Protein AF-0000000080423134 (afdb_homodimer)

InterPro domains:
  IPR012337 Ribonuclease H-like superfamily [SSF53098] (87-212)
  IPR036397 Ribonuclease H superfamily [G3DSA:3.30.420.10] (76-236)

pLDDT: mean 76.93, std 19.57, range [24.81, 97.44]

Foldseek 3Di:
DVLLVVLVVLCVLLVNDDLVSSVVVCVVPPVPQDSVNNVVSSCPPPVNVVVVVVVVPPPDVCPPPVDDPPFWEKEKDKDAQQVQDAVLFGIKIWMATPQLRQIDIATFNDPQLVRVLVSVLVVCVVQNATQEYEYQDDPVSQVSSQVVNVVVVHHYHYDYDDDPDPDVQLVVQLVQLCVQVVHSNSRVCRVVSSLLQQQFADPVNRGGSVCSRPVDHDEDPCVVSSGDPVSVSRRPHVPD/DVLLVVLVVLCVLLVNDDLVSSVVVCVVPPVPQDSVNNVVSSCPPPVNVVVVVVVVPPPDVPPPPVPDPPFWEKEKDKDAQQVQDAVLFGIKIWMATPQLRQIDIATFNDPQLVRVLVSVLVVCVVQNATQEYEYQDDPVSQVSSQVVNVVVVHHYHYDYDDDPDPDVQLVVQQVQLCVQVVHSNSRVCRVVSSLLQQQFADPVNRGGSVCSRPVDHDEDPCVVRSGDPVSVSRRDHVPD

Organism: Rhodnius prolixus (NCBI:txid13249)

Nearest PDB structures (foldseek):
  2x74-assembly3_F  TM=7.218E-01  e=4.163E-09  Human spumaretrovirus
  4fw1-assembly1_B  TM=7.918E-01  e=7.134E-07  Rous sarcoma virus - Prague C
  4fw1-assembly1_A  TM=7.941E-01  e=9.038E-07  Rous sarcoma virus - Prague C
  5cz2-assembly1_A  TM=7.849E-01  e=2.328E-06  Mouse mammary tumor virus (STRAIN BR6)
  3o4q-assembly1_A-2  TM=8.152E-01  e=1.643E-04  Rous sarcoma virus

Solvent-accessible sur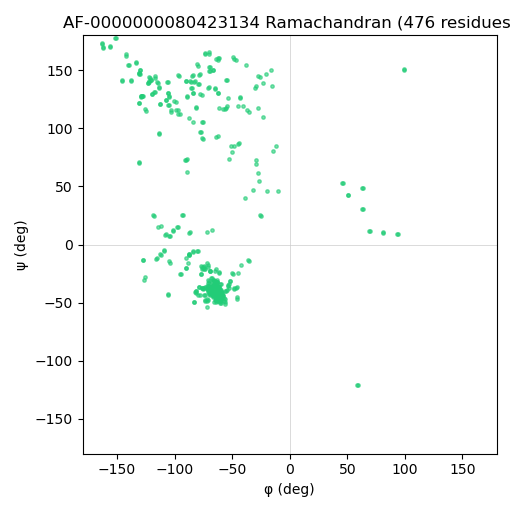face area (backbone atoms only — not comparable to full-atom values): 26335 Å² total; per-residue (Å²): 106,75,65,56,51,51,50,49,49,48,29,57,71,49,68,64,44,54,66,69,53,43,46,55,59,38,56,75,73,35,87,85,70,50,72,66,58,50,48,55,50,52,67,61,32,62,67,53,37,52,51,47,52,53,52,62,63,45,67,70,83,68,65,64,65,98,57,84,75,77,68,50,40,29,36,41,52,69,46,87,27,67,94,61,48,36,87,72,28,28,32,34,42,40,37,30,35,64,84,38,55,34,54,48,62,44,73,23,62,51,89,46,54,69,54,50,34,53,55,48,47,57,48,28,41,71,73,39,63,36,50,32,38,29,28,67,60,53,69,69,58,46,50,52,28,38,49,56,33,37,66,67,19,37,71,51,41,80,42,76,41,87,70,66,81,70,69,61,60,60,54,50,47,45,51,40,44,31,63,58,65,71,48,67,56,54,69,77,43,33,50,55,45,32,30,50,59,20,37,24,69,31,82,90,74,73,40,23,12,34,29,59,50,55,72,43,84,55,64,48,49,49,87,48,42,64,54,47,62,80,63,40,69,47,40,60,51,72,85,111,105,75,65,56,51,49,50,50,48,46,29,58,71,50,69,65,43,52,65,69,52,44,46,54,59,38,58,75,75,36,88,82,72,50,74,64,58,50,47,54,50,52,67,62,31,64,67,53,37,52,53,45,52,54,54,65,64,43,67,69,84,68,69,65,65,92,56,83,74,75,71,48,40,29,36,42,50,70,46,88,27,67,93,62,48,37,87,72,30,28,32,32,41,39,36,31,35,65,84,39,56,34,54,47,62,44,72,23,62,54,90,46,53,68,54,50,33,52,56,48,47,55,49,27,40,72,74,39,63,35,50,32,39,31,26,69,59,53,68,67,58,45,51,51,28,38,49,57,33,36,65,67,19,38,74,50,43,78,42,77,41,86,69,66,80,70,71,63,60,59,54,50,47,44,51,41,43,31,63,58,64,71,48,68,58,56,68,76,42,32,50,54,42,31,32,51,59,19,37,22,70,31,80,90,75,71,41,23,14,33,29,60,50,56,73,43,83,55,63,47,47,49,87,47,41,63,55,47,63,80,62,42,68,46,38,58,50,72,85,109

Sequence (480 aa):
DEIYDIINNIHLKTNHGSKNVVIKYLNARYKNITYESVNIYLSLCKVCKERSQAKAKEPARYRKPAGKKLKPRGTFYFIDMQEEPDGEYRYIIVYEDEVTKFVQLKALKSKEVGNIAAALLEVFTTFGTPCVLQSGSDEQTAIEITNLLKDKGQQVKHEKVSLEEPNNEINKILYCWLCRSATYKWSEGLRFIQYIRNITYNEKIKKTPFEAMFGRKGKLDVSSLNLPQEVIGDIRSEEDDEIYDIINNIHLKTNHGSKNVVIKYLNARYKNITYESVNIYLSLCKVCKERSQAKAKEPARYRKPAGKKLKPRGTFYFIDMQEEPDGEYRYIIVYEDEVTKFVQLKALKSKEVGNIAAALLEVFTTFGTPCVLQSGSDEQTAIEITNLLKDKGQQVKHEKVSLEEPNNEINKILYCWLCRSATYKWSEGLRFIQYIRNITYNEKIKKTPFEAMFGRKGKLDVSSLNLPQEVIGDIRSEED

Structure (mmCIF, N/CA/C/O backbone):
data_AF-0000000080423134-model_v1
#
loop_
_entity.id
_entity.type
_entity.pdbx_description
1 polymer 'Uncharacterized protein'
#
loop_
_atom_site.group_PDB
_atom_site.id
_atom_site.type_symbol
_atom_site.label_atom_id
_atom_site.label_alt_id
_atom_site.label_comp_id
_atom_site.label_asym_id
_atom_site.label_entity_id
_atom_site.label_seq_id
_atom_site.pdbx_PDB_ins_code
_atom_site.Cartn_x
_atom_site.Cartn_y
_atom_site.Cartn_z
_atom_site.occupancy
_atom_site.B_iso_or_equiv
_atom_site.auth_seq_id
_atom_site.auth_comp_id
_atom_site.auth_asym_id
_atom_site.auth_atom_id
_atom_site.pdbx_PDB_model_num
ATOM 1 N N . ASP A 1 1 ? -0.184 16.266 46.562 1 54.88 1 ASP A N 1
ATOM 2 C CA . ASP A 1 1 ? -0.693 15.008 47.125 1 54.88 1 ASP A CA 1
ATOM 3 C C . ASP A 1 1 ? -0.177 13.812 46.312 1 54.88 1 ASP A C 1
ATOM 5 O O . ASP A 1 1 ? 0.085 13.93 45.125 1 54.88 1 ASP A O 1
ATOM 9 N N . GLU A 1 2 ? 0.325 12.797 47.094 1 63.88 2 GLU A N 1
ATOM 10 C CA . GLU A 1 2 ? 0.955 11.578 46.594 1 63.88 2 GLU A CA 1
ATOM 11 C C . GLU A 1 2 ? 0.135 10.953 45.469 1 63.88 2 GLU A C 1
ATOM 13 O O . GLU A 1 2 ? 0.692 10.477 44.469 1 63.88 2 GLU A O 1
ATOM 18 N N . ILE A 1 3 ? -1.137 11.008 45.594 1 67.12 3 ILE A N 1
ATOM 19 C CA . ILE A 1 3 ? -2.025 10.453 44.562 1 67.12 3 ILE A CA 1
ATOM 20 C C . ILE A 1 3 ? -1.955 11.297 43.312 1 67.12 3 ILE A C 1
ATOM 22 O O . ILE A 1 3 ? -1.923 10.766 42.188 1 67.12 3 ILE A O 1
ATOM 26 N N . TYR A 1 4 ? -1.942 12.672 43.469 1 70.12 4 TYR A N 1
ATOM 27 C CA . TYR A 1 4 ? -1.819 13.57 42.312 1 70.12 4 TYR A CA 1
ATOM 28 C C . TYR A 1 4 ? -0.55 13.273 41.531 1 70.12 4 TYR A C 1
ATOM 30 O O . TYR A 1 4 ? -0.577 13.219 40.312 1 70.12 4 TYR A O 1
ATOM 38 N N . ASP A 1 5 ? 0.468 13.102 42.219 1 71.12 5 ASP A N 1
ATOM 39 C CA . ASP A 1 5 ? 1.739 12.82 41.562 1 71.12 5 ASP A CA 1
ATOM 40 C C . ASP A 1 5 ? 1.707 11.469 40.844 1 71.12 5 ASP A C 1
ATOM 42 O O . ASP A 1 5 ? 2.26 11.328 39.75 1 71.12 5 ASP A O 1
ATOM 46 N N . ILE A 1 6 ? 1.147 10.523 41.438 1 74.12 6 ILE A N 1
ATOM 47 C CA . ILE A 1 6 ? 1.038 9.203 40.844 1 74.12 6 ILE A CA 1
ATOM 48 C C . ILE A 1 6 ? 0.204 9.289 39.562 1 74.12 6 ILE A C 1
ATOM 50 O O . ILE A 1 6 ? 0.601 8.766 38.5 1 74.12 6 ILE A O 1
ATOM 54 N N . ILE A 1 7 ? -0.992 9.961 39.656 1 76.31 7 ILE A N 1
ATOM 55 C CA . ILE A 1 7 ? -1.855 10.102 38.5 1 76.31 7 ILE A CA 1
ATOM 56 C C . ILE A 1 7 ? -1.151 10.93 37.438 1 76.31 7 ILE A C 1
ATOM 58 O O . ILE A 1 7 ? -1.197 10.602 36.25 1 76.31 7 ILE A O 1
ATOM 62 N N . ASN A 1 8 ? -0.516 12.031 37.812 1 72.19 8 ASN A N 1
ATOM 63 C CA . ASN A 1 8 ? 0.243 12.859 36.906 1 72.19 8 ASN A CA 1
ATOM 64 C C . ASN A 1 8 ? 1.321 12.055 36.188 1 72.19 8 ASN A C 1
ATOM 66 O O . ASN A 1 8 ? 1.483 12.18 34.969 1 72.19 8 ASN A O 1
ATOM 70 N N . ASN A 1 9 ? 1.997 11.312 36.938 1 71.62 9 ASN A N 1
ATOM 71 C CA . ASN A 1 9 ? 3.055 10.492 36.344 1 71.62 9 ASN A CA 1
ATOM 72 C C . ASN A 1 9 ? 2.494 9.477 35.344 1 71.62 9 ASN A C 1
ATOM 74 O O . ASN A 1 9 ? 3.047 9.289 34.25 1 71.62 9 ASN A O 1
ATOM 78 N N . ILE A 1 10 ? 1.452 8.828 35.781 1 73.19 10 ILE A N 1
ATOM 79 C CA . ILE A 1 10 ? 0.851 7.848 34.875 1 73.19 10 ILE A CA 1
ATOM 80 C C . ILE A 1 10 ? 0.212 8.562 33.688 1 73.19 10 ILE A C 1
ATOM 82 O O . ILE A 1 10 ? 0.303 8.086 32.531 1 73.19 10 ILE A O 1
ATOM 86 N N . HIS A 1 11 ? -0.457 9.727 33.906 1 75.25 11 HIS A N 1
ATOM 87 C CA . HIS A 1 11 ? -1.05 10.531 32.844 1 75.25 11 HIS A CA 1
ATOM 88 C C . HIS A 1 11 ? 0.009 11 31.859 1 75.25 11 HIS A C 1
ATOM 90 O O . HIS A 1 11 ? -0.2 10.93 30.641 1 75.25 11 HIS A O 1
ATOM 96 N N . LEU A 1 12 ? 1.071 11.375 32.344 1 66.88 12 LEU A N 1
ATOM 97 C CA . LEU A 1 12 ? 2.193 11.773 31.516 1 66.88 12 LEU A CA 1
ATOM 98 C C . LEU A 1 12 ? 2.809 10.555 30.828 1 66.88 12 LEU A C 1
ATOM 100 O O . LEU A 1 12 ? 3.158 10.617 29.641 1 66.88 12 LEU A O 1
ATOM 104 N N . LYS A 1 13 ? 2.865 9.484 31.516 1 65.25 13 LYS A N 1
ATOM 105 C CA . LYS A 1 13 ? 3.414 8.234 30.984 1 65.25 13 LYS A CA 1
ATOM 106 C C . LYS A 1 13 ? 2.523 7.672 29.891 1 65.25 13 LYS A C 1
ATOM 108 O O . LYS A 1 13 ? 3.012 7.035 28.953 1 65.25 13 LYS A O 1
ATOM 113 N N . THR A 1 14 ? 1.247 8.016 30.078 1 62.78 14 THR A N 1
ATOM 114 C CA . THR A 1 14 ? 0.279 7.551 29.094 1 62.78 14 THR A CA 1
ATOM 115 C C . THR A 1 14 ? -0.003 8.633 28.062 1 62.78 14 THR A C 1
ATOM 117 O O . THR A 1 14 ? -0.978 8.547 27.312 1 62.78 14 THR A O 1
ATOM 120 N N . ASN A 1 15 ? 0.938 9.695 28.062 1 59.12 15 ASN A N 1
ATOM 121 C CA . ASN A 1 15 ? 0.787 10.859 27.188 1 59.12 15 ASN A CA 1
ATOM 122 C C . ASN A 1 15 ? -0.645 11.391 27.203 1 59.12 15 ASN A C 1
ATOM 124 O O . ASN A 1 15 ? -1.251 11.578 26.156 1 59.12 15 ASN A O 1
ATOM 128 N N . HIS A 1 16 ? -1.062 11.609 28.219 1 67.06 16 HIS A N 1
ATOM 129 C CA . HIS A 1 16 ? -2.365 12.211 28.484 1 67.06 16 HIS A CA 1
ATOM 130 C C . HIS A 1 16 ? -3.496 11.312 27.984 1 67.06 16 HIS A C 1
ATOM 132 O O . HIS A 1 16 ? -4.434 11.789 27.344 1 67.06 16 HIS A O 1
ATOM 138 N N . GLY A 1 17 ? -3.438 10.102 28.312 1 64.25 17 GLY A N 1
ATOM 139 C CA . GLY A 1 17 ? -4.445 9.109 27.969 1 64.25 17 GLY A CA 1
ATOM 140 C C . GLY A 1 17 ? -5.805 9.414 28.578 1 64.25 17 GLY A C 1
ATOM 141 O O . GLY A 1 17 ? -5.906 10.195 29.531 1 64.25 17 GLY A O 1
ATOM 142 N N . SER A 1 18 ? -6.738 8.766 27.859 1 71.69 18 SER A N 1
ATOM 143 C CA . SER A 1 18 ? -8.102 8.906 28.375 1 71.69 18 SER A CA 1
ATOM 144 C C . SER A 1 18 ? -8.227 8.328 29.781 1 71.69 18 SER A C 1
ATOM 146 O O . SER A 1 18 ? -7.352 7.59 30.234 1 71.69 18 SER A O 1
ATOM 148 N N . LYS A 1 19 ? -9.336 8.844 30.391 1 73.75 19 LYS A N 1
ATOM 149 C CA . LYS A 1 19 ? -9.664 8.398 31.734 1 73.75 19 LYS A CA 1
ATOM 150 C C . LYS A 1 19 ? -9.555 6.879 31.859 1 73.75 19 LYS A C 1
ATOM 152 O O . LYS A 1 19 ? -8.969 6.371 32.812 1 73.75 19 LYS A O 1
ATOM 157 N N . ASN A 1 20 ? -10.078 6.223 30.922 1 70.88 20 ASN A N 1
ATOM 158 C CA . ASN A 1 20 ? -10.109 4.766 31 1 70.88 20 ASN A CA 1
ATOM 159 C C . ASN A 1 20 ? -8.703 4.172 30.906 1 70.88 20 ASN A C 1
ATOM 161 O O . ASN A 1 20 ? -8.398 3.197 31.594 1 70.88 20 ASN A O 1
ATOM 165 N N . VAL A 1 21 ? -7.898 4.77 30.234 1 69.5 21 VAL A N 1
ATOM 166 C CA . VAL A 1 21 ? -6.516 4.328 30.094 1 69.5 21 VAL A CA 1
ATOM 167 C C . VAL A 1 21 ? -5.762 4.57 31.406 1 69.5 21 VAL A C 1
ATOM 169 O O . VAL A 1 21 ? -5.043 3.691 31.875 1 69.5 21 VAL A O 1
ATOM 172 N N . VAL A 1 22 ? -5.934 5.699 31.828 1 75.38 22 VAL A N 1
ATOM 173 C CA . VAL A 1 22 ? -5.238 6.074 33.062 1 75.38 22 VAL A CA 1
ATOM 174 C C . VAL A 1 22 ? -5.703 5.184 34.219 1 75.38 22 VAL A C 1
ATOM 176 O O . VAL A 1 22 ? -4.887 4.699 35 1 75.38 22 VAL A O 1
ATOM 179 N N . ILE A 1 23 ? -6.965 4.875 34.188 1 74.19 23 ILE A N 1
ATOM 180 C CA . ILE A 1 23 ? -7.535 4.059 35.25 1 74.19 23 ILE A CA 1
ATOM 181 C C . ILE A 1 23 ? -7 2.631 35.156 1 74.19 23 ILE A C 1
ATOM 183 O O . ILE A 1 23 ? -6.668 2.012 36.156 1 74.19 23 ILE A O 1
ATOM 187 N N . LYS A 1 24 ? -6.965 2.184 34.031 1 71.06 24 LYS A N 1
ATOM 188 C CA . LYS A 1 24 ? -6.457 0.833 33.812 1 71.06 24 LYS A CA 1
ATOM 189 C C . LYS A 1 24 ? -5.02 0.705 34.312 1 71.06 24 LYS A C 1
ATOM 191 O O . LYS A 1 24 ? -4.664 -0.283 34.969 1 71.06 24 LYS A O 1
ATOM 196 N N . TYR A 1 25 ? -4.25 1.646 34.031 1 69.94 25 TYR A N 1
ATOM 197 C CA . TYR A 1 25 ? -2.865 1.658 34.469 1 69.94 25 TYR A CA 1
ATOM 198 C C . TYR A 1 25 ? -2.789 1.807 36 1 69.94 25 TYR A C 1
ATOM 200 O O . TYR A 1 25 ? -1.922 1.211 36.625 1 69.94 25 TYR A O 1
ATOM 208 N N . LEU A 1 26 ? -3.604 2.498 36.469 1 71.81 26 LEU A N 1
ATOM 209 C CA . LEU A 1 26 ? -3.596 2.771 37.906 1 71.81 26 LEU A CA 1
ATOM 210 C C . LEU A 1 26 ? -4.117 1.571 38.688 1 71.81 26 LEU A C 1
ATOM 212 O O . LEU A 1 26 ? -3.553 1.21 39.719 1 71.81 26 LEU A O 1
ATOM 216 N N . ASN A 1 27 ? -5.125 0.965 38.094 1 68 27 ASN A N 1
ATOM 217 C CA . ASN A 1 27 ? -5.719 -0.15 38.812 1 68 27 ASN A CA 1
ATOM 218 C C . ASN A 1 27 ? -4.777 -1.349 38.875 1 68 27 ASN A C 1
ATOM 220 O O . ASN A 1 27 ? -4.855 -2.16 39.781 1 68 27 ASN A O 1
ATOM 224 N N . ALA A 1 28 ? -3.889 -1.445 38.031 1 64.12 28 ALA A N 1
ATOM 225 C CA . ALA A 1 28 ? -2.914 -2.533 38 1 64.12 28 ALA A CA 1
ATOM 226 C C . ALA A 1 28 ? -1.863 -2.361 39.094 1 64.12 28 ALA A C 1
ATOM 228 O O . ALA A 1 28 ? -1.267 -3.34 39.562 1 64.12 28 ALA A O 1
ATOM 229 N N . ARG A 1 29 ? -1.782 -1.198 39.531 1 63.97 29 ARG A N 1
ATOM 230 C CA . ARG A 1 29 ? -0.652 -0.957 40.406 1 63.97 29 ARG A CA 1
ATOM 231 C C . ARG A 1 29 ? -1.116 -0.349 41.719 1 63.97 29 ARG A C 1
ATOM 233 O O . ARG A 1 29 ? -0.468 -0.526 42.781 1 63.97 29 ARG A O 1
ATOM 240 N N . TYR A 1 30 ? -2.191 0.373 41.562 1 67.69 30 TYR A N 1
ATOM 241 C CA . TYR A 1 30 ? -2.615 1.093 42.75 1 67.69 30 TYR A CA 1
ATOM 242 C C . TYR A 1 30 ? -4.062 0.764 43.094 1 67.69 30 TYR A C 1
ATOM 244 O O . TYR A 1 30 ? -4.938 0.782 42.25 1 67.69 30 TYR A O 1
ATOM 252 N N . LYS A 1 31 ? -4.328 0.184 44.125 1 64.75 31 LYS A N 1
ATOM 253 C CA . LYS A 1 31 ? -5.637 -0.291 44.562 1 64.75 31 LYS A CA 1
ATOM 254 C C . LYS A 1 31 ? -6.52 0.869 45 1 64.75 31 LYS A C 1
ATOM 256 O O . LYS A 1 31 ? -7.746 0.797 44.906 1 64.75 31 LYS A O 1
ATOM 261 N N . ASN A 1 32 ? -6.02 2.078 45.375 1 62.28 32 ASN A N 1
ATOM 262 C CA . ASN A 1 32 ? -6.852 3.072 46.062 1 62.28 32 ASN A CA 1
ATOM 263 C C . ASN A 1 32 ? -7.094 4.289 45.156 1 62.28 32 ASN A C 1
ATOM 265 O O . ASN A 1 32 ? -7.395 5.375 45.656 1 62.28 32 ASN A O 1
ATOM 269 N N . ILE A 1 33 ? -6.852 4.191 43.875 1 68.38 33 ILE A N 1
ATOM 270 C CA . ILE A 1 33 ? -7.125 5.355 43.062 1 68.38 33 ILE A CA 1
ATOM 271 C C . ILE A 1 33 ? -8.5 5.207 42.406 1 68.38 33 ILE A C 1
ATOM 273 O O . ILE A 1 33 ? -8.75 4.227 41.688 1 68.38 33 ILE A O 1
ATOM 277 N N . THR A 1 34 ? -9.453 6.043 42.812 1 71.25 34 THR A N 1
ATOM 278 C CA . THR A 1 34 ? -10.844 5.988 42.375 1 71.25 34 THR A CA 1
ATOM 279 C C . THR A 1 34 ? -11 6.645 41 1 71.25 34 THR A C 1
ATOM 281 O O . THR A 1 34 ? -10.18 7.477 40.625 1 71.25 34 THR A O 1
ATOM 284 N N . TYR A 1 35 ? -12.055 6.176 40.344 1 73.69 35 TYR A N 1
ATOM 285 C CA . TYR A 1 35 ? -12.453 6.77 39.094 1 73.69 35 TYR A CA 1
ATOM 286 C C . TYR A 1 35 ? -12.633 8.273 39.219 1 73.69 35 TYR A C 1
ATOM 288 O O . TYR A 1 35 ? -12.25 9.039 38.344 1 73.69 35 TYR A O 1
ATOM 296 N N . GLU A 1 36 ? -13.133 8.703 40.281 1 72.56 36 GLU A N 1
ATOM 297 C CA . GLU A 1 36 ? -13.43 10.117 40.531 1 72.56 36 GLU A CA 1
ATOM 298 C C . GLU A 1 36 ? -12.141 10.938 40.656 1 72.56 36 GLU A C 1
ATOM 300 O O . GLU A 1 36 ? -12.062 12.047 40.125 1 72.56 36 GLU A O 1
ATOM 305 N N . SER A 1 37 ? -11.188 10.352 41.219 1 72.12 37 SER A N 1
ATOM 306 C CA . SER A 1 37 ? -9.922 11.062 41.406 1 72.12 37 SER A CA 1
ATOM 307 C C . SER A 1 37 ? -9.211 11.25 40.062 1 72.12 37 SER A C 1
ATOM 309 O O . SER A 1 37 ? -8.641 12.312 39.812 1 72.12 37 SER A O 1
ATOM 311 N N . VAL A 1 38 ? -9.328 10.227 39.219 1 76.5 38 VAL A N 1
ATOM 312 C CA . VAL A 1 38 ? -8.703 10.312 37.906 1 76.5 38 VAL A CA 1
ATOM 313 C C . VAL A 1 38 ? -9.461 11.32 37.062 1 76.5 38 VAL A C 1
ATOM 315 O O . VAL A 1 38 ? -8.844 12.141 36.375 1 76.5 38 VAL A O 1
ATOM 318 N N . ASN A 1 39 ? -10.719 11.305 37.188 1 73.12 39 ASN A N 1
ATOM 319 C CA . ASN A 1 39 ? -11.555 12.25 36.438 1 73.12 39 ASN A CA 1
ATOM 320 C C . ASN A 1 39 ? -11.266 13.688 36.875 1 73.12 39 ASN A C 1
ATOM 322 O O . ASN A 1 39 ? -11.211 14.586 36.031 1 73.12 39 ASN A O 1
ATOM 326 N N . ILE A 1 40 ? -11.156 13.945 38.062 1 70.88 40 ILE A N 1
ATOM 327 C CA . ILE A 1 40 ? -10.867 15.281 38.562 1 70.88 40 ILE A CA 1
ATOM 328 C C . ILE A 1 40 ? -9.508 15.742 38.062 1 70.88 40 ILE A C 1
ATOM 330 O O . ILE A 1 40 ? -9.359 16.875 37.594 1 70.88 40 ILE A O 1
ATOM 334 N N . TYR A 1 41 ? -8.547 14.797 38.156 1 70.12 41 TYR A N 1
ATOM 335 C CA . TYR A 1 41 ? -7.219 15.164 37.656 1 70.12 41 TYR A CA 1
ATOM 336 C C . TYR A 1 41 ? -7.25 15.492 36.188 1 70.12 41 TYR A C 1
ATOM 338 O O . TYR A 1 41 ? -6.699 16.516 35.75 1 70.12 41 TYR A O 1
ATOM 346 N N . LEU A 1 42 ? -7.887 14.656 35.406 1 73.19 42 LEU A N 1
ATOM 347 C CA . LEU A 1 42 ? -7.898 14.859 33.969 1 73.19 42 LEU A CA 1
ATOM 348 C C . LEU A 1 42 ? -8.641 16.141 33.594 1 73.19 42 LEU A C 1
ATOM 350 O O . LEU A 1 42 ? -8.281 16.812 32.656 1 73.19 42 LEU A O 1
ATOM 354 N N . SER A 1 43 ? -9.586 16.5 34.312 1 70.56 43 SER A N 1
ATOM 355 C CA . SER A 1 43 ? -10.336 17.719 34.062 1 70.56 43 SER A CA 1
ATOM 356 C C . SER A 1 43 ? -9.5 18.953 34.375 1 70.56 43 SER A C 1
ATOM 358 O O . SER A 1 43 ? -9.812 20.062 33.938 1 70.56 43 SER A O 1
ATOM 360 N N . LEU A 1 44 ? -8.484 18.781 35.094 1 65.81 44 LEU A N 1
ATOM 361 C CA . LEU A 1 44 ? -7.664 19.906 35.531 1 65.81 44 LEU A CA 1
ATOM 362 C C . LEU A 1 44 ? -6.375 19.969 34.719 1 65.81 44 LEU A C 1
ATOM 364 O O . LEU A 1 44 ? -5.598 20.922 34.875 1 65.81 44 LEU A O 1
ATOM 368 N N . CYS A 1 45 ? -6.164 18.844 34.094 1 68.06 45 CYS A N 1
ATOM 369 C CA . CYS A 1 45 ? -4.953 18.859 33.281 1 68.06 45 CYS A CA 1
ATOM 370 C C . CYS A 1 45 ? -5.012 19.969 32.25 1 68.06 45 CYS A C 1
ATOM 372 O O . CYS A 1 45 ? -5.91 19.984 31.391 1 68.06 45 CYS A O 1
ATOM 374 N N . LYS A 1 46 ? -4.113 20.922 32.344 1 61 46 LYS A N 1
ATOM 375 C CA . LYS A 1 46 ? -4.078 22.078 31.453 1 61 46 LYS A CA 1
ATOM 376 C C . LYS A 1 46 ? -3.906 21.656 30 1 61 46 LYS A C 1
ATOM 378 O O . LYS A 1 46 ? -4.52 22.234 29.094 1 61 46 LYS A O 1
ATOM 383 N N . VAL A 1 47 ? -3.211 20.656 29.797 1 61.56 47 VAL A N 1
ATOM 384 C CA . VAL A 1 47 ? -2.947 20.172 28.453 1 61.56 47 VAL A CA 1
ATOM 385 C C . VAL A 1 47 ? -4.215 19.562 27.859 1 61.56 47 VAL A C 1
ATOM 387 O O . VAL A 1 47 ? -4.578 19.844 26.719 1 61.56 47 VAL A O 1
ATOM 390 N N . CYS A 1 48 ? -4.777 18.797 28.594 1 61.78 48 CYS A N 1
ATOM 391 C CA . CYS A 1 48 ? -6.023 18.188 28.141 1 61.78 48 CYS A CA 1
ATOM 392 C C . CYS A 1 48 ? -7.137 19.219 28.062 1 61.78 48 CYS A C 1
ATOM 394 O O . CYS A 1 48 ? -7.977 19.172 27.156 1 61.78 48 CYS A O 1
ATOM 396 N N . LYS A 1 49 ? -7.266 20.141 29 1 57.41 49 LYS A N 1
ATOM 397 C CA . LYS A 1 49 ? -8.25 21.219 28.953 1 57.41 49 LYS A CA 1
ATOM 398 C C . LYS A 1 49 ? -8.008 22.125 27.75 1 57.41 49 LYS A C 1
ATOM 400 O O . LYS A 1 49 ? -8.953 22.531 27.078 1 57.41 49 LYS A O 1
ATOM 405 N N . GLU A 1 50 ? -6.871 22.438 27.562 1 52.5 50 GLU A N 1
ATOM 406 C CA . GLU A 1 50 ? -6.559 23.234 26.391 1 52.5 50 GLU A CA 1
ATOM 407 C C . GLU A 1 50 ? -6.863 22.469 25.109 1 52.5 50 GLU A C 1
ATOM 409 O O . GLU A 1 50 ? -7.34 23.062 24.125 1 52.5 50 GLU A O 1
ATOM 414 N N . ARG A 1 51 ? -6.672 21.156 25.203 1 48.91 51 ARG A N 1
ATOM 415 C CA . ARG A 1 51 ? -7.051 20.297 24.094 1 48.91 51 ARG A CA 1
ATOM 416 C C . ARG A 1 51 ? -8.562 20.234 23.938 1 48.91 51 ARG A C 1
ATOM 418 O O . ARG A 1 51 ? -9.078 20.234 22.812 1 48.91 51 ARG A O 1
ATOM 425 N N . SER A 1 52 ? -9.172 20.141 25.016 1 47.69 52 SER A N 1
ATOM 426 C CA . SER A 1 52 ? -10.625 20.109 25.016 1 47.69 52 SER A CA 1
ATOM 427 C C . SER A 1 52 ? -11.203 21.5 24.719 1 47.69 52 SER A C 1
ATOM 429 O O . SER A 1 52 ? -12.242 21.609 24.062 1 47.69 52 SER A O 1
ATOM 431 N N . GLN A 1 53 ? -10.734 22.5 25.359 1 44.59 53 GLN A N 1
ATOM 432 C CA . GLN A 1 53 ? -11.18 23.859 25.062 1 44.59 53 GLN A CA 1
ATOM 433 C C . GLN A 1 53 ? -10.867 24.234 23.609 1 44.59 53 GLN A C 1
ATOM 435 O O . GLN A 1 53 ? -11.625 24.969 22.969 1 44.59 53 GLN A O 1
ATOM 440 N N . ALA A 1 54 ? -9.773 23.828 23.125 1 41.72 54 ALA A N 1
ATOM 441 C CA . ALA A 1 54 ? -9.531 24.031 21.703 1 41.72 54 ALA A CA 1
ATOM 442 C C . ALA A 1 54 ? -10.484 23.203 20.859 1 41.72 54 ALA A C 1
ATOM 444 O O . ALA A 1 54 ? -10.891 23.625 19.766 1 41.72 54 ALA A O 1
ATOM 445 N N . LYS A 1 55 ? -10.898 22.141 21.281 1 39.38 55 LYS A N 1
ATOM 446 C CA . LYS A 1 55 ? -12 21.422 20.656 1 39.38 55 LYS A CA 1
ATOM 447 C C . LYS A 1 55 ? -13.312 22.188 20.812 1 39.38 55 LYS A C 1
ATOM 449 O O . LYS A 1 55 ? -14.219 22.047 19.984 1 39.38 55 LYS A O 1
ATOM 454 N N . ALA A 1 56 ? -13.562 22.688 21.859 1 37.22 56 ALA A N 1
ATOM 455 C CA . ALA A 1 56 ? -14.812 23.422 22.094 1 37.22 56 ALA A CA 1
ATOM 456 C C . ALA A 1 56 ? -14.945 24.594 21.125 1 37.22 56 ALA A C 1
ATOM 458 O O . ALA A 1 56 ? -16.062 25.031 20.812 1 37.22 56 ALA A O 1
ATOM 459 N N . LYS A 1 57 ? -13.969 25.312 20.922 1 32.72 57 LYS A N 1
ATOM 460 C CA . LYS A 1 57 ? -14.086 26.312 19.859 1 32.72 57 LYS A CA 1
ATOM 461 C C . LYS A 1 57 ? -14.078 25.641 18.484 1 32.72 57 LYS A C 1
ATOM 463 O O . LYS A 1 57 ? -13.109 25.781 17.734 1 32.72 57 LYS A O 1
ATOM 468 N N . GLU A 1 58 ? -14.195 24.391 18.531 1 31.84 58 GLU A N 1
ATOM 469 C CA . GLU A 1 58 ? -14.469 23.906 17.188 1 31.84 58 GLU A CA 1
ATOM 470 C C . GLU A 1 58 ? -15.578 24.703 16.516 1 31.84 58 GLU A C 1
ATOM 472 O O . GLU A 1 58 ? -16.688 24.812 17.047 1 31.84 58 GLU A O 1
ATOM 477 N N . PRO A 1 59 ? -15.195 25.75 15.961 1 29.12 59 PRO A N 1
ATOM 478 C CA . PRO A 1 59 ? -16.328 26.406 15.297 1 29.12 59 PRO A CA 1
ATOM 479 C C . PRO A 1 59 ? -17.438 25.438 14.906 1 29.12 59 PRO A C 1
ATOM 481 O O . PRO A 1 59 ? -17.188 24.234 14.781 1 29.12 59 PRO A O 1
ATOM 484 N N . ALA A 1 60 ? -18.688 25.797 14.969 1 26.56 60 ALA A N 1
ATOM 485 C CA . ALA A 1 60 ? -19.797 25.25 14.18 1 26.56 60 ALA A CA 1
ATOM 486 C C . ALA A 1 60 ? -19.266 24.453 12.984 1 26.56 60 ALA A C 1
ATOM 488 O O . ALA A 1 60 ? -18.172 24.734 12.484 1 26.56 60 ALA A O 1
ATOM 489 N N . ARG A 1 61 ? -19.812 23.328 12.711 1 28.97 61 ARG A N 1
ATOM 490 C CA . ARG A 1 61 ? -19.547 22.531 11.516 1 28.97 61 ARG A CA 1
ATOM 491 C C . ARG A 1 61 ? -19.219 23.422 10.328 1 28.97 61 ARG A C 1
ATOM 493 O O . ARG A 1 61 ? -20.109 24.031 9.742 1 28.97 61 ARG A O 1
ATOM 500 N N . TYR A 1 62 ? -18.391 24.375 10.414 1 24.97 62 TYR A N 1
ATOM 501 C CA . TYR A 1 62 ? -18.078 25.109 9.195 1 24.97 62 TYR A CA 1
ATOM 502 C C . TYR A 1 62 ? -18.219 24.203 7.973 1 24.97 62 TYR A C 1
ATOM 504 O O . TYR A 1 62 ? -17.469 23.234 7.816 1 24.97 62 TYR A O 1
ATOM 512 N N . ARG A 1 63 ? -19.312 23.797 7.586 1 29.11 63 ARG A N 1
ATOM 513 C CA . ARG A 1 63 ? -19.609 23.406 6.211 1 29.11 63 ARG A CA 1
ATOM 514 C C . ARG A 1 63 ? -18.703 24.141 5.227 1 29.11 63 ARG A C 1
ATOM 516 O O . ARG A 1 63 ? -18.922 25.312 4.918 1 29.11 63 ARG A O 1
ATOM 523 N N . LYS A 1 64 ? -17.453 24.047 5.414 1 32.41 64 LYS A N 1
ATOM 524 C CA . LYS A 1 64 ? -16.719 24.906 4.496 1 32.41 64 LYS A CA 1
ATOM 525 C C . LYS A 1 64 ? -17.5 25.125 3.199 1 32.41 64 LYS A C 1
ATOM 527 O O . LYS A 1 64 ? -18.25 24.234 2.773 1 32.41 64 LYS A O 1
ATOM 532 N N . PRO A 1 65 ? -17.906 26.297 2.822 1 30.92 65 PRO A N 1
ATOM 533 C CA . PRO A 1 65 ? -18.469 26.469 1.479 1 30.92 65 PRO A CA 1
ATOM 534 C C . PRO A 1 65 ? -18.047 25.359 0.522 1 30.92 65 PRO A C 1
ATOM 536 O O . PRO A 1 65 ? -17.031 24.688 0.753 1 30.92 65 PRO A O 1
ATOM 539 N N . ALA A 1 66 ? -18.797 24.875 -0.461 1 34.34 66 ALA A N 1
ATOM 540 C CA . ALA A 1 66 ? -18.469 24 -1.575 1 34.34 66 ALA A CA 1
ATOM 541 C C . ALA A 1 66 ? -16.984 24.094 -1.917 1 34.34 66 ALA A C 1
ATOM 543 O O . ALA A 1 66 ? -16.578 24.875 -2.781 1 34.34 66 ALA A O 1
ATOM 544 N N . GLY A 1 67 ? -16.062 24.438 -1.171 1 36.66 67 GLY A N 1
ATOM 545 C CA . GLY A 1 67 ? -14.711 24.969 -1.274 1 36.66 67 GLY A CA 1
ATOM 546 C C . GLY A 1 67 ? -13.852 24.234 -2.285 1 36.66 67 GLY A C 1
ATOM 547 O O . GLY A 1 67 ? -14.188 23.141 -2.713 1 36.66 67 GLY A O 1
ATOM 548 N N . LYS A 1 68 ? -12.789 24.781 -2.82 1 40.41 68 LYS A N 1
ATOM 549 C CA . LYS A 1 68 ? -11.852 24.281 -3.826 1 40.41 68 LYS A CA 1
ATOM 550 C C . LYS A 1 68 ? -11.305 22.922 -3.441 1 40.41 68 LYS A C 1
ATOM 552 O O . LYS A 1 68 ? -10.734 22.75 -2.361 1 40.41 68 LYS A O 1
ATOM 557 N N . LYS A 1 69 ? -11.938 21.797 -3.475 1 49.88 69 LYS A N 1
ATOM 558 C CA . LYS A 1 69 ? -11.469 20.406 -3.369 1 49.88 69 LYS A CA 1
ATOM 559 C C . LYS A 1 69 ? -9.945 20.328 -3.477 1 49.88 69 LYS A C 1
ATOM 561 O O . LYS A 1 69 ? -9.375 20.703 -4.504 1 49.88 69 LYS A O 1
ATOM 566 N N . LEU A 1 70 ? -9.188 20.531 -2.314 1 57.41 70 LEU A N 1
ATOM 567 C CA . LEU A 1 70 ? -7.73 20.547 -2.373 1 57.41 70 LEU A CA 1
ATOM 568 C C . LEU A 1 70 ? -7.211 19.391 -3.223 1 57.41 70 LEU A C 1
ATOM 570 O O . LEU A 1 70 ? -7.617 18.234 -3.029 1 57.41 70 LEU A O 1
ATOM 574 N N . LYS A 1 71 ? -6.535 19.672 -4.262 1 76.5 71 LYS A N 1
ATOM 575 C CA . LYS A 1 71 ? -5.883 18.719 -5.152 1 76.5 71 LYS A CA 1
ATOM 576 C C . LYS A 1 71 ? -4.926 17.812 -4.379 1 76.5 71 LYS A C 1
ATOM 578 O O . LYS A 1 71 ? -4.164 18.281 -3.537 1 76.5 71 LYS A O 1
ATOM 583 N N . PRO A 1 72 ? -5.141 16.531 -4.348 1 86.56 72 PRO A N 1
ATOM 584 C CA . PRO A 1 72 ? -4.207 15.609 -3.688 1 86.56 72 PRO A CA 1
ATOM 585 C C . PRO A 1 72 ? -2.748 15.93 -3.996 1 86.56 72 PRO A C 1
ATOM 587 O O . PRO A 1 72 ? -2.387 16.125 -5.16 1 86.56 72 PRO A O 1
ATOM 590 N N . ARG A 1 73 ? -1.98 16.078 -2.902 1 93.69 73 ARG A N 1
ATOM 591 C CA . ARG A 1 73 ? -0.559 16.375 -3.033 1 93.69 73 ARG A CA 1
ATOM 592 C C . ARG A 1 73 ? 0.29 15.32 -2.33 1 93.69 73 ARG A C 1
ATOM 594 O O . ARG A 1 73 ? -0.135 14.742 -1.327 1 93.69 73 ARG A O 1
ATOM 601 N N . GLY A 1 74 ? 1.344 15.055 -2.906 1 95.06 74 GLY A N 1
ATOM 602 C CA . GLY A 1 74 ? 2.334 14.18 -2.305 1 95.06 74 GLY A CA 1
ATOM 603 C C . GLY A 1 74 ? 3.736 14.75 -2.334 1 95.06 74 GLY A C 1
ATOM 604 O O . GLY A 1 74 ? 4.074 15.531 -3.225 1 95.06 74 GLY A O 1
ATOM 605 N N . THR A 1 75 ? 4.508 14.406 -1.309 1 95.12 75 THR A N 1
ATOM 606 C CA . THR A 1 75 ? 5.895 14.852 -1.22 1 95.12 75 THR A CA 1
ATOM 607 C C . THR A 1 75 ? 6.84 13.656 -1.131 1 95.12 75 THR A C 1
ATOM 609 O O . THR A 1 75 ? 6.535 12.664 -0.466 1 95.12 75 THR A O 1
ATOM 612 N N . PHE A 1 76 ? 7.988 13.828 -1.855 1 94.88 76 PHE A N 1
ATOM 613 C CA . PHE A 1 76 ? 8.992 12.797 -1.633 1 94.88 76 PHE A CA 1
ATOM 614 C C . PHE A 1 76 ? 10.352 13.414 -1.336 1 94.88 76 PHE A C 1
ATOM 616 O O . PHE A 1 76 ? 10.625 14.547 -1.74 1 94.88 76 PHE A O 1
ATOM 623 N N . TYR A 1 77 ? 11.18 12.75 -0.56 1 93.44 77 TYR A N 1
ATOM 624 C CA . TYR A 1 77 ? 12.555 13.117 -0.232 1 93.44 77 TYR A CA 1
ATOM 625 C C . TYR A 1 77 ? 13.391 11.875 0.059 1 93.44 77 TYR A C 1
ATOM 627 O O . TYR A 1 77 ? 12.883 10.75 0.027 1 93.44 77 TYR A O 1
ATOM 635 N N . PHE A 1 78 ? 14.664 12.141 0.316 1 93.44 78 PHE A N 1
ATOM 636 C CA . PHE A 1 78 ? 15.57 11.008 0.446 1 93.44 78 PHE A CA 1
ATOM 637 C C . PHE A 1 78 ? 16.219 10.984 1.822 1 93.44 78 PHE A C 1
ATOM 639 O O . PHE A 1 78 ? 16.484 12.047 2.402 1 93.44 78 PHE A O 1
ATOM 646 N N . ILE A 1 79 ? 16.375 9.859 2.35 1 92 79 ILE A N 1
ATOM 647 C CA . ILE A 1 79 ? 17.297 9.617 3.453 1 92 79 ILE A CA 1
ATOM 648 C C . ILE A 1 79 ? 18.578 8.992 2.922 1 92 79 ILE A C 1
ATOM 650 O O . ILE A 1 79 ? 18.547 7.945 2.27 1 92 79 ILE A O 1
ATOM 654 N N . ASP A 1 80 ? 19.641 9.656 3.211 1 92.44 80 ASP A N 1
ATOM 655 C CA . ASP A 1 80 ? 20.938 9.227 2.705 1 92.44 80 ASP A CA 1
ATOM 656 C C . ASP A 1 80 ? 21.516 8.109 3.57 1 92.44 80 ASP A C 1
ATOM 658 O O . ASP A 1 80 ? 21.781 8.312 4.758 1 92.44 80 ASP A O 1
ATOM 662 N N . MET A 1 81 ? 21.719 6.93 2.92 1 93.69 81 MET A N 1
ATOM 663 C CA . MET A 1 81 ? 22.25 5.777 3.637 1 93.69 81 MET A CA 1
ATOM 664 C C . MET A 1 81 ? 23.578 5.328 3.035 1 93.69 81 MET A C 1
ATOM 666 O O . MET A 1 81 ? 23.969 4.164 3.162 1 93.69 81 MET A O 1
ATOM 670 N N . GLN A 1 82 ? 24.266 6.141 2.426 1 93.25 82 GLN A N 1
ATOM 671 C CA . GLN A 1 82 ? 25.5 5.789 1.728 1 93.25 82 GLN A CA 1
ATOM 672 C C . GLN A 1 82 ? 26.578 5.324 2.707 1 93.25 82 GLN A C 1
ATOM 674 O O . GLN A 1 82 ? 27.406 4.48 2.369 1 93.25 82 GLN A O 1
ATOM 679 N N . GLU A 1 83 ? 26.625 5.895 3.918 1 91.25 83 GLU A N 1
ATOM 680 C CA . GLU A 1 83 ? 27.609 5.508 4.922 1 91.25 83 GLU A CA 1
ATOM 681 C C . GLU A 1 83 ? 27.266 4.152 5.535 1 91.25 83 GLU A C 1
ATOM 683 O O . GLU A 1 83 ? 28.141 3.508 6.137 1 91.25 83 GLU A O 1
ATOM 688 N N . GLU A 1 84 ? 26.047 3.756 5.441 1 91.12 84 GLU A N 1
ATOM 689 C CA . GLU A 1 84 ? 25.578 2.461 5.93 1 91.12 84 GLU A CA 1
ATOM 690 C C . GLU A 1 84 ? 24.766 1.733 4.871 1 91.12 84 GLU A C 1
ATOM 692 O O . GLU A 1 84 ? 23.562 1.49 5.059 1 91.12 84 GLU A O 1
ATOM 697 N N . PRO A 1 85 ? 25.438 1.312 3.869 1 93.38 85 PRO A N 1
ATOM 698 C CA . PRO A 1 85 ? 24.719 0.667 2.771 1 93.38 85 PRO A CA 1
ATOM 699 C C . PRO A 1 85 ? 24.141 -0.698 3.158 1 93.38 85 PRO A C 1
ATOM 701 O O . PRO A 1 85 ? 24.641 -1.332 4.094 1 93.38 85 PRO A O 1
ATOM 704 N N . ASP A 1 86 ? 23.062 -1.051 2.562 1 95.12 86 ASP A N 1
ATOM 705 C CA . ASP A 1 86 ? 22.484 -2.389 2.635 1 95.12 86 ASP A CA 1
ATOM 706 C C . ASP A 1 86 ? 22.531 -3.08 1.273 1 95.12 86 ASP A C 1
ATOM 708 O O . ASP A 1 86 ? 21.625 -2.904 0.452 1 95.12 86 ASP A O 1
ATOM 712 N N . GLY A 1 87 ? 23.609 -3.904 1.105 1 94.62 87 GLY A N 1
ATOM 713 C CA . GLY A 1 87 ? 23.797 -4.441 -0.232 1 94.62 87 GLY A CA 1
ATOM 714 C C . GLY A 1 87 ? 23.953 -3.365 -1.289 1 94.62 87 GLY A C 1
ATOM 715 O O . GLY A 1 87 ? 24.844 -2.518 -1.188 1 94.62 87 GLY A O 1
ATOM 716 N N . GLU A 1 88 ? 23.047 -3.377 -2.299 1 95.62 88 GLU A N 1
ATOM 717 C CA . GLU A 1 88 ? 23.109 -2.412 -3.393 1 95.62 88 GLU A CA 1
ATOM 718 C C . GLU A 1 88 ? 22.344 -1.137 -3.049 1 95.62 88 GLU A C 1
ATOM 720 O O . GLU A 1 88 ? 22.422 -0.15 -3.783 1 95.62 88 GLU A O 1
ATOM 725 N N . TYR A 1 89 ? 21.656 -1.164 -2.01 1 97.31 89 TYR A N 1
ATOM 726 C CA . TYR A 1 89 ? 20.812 -0.025 -1.665 1 97.31 89 TYR A CA 1
ATOM 727 C C . TYR A 1 89 ? 21.609 1.032 -0.908 1 97.31 89 TYR A C 1
ATOM 729 O O . TYR A 1 89 ? 22.375 0.709 0.012 1 97.31 89 TYR A O 1
ATOM 737 N N . ARG A 1 90 ? 21.406 2.369 -1.336 1 96.88 90 ARG A N 1
ATOM 738 C CA . ARG A 1 90 ? 22.188 3.467 -0.778 1 96.88 90 ARG A CA 1
ATOM 739 C C . ARG A 1 90 ? 21.281 4.582 -0.268 1 96.88 90 ARG A C 1
ATOM 741 O O . ARG A 1 90 ? 21.719 5.461 0.472 1 96.88 90 ARG A O 1
ATOM 748 N N . TYR A 1 91 ? 20.031 4.512 -0.655 1 96.12 91 TYR A N 1
ATOM 749 C CA . TYR A 1 91 ? 19.109 5.578 -0.3 1 96.12 91 TYR A CA 1
ATOM 750 C C . TYR A 1 91 ? 17.75 5.016 0.089 1 96.12 91 TYR A C 1
ATOM 752 O O . TYR A 1 91 ? 17.406 3.895 -0.291 1 96.12 91 TYR A O 1
ATOM 760 N N . ILE A 1 92 ? 17.062 5.75 0.87 1 96.19 92 ILE A N 1
ATOM 761 C CA . ILE A 1 92 ? 15.641 5.516 1.122 1 96.19 92 ILE A CA 1
ATOM 762 C C . ILE A 1 92 ? 14.812 6.668 0.545 1 96.19 92 ILE A C 1
ATOM 764 O O . ILE A 1 92 ? 15.102 7.836 0.809 1 96.19 92 ILE A O 1
ATOM 768 N N . ILE A 1 93 ? 13.938 6.395 -0.338 1 96.19 93 ILE A N 1
ATOM 769 C CA . ILE A 1 93 ? 12.977 7.406 -0.772 1 96.19 93 ILE A CA 1
ATOM 770 C C . ILE A 1 93 ? 11.742 7.359 0.122 1 96.19 93 ILE A C 1
ATOM 772 O O . ILE A 1 93 ? 11.195 6.285 0.378 1 96.19 93 ILE A O 1
ATOM 776 N N . VAL A 1 94 ? 11.391 8.453 0.647 1 95.94 94 VAL A N 1
ATOM 777 C CA . VAL A 1 94 ? 10.195 8.625 1.468 1 95.94 94 VAL A CA 1
ATOM 778 C C . VAL A 1 94 ? 9.117 9.359 0.671 1 95.94 94 VAL A C 1
ATOM 780 O O . VAL A 1 94 ? 9.367 10.445 0.147 1 95.94 94 VAL A O 1
ATOM 783 N N . TYR A 1 95 ? 8.023 8.758 0.492 1 96.69 95 TYR A N 1
ATOM 784 C CA . TYR A 1 95 ? 6.844 9.422 -0.051 1 96.69 95 TYR A CA 1
ATOM 785 C C . TYR A 1 95 ? 5.809 9.672 1.04 1 96.69 95 TYR A C 1
ATOM 787 O O . TYR A 1 95 ? 5.469 8.766 1.805 1 96.69 95 TYR A O 1
ATOM 795 N N . GLU A 1 96 ? 5.352 10.867 1.09 1 95.5 96 GLU A N 1
ATOM 796 C CA . GLU A 1 96 ? 4.371 11.234 2.105 1 95.5 96 GLU A CA 1
ATOM 797 C C . GLU A 1 96 ? 3.16 11.922 1.481 1 95.5 96 GLU A C 1
ATOM 799 O O . GLU A 1 96 ? 3.311 12.867 0.703 1 95.5 96 GLU A O 1
ATOM 804 N N . ASP A 1 97 ? 2.016 11.383 1.83 1 95 97 ASP A N 1
ATOM 805 C CA . ASP A 1 97 ? 0.774 12.055 1.464 1 95 97 ASP A CA 1
ATOM 806 C C . ASP A 1 97 ? 0.583 13.328 2.277 1 95 97 ASP A C 1
ATOM 808 O O . ASP A 1 97 ? 0.742 13.328 3.5 1 95 97 ASP A O 1
ATOM 812 N N . GLU A 1 98 ? 0.224 14.352 1.671 1 91.75 98 GLU A N 1
ATOM 813 C CA . GLU A 1 98 ? 0.188 15.664 2.322 1 91.75 98 GLU A CA 1
ATOM 814 C C . GLU A 1 98 ? -0.95 15.742 3.336 1 91.75 98 GLU A C 1
ATOM 816 O O . GLU A 1 98 ? -0.789 16.312 4.414 1 91.75 98 GLU A O 1
ATOM 821 N N . VAL A 1 99 ? -2.039 15.18 3.037 1 90.94 99 VAL A N 1
ATOM 822 C CA . VAL A 1 99 ? -3.242 15.328 3.85 1 90.94 99 VAL A CA 1
ATOM 823 C C . VAL A 1 99 ? -3.207 14.336 5.012 1 90.94 99 VAL A C 1
ATOM 825 O O . VAL A 1 99 ? -3.398 14.719 6.168 1 90.94 99 VAL A O 1
ATOM 828 N N . THR A 1 100 ? -2.934 13.125 4.719 1 94.06 100 THR A N 1
ATOM 829 C CA . THR A 1 100 ? -3.021 12.078 5.727 1 94.06 100 THR A CA 1
ATOM 830 C C . THR A 1 100 ? -1.686 11.906 6.445 1 94.06 100 THR A C 1
ATOM 832 O O . THR A 1 100 ? -1.618 11.273 7.5 1 94.06 100 THR A O 1
ATOM 835 N N . LYS A 1 101 ? -0.624 12.352 5.855 1 93.94 101 LYS A N 1
ATOM 836 C CA . LYS A 1 101 ? 0.734 12.203 6.371 1 93.94 101 LYS A CA 1
ATOM 837 C C . LYS A 1 101 ? 1.188 10.75 6.32 1 93.94 101 LYS A C 1
ATOM 839 O O . LYS A 1 101 ? 2.219 10.391 6.895 1 93.94 101 LYS A O 1
ATOM 844 N N . PHE A 1 102 ? 0.421 9.969 5.625 1 96.25 102 PHE A N 1
ATOM 845 C CA . PHE A 1 102 ? 0.773 8.57 5.422 1 96.25 102 PHE A CA 1
ATOM 846 C C . PHE A 1 102 ? 2.053 8.445 4.605 1 96.25 102 PHE A C 1
ATOM 848 O O . PHE A 1 102 ? 2.191 9.078 3.557 1 96.25 102 PHE A O 1
ATOM 855 N N . VAL A 1 103 ? 2.971 7.562 5.074 1 96.5 103 VAL A N 1
ATOM 856 C CA . VAL A 1 103 ? 4.273 7.512 4.414 1 96.5 103 VAL A CA 1
ATOM 857 C C . VAL A 1 103 ? 4.48 6.133 3.789 1 96.5 103 VAL A C 1
ATOM 859 O O . VAL A 1 103 ? 3.971 5.133 4.293 1 96.5 103 VAL A O 1
ATOM 862 N N . GLN A 1 104 ? 5.121 6.105 2.678 1 97.38 104 GLN A N 1
ATOM 863 C CA . GLN A 1 104 ? 5.672 4.918 2.029 1 97.38 104 GLN A CA 1
ATOM 864 C C . GLN A 1 104 ? 7.188 5.016 1.901 1 97.38 104 GLN A C 1
ATOM 866 O O . GLN A 1 104 ? 7.719 6.051 1.497 1 97.38 104 GLN A O 1
ATOM 871 N N . LEU A 1 105 ? 7.852 3.953 2.311 1 96.94 105 LEU A N 1
ATOM 872 C CA . LEU A 1 105 ? 9.305 3.893 2.24 1 96.94 105 LEU A CA 1
ATOM 873 C C . LEU A 1 105 ? 9.758 2.836 1.238 1 96.94 105 LEU A C 1
ATOM 875 O O . LEU A 1 105 ? 9.195 1.739 1.189 1 96.94 105 LEU A O 1
ATOM 879 N N . LYS A 1 106 ? 10.734 3.221 0.438 1 97.38 106 LYS A N 1
ATOM 880 C CA . LYS A 1 106 ? 11.336 2.275 -0.501 1 97.38 106 LYS A CA 1
ATOM 881 C C . LYS A 1 106 ? 12.852 2.426 -0.541 1 97.38 106 LYS A C 1
ATOM 883 O O . LYS A 1 106 ? 13.375 3.537 -0.427 1 97.38 106 LYS A O 1
ATOM 888 N N . ALA A 1 107 ? 13.508 1.308 -0.644 1 97.06 107 ALA A N 1
ATOM 889 C CA . ALA A 1 107 ? 14.961 1.327 -0.802 1 97.06 107 ALA A CA 1
ATOM 890 C C . ALA A 1 107 ? 15.352 1.637 -2.244 1 97.06 107 ALA A C 1
ATOM 892 O O . ALA A 1 107 ? 14.727 1.141 -3.184 1 97.06 107 ALA A O 1
ATOM 893 N N . LEU A 1 108 ? 16.375 2.482 -2.371 1 97.44 108 LEU A N 1
ATOM 894 C CA . LEU A 1 108 ? 16.844 2.844 -3.701 1 97.44 108 LEU A CA 1
ATOM 895 C C . LEU A 1 108 ? 18.328 2.518 -3.852 1 97.44 108 LEU A C 1
ATOM 897 O O . LEU A 1 108 ? 19.125 2.746 -2.93 1 97.44 108 LEU A O 1
ATOM 901 N N . LYS A 1 109 ? 18.625 2.006 -5.023 1 96.5 109 LYS A N 1
ATOM 902 C CA . LYS A 1 109 ? 20.031 1.75 -5.332 1 96.5 109 LYS A CA 1
ATOM 903 C C . LYS A 1 109 ? 20.781 3.051 -5.621 1 96.5 109 LYS A C 1
ATOM 905 O O . LYS A 1 109 ? 21.953 3.191 -5.266 1 96.5 109 LYS A O 1
ATOM 910 N N . SER A 1 110 ? 20.109 3.969 -6.277 1 95.62 110 SER A N 1
ATOM 911 C CA . SER A 1 110 ? 20.656 5.273 -6.637 1 95.62 110 SER A CA 1
ATOM 912 C C . SER A 1 110 ? 19.547 6.301 -6.836 1 95.62 110 SER A C 1
ATOM 914 O O . SER A 1 110 ? 18.359 5.945 -6.867 1 95.62 110 SER A O 1
ATOM 916 N N . LYS A 1 111 ? 19.984 7.496 -6.953 1 94.38 111 LYS A N 1
ATOM 917 C CA . LYS A 1 111 ? 19.016 8.578 -7.156 1 94.38 111 LYS A CA 1
ATOM 918 C C . LYS A 1 111 ? 18.812 8.852 -8.641 1 94.38 111 LYS A C 1
ATOM 920 O O . LYS A 1 111 ? 18.453 9.961 -9.031 1 94.38 111 LYS A O 1
ATOM 925 N N . GLU A 1 112 ? 19.062 7.859 -9.367 1 94.88 112 GLU A N 1
ATOM 926 C CA . GLU A 1 112 ? 18.766 7.996 -10.789 1 94.88 112 GLU A CA 1
ATOM 927 C C . GLU A 1 112 ? 17.25 8.117 -11.016 1 94.88 112 GLU A C 1
ATOM 929 O O . GLU A 1 112 ? 16.469 7.477 -10.328 1 94.88 112 GLU A O 1
ATOM 934 N N . VAL A 1 113 ? 16.906 8.805 -12.031 1 94.88 113 VAL A N 1
ATOM 935 C CA . VAL A 1 113 ? 15.516 9.164 -12.32 1 94.88 113 VAL A CA 1
ATOM 936 C C . VAL A 1 113 ? 14.688 7.891 -12.492 1 94.88 113 VAL A C 1
ATOM 938 O O . VAL A 1 113 ? 13.555 7.816 -12.016 1 94.88 113 VAL A O 1
ATOM 941 N N . GLY A 1 114 ? 15.227 6.93 -13.148 1 94.62 114 GLY A N 1
ATOM 942 C CA . GLY A 1 114 ? 14.516 5.68 -13.359 1 94.62 114 GLY A CA 1
ATOM 943 C C . GLY A 1 114 ? 14.141 4.98 -12.062 1 94.62 114 GLY A C 1
ATOM 944 O O . GLY A 1 114 ? 13.031 4.461 -11.93 1 94.62 114 GLY A O 1
ATOM 945 N N . ASN A 1 115 ? 15.078 4.988 -11.133 1 95.38 115 ASN A N 1
ATOM 946 C CA . ASN A 1 115 ? 14.828 4.375 -9.828 1 95.38 115 ASN A CA 1
ATOM 947 C C . ASN A 1 115 ? 13.766 5.141 -9.047 1 95.38 115 ASN A C 1
ATOM 949 O O . ASN A 1 115 ? 12.883 4.535 -8.438 1 95.38 115 ASN A O 1
ATOM 953 N N . ILE A 1 116 ? 13.867 6.402 -9.125 1 96.25 116 ILE A N 1
ATOM 954 C CA . ILE A 1 116 ? 12.914 7.258 -8.422 1 96.25 116 ILE A CA 1
ATOM 955 C C . ILE A 1 116 ? 11.516 7.047 -9 1 96.25 116 ILE A C 1
ATOM 957 O O . ILE A 1 116 ? 10.562 6.812 -8.25 1 96.25 116 ILE A O 1
ATOM 961 N N . ALA A 1 117 ? 11.398 7.094 -10.281 1 95.81 117 ALA A N 1
ATOM 962 C CA . ALA A 1 117 ? 10.117 6.938 -10.945 1 95.81 117 ALA A CA 1
ATOM 963 C C . ALA A 1 117 ? 9.5 5.57 -10.641 1 95.81 117 ALA A C 1
ATOM 965 O O . ALA A 1 117 ? 8.297 5.461 -10.422 1 95.81 117 ALA A O 1
ATOM 966 N N . ALA A 1 118 ? 10.328 4.574 -10.617 1 94.56 118 ALA A N 1
ATOM 967 C CA . ALA A 1 118 ? 9.844 3.225 -10.336 1 94.56 118 ALA A CA 1
ATOM 968 C C . ALA A 1 118 ? 9.273 3.135 -8.922 1 94.56 118 ALA A C 1
ATOM 970 O O . ALA A 1 118 ? 8.219 2.527 -8.711 1 94.56 118 ALA A O 1
ATOM 971 N N . ALA A 1 119 ? 9.984 3.727 -8.031 1 95.69 119 ALA A N 1
ATOM 972 C CA . ALA A 1 119 ? 9.523 3.725 -6.645 1 95.69 119 ALA A CA 1
ATOM 973 C C . ALA A 1 119 ? 8.203 4.473 -6.504 1 95.69 119 ALA A C 1
ATOM 975 O O . ALA A 1 119 ? 7.273 3.992 -5.852 1 95.69 119 ALA A O 1
ATOM 976 N N . LEU A 1 120 ? 8.109 5.586 -7.145 1 96.44 120 LEU A N 1
ATOM 977 C CA . LEU A 1 120 ? 6.898 6.395 -7.078 1 96.44 120 LEU A CA 1
ATOM 978 C C . LEU A 1 120 ? 5.742 5.699 -7.789 1 96.44 120 LEU A C 1
ATOM 980 O O . LEU A 1 120 ? 4.602 5.754 -7.328 1 96.44 120 LEU A O 1
ATOM 984 N N . LEU A 1 121 ? 6.059 5.09 -8.844 1 94 121 LEU A N 1
ATOM 985 C CA . LEU A 1 121 ? 5.039 4.363 -9.594 1 94 121 LEU A CA 1
ATOM 986 C C . LEU A 1 121 ? 4.398 3.285 -8.727 1 94 121 LEU A C 1
ATOM 988 O O . LEU A 1 121 ? 3.18 3.092 -8.766 1 94 121 LEU A O 1
ATOM 992 N N . GLU A 1 122 ? 5.176 2.627 -7.965 1 94.06 122 GLU A N 1
ATOM 993 C CA . GLU A 1 122 ? 4.645 1.611 -7.062 1 94.06 122 GLU A CA 1
ATOM 994 C C . GLU A 1 122 ? 3.668 2.223 -6.059 1 94.06 122 GLU A C 1
ATOM 996 O O . GLU A 1 122 ? 2.607 1.652 -5.793 1 94.06 122 GLU A O 1
ATOM 1001 N N . VAL A 1 123 ? 4.031 3.334 -5.574 1 96.25 123 VAL A N 1
ATOM 1002 C CA . VAL A 1 123 ? 3.174 4.027 -4.617 1 96.25 123 VAL A CA 1
ATOM 1003 C C . VAL A 1 123 ? 1.885 4.469 -5.309 1 96.25 123 VAL A C 1
ATOM 1005 O O . VAL A 1 123 ? 0.789 4.254 -4.785 1 96.25 123 VAL A O 1
ATOM 1008 N N . PHE A 1 124 ? 2.004 5.012 -6.484 1 94.56 124 PHE A N 1
ATOM 1009 C CA . PHE A 1 124 ? 0.871 5.602 -7.188 1 94.56 124 PHE A CA 1
ATOM 1010 C C . PHE A 1 124 ? -0.096 4.52 -7.66 1 94.56 124 PHE A C 1
ATOM 1012 O O . PHE A 1 124 ? -1.311 4.73 -7.676 1 94.56 124 PHE A O 1
ATOM 1019 N N . THR A 1 125 ? 0.378 3.398 -8 1 92.38 125 THR A N 1
ATOM 1020 C CA . THR A 1 125 ? -0.482 2.318 -8.469 1 92.38 125 THR A CA 1
ATOM 1021 C C . THR A 1 125 ? -1.142 1.601 -7.297 1 92.38 125 THR A C 1
ATOM 1023 O O . THR A 1 125 ? -1.955 0.695 -7.496 1 92.38 125 THR A O 1
ATOM 1026 N N . THR A 1 126 ? -0.795 1.938 -6.141 1 94.69 126 THR A N 1
ATOM 1027 C CA . THR A 1 126 ? -1.425 1.361 -4.961 1 94.69 126 THR A CA 1
ATOM 1028 C C . THR A 1 126 ? -2.375 2.363 -4.309 1 94.69 126 THR A C 1
ATOM 1030 O O . THR A 1 126 ? -3.514 2.023 -3.98 1 94.69 126 THR A O 1
ATOM 1033 N N . PHE A 1 127 ? -1.902 3.596 -4.219 1 94.75 127 PHE A N 1
ATOM 1034 C CA . PHE A 1 127 ? -2.629 4.57 -3.414 1 94.75 127 PHE A CA 1
ATOM 1035 C C . PHE A 1 127 ? -3.248 5.648 -4.293 1 94.75 127 PHE A C 1
ATOM 1037 O O . PHE A 1 127 ? -4 6.496 -3.809 1 94.75 127 PHE A O 1
ATOM 1044 N N . GLY A 1 128 ? -2.896 5.637 -5.555 1 92.19 128 GLY A N 1
ATOM 1045 C CA . GLY A 1 128 ? -3.375 6.668 -6.457 1 92.19 128 GLY A CA 1
ATOM 1046 C C . GLY A 1 128 ? -2.357 7.77 -6.699 1 92.19 128 GLY A C 1
ATOM 1047 O O . GLY A 1 128 ? -1.564 8.094 -5.812 1 92.19 128 GLY A O 1
ATOM 1048 N N . THR A 1 129 ? -2.418 8.344 -7.82 1 92.31 129 THR A N 1
ATOM 1049 C CA . THR A 1 129 ? -1.507 9.414 -8.211 1 92.31 129 THR A CA 1
ATOM 1050 C C . THR A 1 129 ? -1.995 10.758 -7.68 1 92.31 129 THR A C 1
ATOM 1052 O O . THR A 1 129 ? -3.168 11.102 -7.836 1 92.31 129 THR A O 1
ATOM 1055 N N . PRO A 1 130 ? -1.062 11.453 -7.039 1 93.19 130 PRO A N 1
ATOM 1056 C CA . PRO A 1 130 ? -1.451 12.805 -6.629 1 93.19 130 PRO A CA 1
ATOM 1057 C C . PRO A 1 130 ? -1.521 13.781 -7.797 1 93.19 130 PRO A C 1
ATOM 1059 O O . PRO A 1 130 ? -0.978 13.508 -8.867 1 93.19 130 PRO A O 1
ATOM 1062 N N . CYS A 1 131 ? -2.145 14.875 -7.527 1 91.81 131 CYS A N 1
ATOM 1063 C CA . CYS A 1 131 ? -2.186 15.93 -8.539 1 91.81 131 CYS A CA 1
ATOM 1064 C C . CYS A 1 131 ? -0.854 16.672 -8.609 1 91.81 131 CYS A C 1
ATOM 1066 O O . CYS A 1 131 ? -0.402 17.031 -9.695 1 91.81 131 CYS A O 1
ATOM 1068 N N . VAL A 1 132 ? -0.329 16.812 -7.426 1 94.38 132 VAL A N 1
ATOM 1069 C CA . VAL A 1 132 ? 0.919 17.562 -7.344 1 94.38 132 VAL A CA 1
ATOM 1070 C C . VAL A 1 132 ? 1.954 16.75 -6.559 1 94.38 132 VAL A C 1
ATOM 1072 O O . VAL A 1 132 ? 1.667 16.25 -5.469 1 94.38 132 VAL A O 1
ATOM 1075 N N . LEU A 1 133 ? 3.08 16.609 -7.156 1 95.81 133 LEU A N 1
ATOM 1076 C CA . LEU A 1 133 ? 4.227 15.977 -6.523 1 95.81 133 LEU A CA 1
ATOM 1077 C C . LEU A 1 133 ? 5.266 17.016 -6.105 1 95.81 133 LEU A C 1
ATOM 1079 O O . LEU A 1 133 ? 5.695 17.828 -6.922 1 95.81 133 LEU A O 1
ATOM 1083 N N . GLN A 1 134 ? 5.629 16.938 -4.852 1 95.12 134 GLN A N 1
ATOM 1084 C CA . GLN A 1 134 ? 6.551 17.938 -4.32 1 95.12 134 GLN A CA 1
ATOM 1085 C C . GLN A 1 134 ? 7.883 17.297 -3.924 1 95.12 134 GLN A C 1
ATOM 1087 O O . GLN A 1 134 ? 7.91 16.188 -3.398 1 95.12 134 GLN A O 1
ATOM 1092 N N . SER A 1 135 ? 8.984 17.969 -4.23 1 94.06 135 SER A N 1
ATOM 1093 C CA . SER A 1 135 ? 10.305 17.516 -3.801 1 94.06 135 SER A CA 1
ATOM 1094 C C . SER A 1 135 ? 11.328 18.641 -3.879 1 94.06 135 SER A C 1
ATOM 1096 O O . SER A 1 135 ? 11.008 19.734 -4.344 1 94.06 135 SER A O 1
ATOM 1098 N N . GLY A 1 136 ? 12.453 18.375 -3.332 1 90.56 136 GLY A N 1
ATOM 1099 C CA . GLY A 1 136 ? 13.562 19.312 -3.443 1 90.56 136 GLY A CA 1
ATOM 1100 C C . GLY A 1 136 ? 14.398 19.109 -4.688 1 90.56 136 GLY A C 1
ATOM 1101 O O . GLY A 1 136 ? 15.461 19.719 -4.844 1 90.56 136 GLY A O 1
ATOM 1102 N N . SER A 1 137 ? 13.977 18.328 -5.566 1 88.25 137 SER A N 1
ATOM 1103 C CA . SER A 1 137 ? 14.742 18 -6.766 1 88.25 137 SER A CA 1
ATOM 1104 C C . SER A 1 137 ? 14.836 19.203 -7.703 1 88.25 137 SER A C 1
ATOM 1106 O O . SER A 1 137 ? 13.953 20.062 -7.707 1 88.25 137 SER A O 1
ATOM 1108 N N . ASP A 1 138 ? 15.867 19.219 -8.453 1 90 138 ASP A N 1
ATOM 1109 C CA . ASP A 1 138 ? 16.016 20.281 -9.445 1 90 138 ASP A CA 1
ATOM 1110 C C . ASP A 1 138 ? 15 20.109 -10.578 1 90 138 ASP A C 1
ATOM 1112 O O . ASP A 1 138 ? 14.414 19.031 -10.734 1 90 138 ASP A O 1
ATOM 1116 N N . GLU A 1 139 ? 14.836 21.094 -11.281 1 90.25 139 GLU A N 1
ATOM 1117 C CA . GLU A 1 139 ? 13.812 21.172 -12.32 1 90.25 139 GLU A CA 1
ATOM 1118 C C . GLU A 1 139 ? 14.008 20.062 -13.359 1 90.25 139 GLU A C 1
ATOM 1120 O O . GLU A 1 139 ? 13.039 19.422 -13.781 1 90.25 139 GLU A O 1
ATOM 1125 N N . GLN A 1 140 ? 15.211 19.891 -13.758 1 92.44 140 GLN A N 1
ATOM 1126 C CA . GLN A 1 140 ? 15.492 18.906 -14.797 1 92.44 140 GLN A CA 1
ATOM 1127 C C . GLN A 1 140 ? 15.125 17.484 -14.336 1 92.44 140 GLN A C 1
ATOM 1129 O O . GLN A 1 140 ? 14.469 16.75 -15.062 1 92.44 140 GLN A O 1
ATOM 1134 N N . THR A 1 141 ? 15.555 17.172 -13.18 1 93.44 141 THR A N 1
ATOM 1135 C CA . THR A 1 141 ? 15.25 15.875 -12.594 1 93.44 141 THR A CA 1
ATOM 1136 C C . THR A 1 141 ? 13.742 15.695 -12.43 1 93.44 141 THR A C 1
ATOM 1138 O O . THR A 1 141 ? 13.195 14.633 -12.742 1 93.44 141 THR A O 1
ATOM 1141 N N . ALA A 1 142 ? 13.141 16.688 -12.016 1 93.75 142 ALA A N 1
ATOM 1142 C CA . ALA A 1 142 ? 11.695 16.641 -11.797 1 93.75 142 ALA A CA 1
ATOM 1143 C C . ALA A 1 142 ? 10.953 16.406 -13.109 1 93.75 142 ALA A C 1
ATOM 1145 O O . ALA A 1 142 ? 10.016 15.594 -13.156 1 93.75 142 ALA A O 1
ATOM 1146 N N . ILE A 1 143 ? 11.344 17.125 -14.086 1 93.19 143 ILE A N 1
ATOM 1147 C CA . ILE A 1 143 ? 10.719 16.969 -15.398 1 93.19 143 ILE A CA 1
ATOM 1148 C C . ILE A 1 143 ? 10.898 15.539 -15.891 1 93.19 143 ILE A C 1
ATOM 1150 O O . ILE A 1 143 ? 9.961 14.93 -16.406 1 93.19 143 ILE A O 1
ATOM 1154 N N . GLU A 1 144 ? 12.055 15.047 -15.75 1 95.06 144 GLU A N 1
ATOM 1155 C CA . GLU A 1 144 ? 12.336 13.695 -16.203 1 95.06 144 GLU A CA 1
ATOM 1156 C C . GLU A 1 144 ? 11.508 12.664 -15.438 1 95.06 144 GLU A C 1
ATOM 1158 O O . GLU A 1 144 ? 10.977 11.727 -16.031 1 95.06 144 GLU A O 1
ATOM 1163 N N . ILE A 1 145 ? 11.406 12.844 -14.156 1 96 145 ILE A N 1
ATOM 1164 C CA . ILE A 1 145 ? 10.609 11.953 -13.32 1 96 145 ILE A CA 1
ATOM 1165 C C . ILE A 1 145 ? 9.148 11.984 -13.781 1 96 145 ILE A C 1
ATOM 1167 O O . ILE A 1 145 ? 8.539 10.938 -14 1 96 145 ILE A O 1
ATOM 1171 N N . THR A 1 146 ? 8.633 13.156 -13.961 1 95.12 146 THR A N 1
ATOM 1172 C CA . THR A 1 146 ? 7.227 13.305 -14.32 1 95.12 146 THR A CA 1
ATOM 1173 C C . THR A 1 146 ? 6.953 12.734 -15.711 1 95.12 146 THR A C 1
ATOM 1175 O O . THR A 1 146 ? 5.898 12.148 -15.945 1 95.12 146 THR A O 1
ATOM 1178 N N . ASN A 1 147 ? 7.887 12.867 -16.578 1 92.06 147 ASN A N 1
ATOM 1179 C CA . ASN A 1 147 ? 7.742 12.312 -17.922 1 92.06 147 ASN A CA 1
ATOM 1180 C C . ASN A 1 147 ? 7.707 10.789 -17.891 1 92.06 147 ASN A C 1
ATOM 1182 O O . ASN A 1 147 ? 6.891 10.164 -18.578 1 92.06 147 ASN A O 1
ATOM 1186 N N . LEU A 1 148 ? 8.578 10.242 -17.125 1 92.44 148 LEU A N 1
ATOM 1187 C CA . LEU A 1 148 ? 8.602 8.789 -17.016 1 92.44 148 LEU A CA 1
ATOM 1188 C C . LEU A 1 148 ? 7.297 8.266 -16.422 1 92.44 148 LEU A C 1
ATOM 1190 O O . LEU A 1 148 ? 6.773 7.246 -16.875 1 92.44 148 LEU A O 1
ATOM 1194 N N . LEU A 1 149 ? 6.809 8.969 -15.477 1 92.19 149 LEU A N 1
ATOM 1195 C CA . LEU A 1 149 ? 5.539 8.594 -14.867 1 92.19 149 LEU A CA 1
ATOM 1196 C C . LEU A 1 149 ? 4.391 8.75 -15.852 1 92.19 149 LEU A C 1
ATOM 1198 O O . LEU A 1 149 ? 3.504 7.891 -15.922 1 92.19 149 LEU A O 1
ATOM 1202 N N . LYS A 1 150 ? 4.426 9.797 -16.578 1 88.19 150 LYS A N 1
ATOM 1203 C CA . LYS A 1 150 ? 3.412 10.031 -17.609 1 88.19 150 LYS A CA 1
ATOM 1204 C C . LYS A 1 150 ? 3.396 8.914 -18.641 1 88.19 150 LYS A C 1
ATOM 1206 O O . LYS A 1 150 ? 2.328 8.469 -19.062 1 88.19 150 LYS A O 1
ATOM 1211 N N . ASP A 1 151 ? 4.52 8.453 -18.984 1 84.31 151 ASP A N 1
ATOM 1212 C CA . ASP A 1 151 ? 4.652 7.355 -19.938 1 84.31 151 ASP A CA 1
ATOM 1213 C C . ASP A 1 151 ? 3.979 6.09 -19.406 1 84.31 151 ASP A C 1
ATOM 1215 O O . ASP A 1 151 ? 3.58 5.223 -20.188 1 84.31 151 ASP A O 1
ATOM 1219 N N . LYS A 1 152 ? 3.904 6.094 -18.125 1 84.69 152 LYS A N 1
ATOM 1220 C CA . LYS A 1 152 ? 3.293 4.918 -17.516 1 84.69 152 LYS A CA 1
ATOM 1221 C C . LYS A 1 152 ? 1.851 5.203 -17.109 1 84.69 152 LYS A C 1
ATOM 1223 O O . LYS A 1 152 ? 1.293 4.508 -16.25 1 84.69 152 LYS A O 1
ATOM 1228 N N . GLY A 1 153 ? 1.312 6.301 -17.547 1 82.31 153 GLY A N 1
ATOM 1229 C CA . GLY A 1 153 ? -0.102 6.594 -17.375 1 82.31 153 GLY A CA 1
ATOM 1230 C C . GLY A 1 153 ? -0.389 7.422 -16.141 1 82.31 153 GLY A C 1
ATOM 1231 O O . GLY A 1 153 ? -1.539 7.527 -15.711 1 82.31 153 GLY A O 1
ATOM 1232 N N . GLN A 1 154 ? 0.704 7.895 -15.547 1 87 154 GLN A N 1
ATOM 1233 C CA . GLN A 1 154 ? 0.527 8.695 -14.336 1 87 154 GLN A CA 1
ATOM 1234 C C . GLN A 1 154 ? 0.706 10.18 -14.633 1 87 154 GLN A C 1
ATOM 1236 O O . GLN A 1 154 ? 1.813 10.633 -14.938 1 87 154 GLN A O 1
ATOM 1241 N N . GLN A 1 155 ? -0.339 10.914 -14.5 1 87.06 155 GLN A N 1
ATOM 1242 C CA . GLN A 1 155 ? -0.263 12.352 -14.719 1 87.06 155 GLN A CA 1
ATOM 1243 C C . GLN A 1 155 ? -0.1 13.102 -13.398 1 87.06 155 GLN A C 1
ATOM 1245 O O . GLN A 1 155 ? -0.985 13.062 -12.539 1 87.06 155 GLN A O 1
ATOM 1250 N N . VAL A 1 156 ? 1.032 13.734 -13.305 1 92.19 156 VAL A N 1
ATOM 1251 C CA . VAL A 1 156 ? 1.312 14.453 -12.07 1 92.19 156 VAL A CA 1
ATOM 1252 C C . VAL A 1 156 ? 2.119 15.711 -12.375 1 92.19 156 VAL A C 1
ATOM 1254 O O . VAL A 1 156 ? 2.994 15.703 -13.242 1 92.19 156 VAL A O 1
ATOM 1257 N N . LYS A 1 157 ? 1.825 16.766 -11.703 1 92.88 157 LYS A N 1
ATOM 1258 C CA . LYS A 1 157 ? 2.609 18 -11.781 1 92.88 157 LYS A CA 1
ATOM 1259 C C . LYS A 1 157 ? 3.621 18.078 -10.641 1 92.88 157 LYS A C 1
ATOM 1261 O O . LYS A 1 157 ? 3.355 17.609 -9.531 1 92.88 157 LYS A O 1
ATOM 1266 N N . HIS A 1 158 ? 4.793 18.656 -10.961 1 95.06 158 HIS A N 1
ATOM 1267 C CA . HIS A 1 158 ? 5.816 18.766 -9.922 1 95.06 158 HIS A CA 1
ATOM 1268 C C . HIS A 1 158 ? 5.934 20.203 -9.406 1 95.06 158 HIS A C 1
ATOM 1270 O O . HIS A 1 158 ? 5.859 21.156 -10.188 1 95.06 158 HIS A O 1
ATOM 1276 N N . GLU A 1 159 ? 6.102 20.344 -8.141 1 93 159 GLU A N 1
ATOM 1277 C CA . GLU A 1 159 ? 6.391 21.609 -7.48 1 93 159 GLU A CA 1
ATOM 1278 C C . GLU A 1 159 ? 7.617 21.484 -6.578 1 93 159 GLU A C 1
ATOM 1280 O O . GLU A 1 159 ? 7.688 20.594 -5.734 1 93 159 GLU A O 1
ATOM 1285 N N . LYS A 1 160 ? 8.523 22.391 -6.809 1 92.19 160 LYS A N 1
ATOM 1286 C CA . LYS A 1 160 ? 9.703 22.406 -5.957 1 92.19 160 LYS A CA 1
ATOM 1287 C C . LYS A 1 160 ? 9.398 23.016 -4.59 1 92.19 160 LYS A C 1
ATOM 1289 O O . LYS A 1 160 ? 8.75 24.062 -4.504 1 92.19 160 LYS A O 1
ATOM 1294 N N . VAL A 1 161 ? 9.758 22.297 -3.605 1 88.25 161 VAL A N 1
ATOM 1295 C CA . VAL A 1 161 ? 9.57 22.812 -2.252 1 88.25 161 VAL A CA 1
ATOM 1296 C C . VAL A 1 161 ? 10.875 22.672 -1.464 1 88.25 161 VAL A C 1
ATOM 1298 O O . VAL A 1 161 ? 11.711 21.828 -1.776 1 88.25 161 VAL A O 1
ATOM 1301 N N . SER A 1 162 ? 11.078 23.656 -0.577 1 82.12 162 SER A N 1
ATOM 1302 C CA . SER A 1 162 ? 12.203 23.531 0.345 1 82.12 162 SER A CA 1
ATOM 1303 C C . SER A 1 162 ? 11.883 22.562 1.47 1 82.12 162 SER A C 1
ATOM 1305 O O . SER A 1 162 ? 10.891 22.719 2.182 1 82.12 162 SER A O 1
ATOM 1307 N N . LEU A 1 163 ? 12.312 21.469 1.234 1 70.44 163 LEU A N 1
ATOM 1308 C CA . LEU A 1 163 ? 12.039 20.469 2.266 1 70.44 163 LEU A CA 1
ATOM 1309 C C . LEU A 1 163 ? 12.953 20.672 3.471 1 70.44 163 LEU A C 1
ATOM 1311 O O . LEU A 1 163 ? 14.148 20.906 3.314 1 70.44 163 LEU A O 1
ATOM 1315 N N . GLU A 1 164 ? 12.359 21.203 4.539 1 56.5 164 GLU A N 1
ATOM 1316 C CA . GLU A 1 164 ? 13.133 21.281 5.773 1 56.5 164 GLU A CA 1
ATOM 1317 C C . GLU A 1 164 ? 13.812 19.938 6.074 1 56.5 164 GLU A C 1
ATOM 1319 O O . GLU A 1 164 ? 13.445 18.906 5.52 1 56.5 164 GLU A O 1
ATOM 1324 N N . GLU A 1 165 ? 14.875 19.938 6.902 1 53.84 165 GLU A N 1
ATOM 1325 C CA . GLU A 1 165 ? 15.648 18.766 7.332 1 53.84 165 GLU A CA 1
ATOM 1326 C C . GLU A 1 165 ? 14.742 17.547 7.508 1 53.84 165 GLU A C 1
ATOM 1328 O O . GLU A 1 165 ? 13.656 17.641 8.078 1 53.84 165 GLU A O 1
ATOM 1333 N N . PRO A 1 166 ? 15.016 16.562 6.609 1 53.88 166 PRO A N 1
ATOM 1334 C CA . PRO A 1 166 ? 14.273 15.305 6.617 1 53.88 166 PRO A CA 1
ATOM 1335 C C . PRO A 1 166 ? 13.758 14.93 8.008 1 53.88 166 PRO A C 1
ATOM 1337 O O . PRO A 1 166 ? 14.344 15.336 9.016 1 53.88 166 PRO A O 1
ATOM 1340 N N . ASN A 1 167 ? 12.422 14.453 8.078 1 57.06 167 ASN A N 1
ATOM 1341 C CA . ASN A 1 167 ? 11.641 14.016 9.227 1 57.06 167 ASN A CA 1
ATOM 1342 C C . ASN A 1 167 ? 12.453 13.102 10.141 1 57.06 167 ASN A C 1
ATOM 1344 O O . ASN A 1 167 ? 12.758 11.961 9.773 1 57.06 167 ASN A O 1
ATOM 1348 N N . ASN A 1 168 ? 13.211 13.625 11.078 1 69.19 168 ASN A N 1
ATOM 1349 C CA . ASN A 1 168 ? 13.961 13.055 12.188 1 69.19 168 ASN A CA 1
ATOM 1350 C C . ASN A 1 168 ? 13.234 11.875 12.812 1 69.19 168 ASN A C 1
ATOM 1352 O O . ASN A 1 168 ? 13.867 10.945 13.328 1 69.19 168 ASN A O 1
ATOM 1356 N N . GLU A 1 169 ? 12.023 11.82 12.414 1 77.25 169 GLU A N 1
ATOM 1357 C CA . GLU A 1 169 ? 11.258 10.773 13.086 1 77.25 169 GLU A CA 1
ATOM 1358 C C . GLU A 1 169 ? 11.523 9.414 12.445 1 77.25 169 GLU A C 1
ATOM 1360 O O . GLU A 1 169 ? 11.727 8.422 13.148 1 77.25 169 GLU A O 1
ATOM 1365 N N . ILE A 1 170 ? 11.586 9.367 11.133 1 86.44 170 ILE A N 1
ATOM 1366 C CA . ILE A 1 170 ? 11.812 8.109 10.43 1 86.44 170 ILE A CA 1
ATOM 1367 C C . ILE A 1 170 ? 13.219 7.602 10.734 1 86.44 170 ILE A C 1
ATOM 1369 O O . ILE A 1 170 ? 13.422 6.402 10.953 1 86.44 170 ILE A O 1
ATOM 1373 N N . ASN A 1 171 ? 14.086 8.523 10.812 1 83.19 171 ASN A N 1
ATOM 1374 C CA . ASN A 1 171 ? 15.461 8.148 11.141 1 83.19 171 ASN A CA 1
ATOM 1375 C C . ASN A 1 171 ? 15.547 7.535 12.539 1 83.19 171 ASN A C 1
ATOM 1377 O O . ASN A 1 171 ? 16.25 6.539 12.742 1 83.19 171 ASN A O 1
ATOM 1381 N N . LYS A 1 172 ? 14.891 8.164 13.406 1 78.5 172 LYS A N 1
ATOM 1382 C CA . LYS A 1 172 ? 14.891 7.664 14.773 1 78.5 172 LYS A CA 1
ATOM 1383 C C . LYS A 1 172 ? 14.32 6.25 14.844 1 78.5 172 LYS A C 1
ATOM 1385 O O . LYS A 1 172 ? 14.906 5.371 15.477 1 78.5 172 LYS A O 1
ATOM 1390 N N . ILE A 1 173 ? 13.25 6.055 14.172 1 81.06 173 ILE A N 1
ATOM 1391 C CA . ILE A 1 173 ? 12.617 4.742 14.156 1 81.06 173 ILE A CA 1
ATOM 1392 C C . ILE A 1 173 ? 13.539 3.732 13.469 1 81.06 173 ILE A C 1
ATOM 1394 O O . ILE A 1 173 ? 13.68 2.6 13.938 1 81.06 173 ILE A O 1
ATOM 1398 N N . LEU A 1 174 ? 14.133 4.168 12.414 1 85.31 174 LEU A N 1
ATOM 1399 C CA . LEU A 1 174 ? 15.023 3.311 11.641 1 85.31 174 LEU A CA 1
ATOM 1400 C C . LEU A 1 174 ? 16.188 2.828 12.5 1 85.31 174 LEU A C 1
ATOM 1402 O O . LEU A 1 174 ? 16.453 1.625 12.57 1 85.31 174 LEU A O 1
ATOM 1406 N N . TYR A 1 175 ? 16.781 3.725 13.164 1 80.38 175 TYR A N 1
ATOM 1407 C CA . TYR A 1 175 ? 17.953 3.367 13.953 1 80.38 175 TYR A CA 1
ATOM 1408 C C . TYR A 1 175 ? 17.562 2.52 15.156 1 80.38 175 TYR A C 1
ATOM 1410 O O . TYR A 1 175 ? 18.281 1.585 15.523 1 80.38 175 TYR A O 1
ATOM 1418 N N . CYS A 1 176 ? 16.438 2.861 15.734 1 77.62 176 CYS A N 1
ATOM 1419 C CA . CYS A 1 176 ? 15.938 2.023 16.828 1 77.62 176 CYS A CA 1
ATOM 1420 C C . CYS A 1 176 ? 15.695 0.597 16.344 1 77.62 176 CYS A C 1
ATOM 1422 O O . CYS A 1 176 ? 16.078 -0.36 17.016 1 77.62 176 CYS A O 1
ATOM 1424 N N . TRP A 1 177 ? 15.117 0.502 15.227 1 79 177 TRP A N 1
ATOM 1425 C CA . TRP A 1 177 ? 14.828 -0.815 14.672 1 79 177 TRP A CA 1
ATOM 1426 C C . TRP A 1 177 ? 16.109 -1.567 14.359 1 79 177 TRP A C 1
ATOM 1428 O O . TRP A 1 177 ? 16.234 -2.76 14.656 1 79 177 TRP A O 1
ATOM 1438 N N . LEU A 1 178 ? 17.078 -0.911 13.828 1 79.56 178 LEU A N 1
ATOM 1439 C CA . LEU A 1 178 ? 18.359 -1.531 13.477 1 79.56 178 LEU A CA 1
ATOM 1440 C C . LEU A 1 178 ? 19.078 -2.033 14.727 1 79.56 178 LEU A C 1
ATOM 1442 O O . LEU A 1 178 ? 19.609 -3.146 14.742 1 79.56 178 LEU A O 1
ATOM 1446 N N . CYS A 1 179 ? 19.125 -1.197 15.703 1 77.25 179 CYS A N 1
ATOM 1447 C CA . CYS A 1 179 ? 19.797 -1.541 16.938 1 77.25 179 CYS A CA 1
ATOM 1448 C C . CYS A 1 179 ? 19.141 -2.736 17.625 1 77.25 179 CYS A C 1
ATOM 1450 O O . CYS A 1 179 ? 19.828 -3.664 18.062 1 77.25 179 CYS A O 1
ATOM 1452 N N . ARG A 1 180 ? 17.953 -2.795 17.562 1 70.81 180 ARG A N 1
ATOM 1453 C CA . ARG A 1 180 ? 17.219 -3.846 18.25 1 70.81 180 ARG A CA 1
ATOM 1454 C C . ARG A 1 180 ? 17.281 -5.16 17.484 1 70.81 180 ARG A C 1
ATOM 1456 O O . ARG A 1 180 ? 17.297 -6.238 18.078 1 70.81 180 ARG A O 1
ATOM 1463 N N . SER A 1 181 ? 17.25 -5.051 16.25 1 75.44 181 SER A N 1
ATOM 1464 C CA . SER A 1 181 ? 17.266 -6.25 15.414 1 75.44 181 SER A CA 1
ATOM 1465 C C . SER A 1 181 ? 18.688 -6.746 15.195 1 75.44 181 SER A C 1
ATOM 1467 O O . SER A 1 181 ? 18.891 -7.824 14.633 1 75.44 181 SER A O 1
ATOM 1469 N N . ALA A 1 182 ? 19.641 -5.941 15.672 1 77 182 ALA A N 1
ATOM 1470 C CA . ALA A 1 182 ? 21.047 -6.289 15.516 1 77 182 ALA A CA 1
ATOM 1471 C C . ALA A 1 182 ? 21.359 -6.648 14.07 1 77 182 ALA A C 1
ATOM 1473 O O . ALA A 1 182 ? 21.969 -7.688 13.797 1 77 182 ALA A O 1
ATOM 1474 N N . THR A 1 183 ? 20.812 -5.859 13.211 1 80.5 183 THR A N 1
ATOM 1475 C CA . THR A 1 183 ? 21.062 -6.094 11.797 1 80.5 183 THR A CA 1
ATOM 1476 C C . THR A 1 183 ? 21.406 -4.793 11.086 1 80.5 183 THR A C 1
ATOM 1478 O O . THR A 1 183 ? 21.141 -3.705 11.594 1 80.5 183 THR A O 1
ATOM 1481 N N . TYR A 1 184 ? 22.125 -4.965 9.953 1 83 184 TYR A N 1
ATOM 1482 C CA . TYR A 1 184 ? 22.438 -3.814 9.117 1 83 184 TYR A CA 1
ATOM 1483 C C . TYR A 1 184 ? 21.609 -3.836 7.832 1 83 184 TYR A C 1
ATOM 1485 O O . TYR A 1 184 ? 21.781 -2.986 6.957 1 83 184 TYR A O 1
ATOM 1493 N N . LYS A 1 185 ? 20.641 -4.742 7.77 1 89.94 185 LYS A N 1
ATOM 1494 C CA . LYS A 1 185 ? 19.797 -4.879 6.59 1 89.94 185 LYS A CA 1
ATOM 1495 C C . LYS A 1 185 ? 18.547 -4.008 6.711 1 89.94 185 LYS A C 1
ATOM 1497 O O . LYS A 1 185 ? 17.438 -4.523 6.836 1 89.94 185 LYS A O 1
ATOM 1502 N N . TRP A 1 186 ? 18.797 -2.666 6.57 1 92.44 186 TRP A N 1
ATOM 1503 C CA . TRP A 1 186 ? 17.703 -1.727 6.816 1 92.44 186 TRP A CA 1
ATOM 1504 C C . TRP A 1 186 ? 16.641 -1.833 5.734 1 92.44 186 TRP A C 1
ATOM 1506 O O . TRP A 1 186 ? 15.477 -1.487 5.961 1 92.44 186 TRP A O 1
ATOM 1516 N N . SER A 1 187 ? 16.953 -2.332 4.527 1 93.38 187 SER A N 1
ATOM 1517 C CA . SER A 1 187 ? 15.984 -2.453 3.447 1 93.38 187 SER A CA 1
ATOM 1518 C C . SER A 1 187 ? 14.859 -3.412 3.822 1 93.38 187 SER A C 1
ATOM 1520 O O . SER A 1 187 ? 13.703 -3.189 3.459 1 93.38 187 SER A O 1
ATOM 1522 N N . GLU A 1 188 ? 15.141 -4.414 4.594 1 87.44 188 GLU A N 1
ATOM 1523 C CA . GLU A 1 188 ? 14.148 -5.391 5.023 1 87.44 188 GLU A CA 1
ATOM 1524 C C . GLU A 1 188 ? 13.258 -4.824 6.129 1 87.44 188 GLU A C 1
ATOM 1526 O O . GLU A 1 188 ? 12.125 -5.27 6.312 1 87.44 188 GLU A O 1
ATOM 1531 N N . GLY A 1 189 ? 13.828 -3.875 6.82 1 88.75 189 GLY A N 1
ATOM 1532 C CA . GLY A 1 189 ? 13.125 -3.295 7.949 1 88.75 189 GLY A CA 1
ATOM 1533 C C . GLY A 1 189 ? 12.227 -2.137 7.562 1 88.75 189 GLY A C 1
ATOM 1534 O O . GLY A 1 189 ? 11.391 -1.697 8.352 1 88.75 189 GLY A O 1
ATOM 1535 N N . LEU A 1 190 ? 12.305 -1.686 6.34 1 93.56 190 LEU A N 1
ATOM 1536 C CA . LEU A 1 190 ? 11.602 -0.476 5.934 1 93.56 190 LEU A CA 1
ATOM 1537 C C . LEU A 1 190 ? 10.094 -0.651 6.086 1 93.56 190 LEU A C 1
ATOM 1539 O O . LEU A 1 190 ? 9.391 0.291 6.457 1 93.56 190 LEU A O 1
ATOM 1543 N N . ARG A 1 191 ? 9.641 -1.867 5.777 1 90.81 191 ARG A N 1
ATOM 1544 C CA . ARG A 1 191 ? 8.203 -2.109 5.875 1 90.81 191 ARG A CA 1
ATOM 1545 C C . ARG A 1 191 ? 7.719 -1.96 7.312 1 90.81 191 ARG A C 1
ATOM 1547 O O . ARG A 1 191 ? 6.621 -1.455 7.551 1 90.81 191 ARG A O 1
ATOM 1554 N N . PHE A 1 192 ? 8.492 -2.34 8.211 1 88.81 192 PHE A N 1
ATOM 1555 C CA . PHE A 1 192 ? 8.125 -2.223 9.617 1 88.81 192 PHE A CA 1
ATOM 1556 C C . PHE A 1 192 ? 8.211 -0.775 10.086 1 88.81 192 PHE A C 1
ATOM 1558 O O . PHE A 1 192 ? 7.332 -0.293 10.805 1 88.81 192 PHE A O 1
ATOM 1565 N N . ILE A 1 193 ? 9.289 -0.125 9.68 1 89.44 193 ILE A N 1
ATOM 1566 C CA . ILE A 1 193 ? 9.484 1.278 10.023 1 89.44 193 ILE A CA 1
ATOM 1567 C C . ILE A 1 193 ? 8.328 2.111 9.477 1 89.44 193 ILE A C 1
ATOM 1569 O O . ILE A 1 193 ? 7.785 2.969 10.172 1 89.44 193 ILE A O 1
ATOM 1573 N N . GLN A 1 194 ? 7.992 1.809 8.266 1 93.62 194 GLN A N 1
ATOM 1574 C CA . GLN A 1 194 ? 6.855 2.451 7.613 1 93.62 194 GLN A CA 1
ATOM 1575 C C . GLN A 1 194 ? 5.578 2.262 8.422 1 93.62 194 GLN A C 1
ATOM 1577 O O . GLN A 1 194 ? 4.84 3.221 8.664 1 93.62 194 GLN A O 1
ATOM 1582 N N . TYR A 1 195 ? 5.336 1.09 8.805 1 92 195 TYR A N 1
ATOM 1583 C CA . TYR A 1 195 ? 4.121 0.78 9.547 1 92 195 TYR A CA 1
ATOM 1584 C C . TYR A 1 195 ? 4.102 1.498 10.891 1 92 195 TYR A C 1
ATOM 1586 O O . TYR A 1 195 ? 3.102 2.117 11.258 1 92 195 TYR A O 1
ATOM 1594 N N . ILE A 1 196 ? 5.184 1.434 11.516 1 86.75 196 ILE A N 1
ATOM 1595 C CA . ILE A 1 196 ? 5.301 2.061 12.828 1 86.75 196 ILE A CA 1
ATOM 1596 C C . ILE A 1 196 ? 5.055 3.562 12.703 1 86.75 196 ILE A C 1
ATOM 1598 O O . ILE A 1 196 ? 4.293 4.141 13.484 1 86.75 196 ILE A O 1
ATOM 1602 N N . ARG A 1 197 ? 5.688 4.184 11.82 1 90.19 197 ARG A N 1
ATOM 1603 C CA . ARG A 1 197 ? 5.504 5.613 11.594 1 90.19 197 ARG A CA 1
ATOM 1604 C C . ARG A 1 197 ? 4.039 5.941 11.32 1 90.19 197 ARG A C 1
ATOM 1606 O O . ARG A 1 197 ? 3.514 6.934 11.828 1 90.19 197 ARG A O 1
ATOM 1613 N N . ASN A 1 198 ? 3.359 5.051 10.539 1 93.5 198 ASN A N 1
ATOM 1614 C CA . ASN A 1 198 ? 1.991 5.32 10.102 1 93.5 198 ASN A CA 1
ATOM 1615 C C . ASN A 1 198 ? 0.989 5.074 11.227 1 93.5 198 ASN A C 1
ATOM 1617 O O . ASN A 1 198 ? -0.141 5.562 11.18 1 93.5 198 ASN A O 1
ATOM 1621 N N . ILE A 1 199 ? 1.428 4.32 12.227 1 89.06 199 ILE A N 1
ATOM 1622 C CA . ILE A 1 199 ? 0.498 4.078 13.328 1 89.06 199 ILE A CA 1
ATOM 1623 C C . ILE A 1 199 ? 0.892 4.926 14.531 1 89.06 199 ILE A C 1
ATOM 1625 O O . ILE A 1 199 ? 0.355 4.742 15.625 1 89.06 199 ILE A O 1
ATOM 1629 N N . THR A 1 200 ? 1.858 5.797 14.344 1 83.88 200 THR A N 1
ATOM 1630 C CA . THR A 1 200 ? 2.27 6.73 15.383 1 83.88 200 THR A CA 1
ATOM 1631 C C . THR A 1 200 ? 1.479 8.031 15.281 1 83.88 200 THR A C 1
ATOM 1633 O O . THR A 1 200 ? 1.263 8.555 14.188 1 83.88 200 THR A O 1
ATOM 1636 N N . TYR A 1 201 ? 1.131 8.531 16.469 1 86.25 201 TYR A N 1
ATOM 1637 C CA . TYR A 1 201 ? 0.33 9.75 16.547 1 86.25 201 TYR A CA 1
ATOM 1638 C C . TYR A 1 201 ? 1.071 10.93 15.93 1 86.25 201 TYR A C 1
ATOM 1640 O O . TYR A 1 201 ? 2.266 11.117 16.172 1 86.25 201 TYR A O 1
ATOM 1648 N N . ASN A 1 202 ? 0.385 11.641 15.062 1 85.25 202 ASN A N 1
ATOM 1649 C CA . ASN A 1 202 ? 0.902 12.852 14.422 1 85.25 202 ASN A CA 1
ATOM 1650 C C . ASN A 1 202 ? 0.223 14.102 14.969 1 85.25 202 ASN A C 1
ATOM 1652 O O . ASN A 1 202 ? -0.998 14.242 14.875 1 85.25 202 ASN A O 1
ATOM 1656 N N . GLU A 1 203 ? 0.992 14.961 15.43 1 81.38 203 GLU A N 1
ATOM 1657 C CA . GLU A 1 203 ? 0.479 16.141 16.109 1 81.38 203 GLU A CA 1
ATOM 1658 C C . GLU A 1 203 ? -0.19 17.094 15.133 1 81.38 203 GLU A C 1
ATOM 1660 O O . GLU A 1 203 ? -1.133 17.812 15.492 1 81.38 203 GLU A O 1
ATOM 1665 N N . LYS A 1 204 ? 0.24 17.141 13.961 1 81.12 204 LYS A N 1
ATOM 1666 C CA . LYS A 1 204 ? -0.27 18.078 12.969 1 81.12 204 LYS A CA 1
ATOM 1667 C C . LYS A 1 204 ? -1.689 17.719 12.539 1 81.12 204 LYS A C 1
ATOM 1669 O O . LYS A 1 204 ? -2.529 18.594 12.336 1 81.12 204 LYS A O 1
ATOM 1674 N N . ILE A 1 205 ? -2.014 16.375 12.461 1 89.38 205 ILE A N 1
ATOM 1675 C CA . ILE A 1 205 ? -3.316 15.953 11.961 1 89.38 205 ILE A CA 1
ATOM 1676 C C . ILE A 1 205 ? -4.152 15.391 13.102 1 89.38 205 ILE A C 1
ATOM 1678 O O . ILE A 1 205 ? -5.305 15 12.906 1 89.38 205 ILE A O 1
ATOM 1682 N N . LYS A 1 206 ? -3.607 15.273 14.266 1 88.06 206 LYS A N 1
ATOM 1683 C CA . LYS A 1 206 ? -4.266 14.883 15.508 1 88.06 206 LYS A CA 1
ATOM 1684 C C . LYS A 1 206 ? -4.832 13.469 15.414 1 88.06 206 LYS A C 1
ATOM 1686 O O . LYS A 1 206 ? -5.895 13.188 15.969 1 88.06 206 LYS A O 1
ATOM 1691 N N . LYS A 1 207 ? -4.242 12.695 14.695 1 90.25 207 LYS A N 1
ATOM 1692 C CA . LYS A 1 207 ? -4.5 11.266 14.531 1 90.25 207 LYS A CA 1
ATOM 1693 C C . LYS A 1 207 ? -3.311 10.562 13.883 1 90.25 207 LYS A C 1
ATOM 1695 O O . LYS A 1 207 ? -2.316 11.211 13.539 1 90.25 207 LYS A O 1
ATOM 1700 N N . THR A 1 208 ? -3.396 9.344 13.828 1 90.5 208 THR A N 1
ATOM 1701 C CA . THR A 1 208 ? -2.324 8.633 13.141 1 90.5 208 THR A CA 1
ATOM 1702 C C . THR A 1 208 ? -2.504 8.711 11.625 1 90.5 208 THR A C 1
ATOM 1704 O O . THR A 1 208 ? -3.631 8.734 11.133 1 90.5 208 THR A O 1
ATOM 1707 N N . PRO A 1 209 ? -1.436 8.773 10.938 1 93.62 209 PRO A N 1
ATOM 1708 C CA . PRO A 1 209 ? -1.558 8.711 9.484 1 93.62 209 PRO A CA 1
ATOM 1709 C C . PRO A 1 209 ? -2.367 7.508 9.008 1 93.62 209 PRO A C 1
ATOM 1711 O O . PRO A 1 209 ? -3.125 7.613 8.039 1 93.62 209 PRO A O 1
ATOM 1714 N N . PHE A 1 210 ? -2.23 6.434 9.742 1 94.5 210 PHE A N 1
ATOM 1715 C CA . PHE A 1 210 ? -2.973 5.227 9.391 1 94.5 210 PHE A CA 1
ATOM 1716 C C . PHE A 1 210 ? -4.473 5.457 9.523 1 94.5 210 PHE A C 1
ATOM 1718 O O . PHE A 1 210 ? -5.238 5.121 8.617 1 94.5 210 PHE A O 1
ATOM 1725 N N . GLU A 1 211 ? -4.84 6.051 10.516 1 92.88 211 GLU A N 1
ATOM 1726 C CA . GLU A 1 211 ? -6.25 6.363 10.734 1 92.88 211 GLU A CA 1
ATOM 1727 C C . GLU A 1 211 ? -6.754 7.371 9.703 1 92.88 211 GLU A C 1
ATOM 1729 O O . GLU A 1 211 ? -7.887 7.266 9.227 1 92.88 211 GLU A O 1
ATOM 1734 N N . ALA A 1 212 ? -5.961 8.289 9.445 1 92.69 212 ALA A N 1
ATOM 1735 C CA . ALA A 1 212 ? -6.336 9.305 8.469 1 92.69 212 ALA A CA 1
ATOM 1736 C C . ALA A 1 212 ? -6.516 8.695 7.082 1 92.69 212 ALA A C 1
ATOM 1738 O O . ALA A 1 212 ? -7.41 9.094 6.332 1 92.69 212 ALA A O 1
ATOM 1739 N N . MET A 1 213 ? -5.699 7.703 6.766 1 94.25 213 MET A N 1
ATOM 1740 C CA . MET A 1 213 ? -5.695 7.105 5.434 1 94.25 213 MET A CA 1
ATOM 1741 C C . MET A 1 213 ? -6.82 6.086 5.293 1 94.25 213 MET A C 1
ATOM 1743 O O . MET A 1 213 ? -7.504 6.043 4.266 1 94.25 213 MET A O 1
ATOM 1747 N N . PHE A 1 214 ? -7.047 5.309 6.363 1 91.94 214 PHE A N 1
ATOM 1748 C CA . PHE A 1 214 ? -7.906 4.141 6.199 1 91.94 214 PHE A CA 1
ATOM 1749 C C . PHE A 1 214 ? -9.172 4.277 7.043 1 91.94 214 PHE A C 1
ATOM 1751 O O . PHE A 1 214 ? -10.094 3.467 6.926 1 91.94 214 PHE A O 1
ATOM 1758 N N . GLY A 1 215 ? -9.203 5.195 7.906 1 87.19 215 GLY A N 1
ATOM 1759 C CA . GLY A 1 215 ? -10.391 5.418 8.719 1 87.19 215 GLY A CA 1
ATOM 1760 C C . GLY A 1 215 ? -10.5 4.469 9.898 1 87.19 215 GLY A C 1
ATOM 1761 O O . GLY A 1 215 ? -11.562 4.324 10.492 1 87.19 215 GLY A O 1
ATOM 1762 N N . ARG A 1 216 ? -9.445 3.773 10.102 1 85.06 216 ARG A N 1
ATOM 1763 C CA . ARG A 1 216 ? -9.391 2.838 11.219 1 85.06 216 ARG A CA 1
ATOM 1764 C C . ARG A 1 216 ? -8.016 2.83 11.859 1 85.06 216 ARG A C 1
ATOM 1766 O O . ARG A 1 216 ? -7.027 3.232 11.242 1 85.06 216 ARG A O 1
ATOM 1773 N N . LYS A 1 217 ? -7.988 2.303 13.062 1 83 217 LYS A N 1
ATOM 1774 C CA . LYS A 1 217 ? -6.719 2.26 13.781 1 83 217 LYS A CA 1
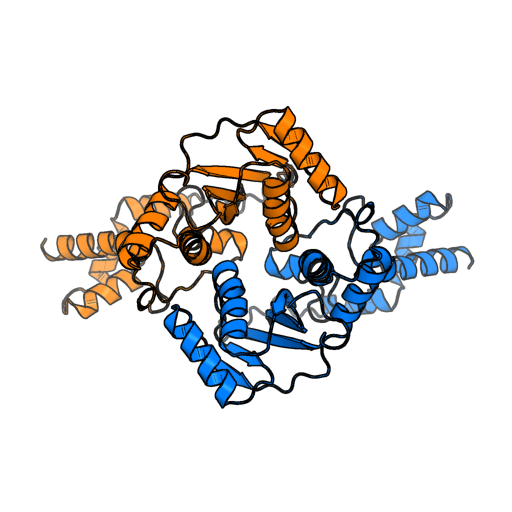ATOM 1775 C C . LYS A 1 217 ? -5.875 1.063 13.344 1 83 217 LYS A C 1
ATOM 1777 O O . LYS A 1 217 ? -6.414 -0 13.031 1 83 217 LYS A O 1
ATOM 1782 N N . GLY A 1 218 ? -4.598 1.285 13.234 1 83.06 218 GLY A N 1
ATOM 1783 C CA . GLY A 1 218 ? -3.666 0.198 12.977 1 83.06 218 GLY A CA 1
ATOM 1784 C C . GLY A 1 218 ? -3.23 -0.522 14.242 1 83.06 218 GLY A C 1
ATOM 1785 O O . GLY A 1 218 ? -3.129 0.09 15.305 1 83.06 218 GLY A O 1
ATOM 1786 N N . LYS A 1 219 ? -3.039 -1.863 14.039 1 75.56 219 LYS A N 1
ATOM 1787 C CA . LYS A 1 219 ? -2.637 -2.654 15.203 1 75.56 219 LYS A CA 1
ATOM 1788 C C . LYS A 1 219 ? -1.276 -3.311 14.969 1 75.56 219 LYS A C 1
ATOM 1790 O O . LYS A 1 219 ? -0.955 -3.709 13.852 1 75.56 219 LYS A O 1
ATOM 1795 N N . LEU A 1 220 ? -0.476 -3.121 15.898 1 70.62 220 LEU A N 1
ATOM 1796 C CA . LEU A 1 220 ? 0.81 -3.809 15.867 1 70.62 220 LEU A CA 1
ATOM 1797 C C . LEU A 1 220 ? 1.098 -4.488 17.203 1 70.62 220 LEU A C 1
ATOM 1799 O O . LEU A 1 220 ? 0.889 -3.893 18.266 1 70.62 220 LEU A O 1
ATOM 1803 N N . ASP A 1 221 ? 1.277 -5.766 17.062 1 61.31 221 ASP A N 1
ATOM 1804 C CA . ASP A 1 221 ? 1.769 -6.43 18.266 1 61.31 221 ASP A CA 1
ATOM 1805 C C . ASP A 1 221 ? 3.254 -6.148 18.484 1 61.31 221 ASP A C 1
ATOM 1807 O O . ASP A 1 221 ? 4.102 -6.672 17.75 1 61.31 221 ASP A O 1
ATOM 1811 N N . VAL A 1 222 ? 3.443 -5.172 19.172 1 54.78 222 VAL A N 1
ATOM 1812 C CA . VAL A 1 222 ? 4.777 -4.629 19.391 1 54.78 222 VAL A CA 1
ATOM 1813 C C . VAL A 1 222 ? 5.637 -5.656 20.125 1 54.78 222 VAL A C 1
ATOM 1815 O O . VAL A 1 222 ? 6.863 -5.664 19.984 1 54.78 222 VAL A O 1
ATOM 1818 N N . SER A 1 223 ? 4.961 -6.445 20.938 1 53.81 223 SER A N 1
ATOM 1819 C CA . SER A 1 223 ? 5.781 -7.352 21.734 1 53.81 223 SER A CA 1
ATOM 1820 C C . SER A 1 223 ? 6.777 -8.109 20.859 1 53.81 223 SER A C 1
ATOM 1822 O O . SER A 1 223 ? 7.863 -8.469 21.312 1 53.81 223 SER A O 1
ATOM 1824 N N . SER A 1 224 ? 6.387 -8.188 19.688 1 51 224 SER A N 1
ATOM 1825 C CA . SER A 1 224 ? 7.273 -9 18.859 1 51 224 SER A CA 1
ATOM 1826 C C . SER A 1 224 ? 8.273 -8.133 18.109 1 51 224 SER A C 1
ATOM 1828 O O . SER A 1 224 ? 9.273 -8.641 17.594 1 51 224 SER A O 1
ATOM 1830 N N . LEU A 1 225 ? 7.773 -6.91 17.953 1 55.72 225 LEU A N 1
ATOM 1831 C CA . LEU A 1 225 ? 8.703 -6.074 17.203 1 55.72 225 LEU A CA 1
ATOM 1832 C C . LEU A 1 225 ? 9.68 -5.363 18.141 1 55.72 225 LEU A C 1
ATOM 1834 O O . LEU A 1 225 ? 9.273 -4.855 19.188 1 55.72 225 LEU A O 1
ATOM 1838 N N . ASN A 1 226 ? 10.516 -5.992 18.891 1 52.06 226 ASN A N 1
ATOM 1839 C CA . ASN A 1 226 ? 11.539 -5.41 19.75 1 52.06 226 ASN A CA 1
ATOM 1840 C C . ASN A 1 226 ? 11.703 -3.914 19.5 1 52.06 226 ASN A C 1
ATOM 1842 O O . ASN A 1 226 ? 12.789 -3.449 19.172 1 52.06 226 ASN A O 1
ATOM 1846 N N . LEU A 1 227 ? 10.641 -3.15 19.406 1 53.16 227 LEU A N 1
ATOM 1847 C CA . LEU A 1 227 ? 10.742 -1.718 19.156 1 53.16 227 LEU A CA 1
ATOM 1848 C C . LEU A 1 227 ? 10.938 -0.949 20.453 1 53.16 227 LEU A C 1
ATOM 1850 O O . LEU A 1 227 ? 10.492 -1.394 21.516 1 53.16 227 LEU A O 1
ATOM 1854 N N . PRO A 1 228 ? 11.828 0.067 20.359 1 46.31 228 PRO A N 1
ATOM 1855 C CA . PRO A 1 228 ? 12.047 0.863 21.578 1 46.31 228 PRO A CA 1
ATOM 1856 C C . PRO A 1 228 ? 10.75 1.416 22.156 1 46.31 228 PRO A C 1
ATOM 1858 O O . PRO A 1 228 ? 9.797 1.681 21.422 1 46.31 228 PRO A O 1
ATOM 1861 N N . GLN A 1 229 ? 10.812 1.364 23.391 1 47.84 229 GLN A N 1
ATOM 1862 C CA . GLN A 1 229 ? 9.68 1.837 24.188 1 47.84 229 GLN A CA 1
ATOM 1863 C C . GLN A 1 229 ? 9.219 3.215 23.719 1 47.84 229 GLN A C 1
ATOM 1865 O O . GLN A 1 229 ? 8.023 3.516 23.734 1 47.84 229 GLN A O 1
ATOM 1870 N N . GLU A 1 230 ? 10.109 4.004 23.375 1 47.62 230 GLU A N 1
ATOM 1871 C CA . GLU A 1 230 ? 9.812 5.367 22.953 1 47.62 230 GLU A CA 1
ATOM 1872 C C . GLU A 1 230 ? 8.953 5.371 21.688 1 47.62 230 GLU A C 1
ATOM 1874 O O . GLU A 1 230 ? 8.125 6.262 21.5 1 47.62 230 GLU A O 1
ATOM 1879 N N . VAL A 1 231 ? 9.242 4.492 20.875 1 49.25 231 VAL A N 1
ATOM 1880 C CA . VAL A 1 231 ? 8.484 4.34 19.641 1 49.25 231 VAL A CA 1
ATOM 1881 C C . VAL A 1 231 ? 7.172 3.623 19.922 1 49.25 231 VAL A C 1
ATOM 1883 O O . VAL A 1 231 ? 6.133 3.973 19.359 1 49.25 231 VAL A O 1
ATOM 1886 N N . ILE A 1 232 ? 7.285 2.576 20.734 1 50.81 232 ILE A N 1
ATOM 1887 C CA . ILE A 1 232 ? 6.16 1.733 21.125 1 50.81 232 ILE A CA 1
ATOM 1888 C C . ILE A 1 232 ? 5.121 2.574 21.859 1 50.81 232 ILE A C 1
ATOM 1890 O O . ILE A 1 232 ? 3.916 2.373 21.688 1 50.81 232 ILE A O 1
ATOM 1894 N N . GLY A 1 233 ? 5.629 3.332 22.625 1 45.22 233 GLY A N 1
ATOM 1895 C CA . GLY A 1 233 ? 4.707 4.102 23.453 1 45.22 233 GLY A CA 1
ATOM 1896 C C . GLY A 1 233 ? 3.635 4.805 22.641 1 45.22 233 GLY A C 1
ATOM 1897 O O . GLY A 1 233 ? 2.51 4.98 23.109 1 45.22 233 GLY A O 1
ATOM 1898 N N . ASP A 1 234 ? 3.955 5.18 21.484 1 43.34 234 ASP A N 1
ATOM 1899 C CA . ASP A 1 234 ? 3.014 5.914 20.641 1 43.34 234 ASP A CA 1
ATOM 1900 C C . ASP A 1 234 ? 2.156 4.961 19.812 1 43.34 234 ASP A C 1
ATOM 1902 O O . ASP A 1 234 ? 1.246 5.395 19.094 1 43.34 234 ASP A O 1
ATOM 1906 N N . ILE A 1 235 ? 2.551 3.695 19.703 1 47.09 235 ILE A N 1
ATOM 1907 C CA . ILE A 1 235 ? 1.804 2.666 18.984 1 47.09 235 ILE A CA 1
ATOM 1908 C C . ILE A 1 235 ? 0.733 2.076 19.906 1 47.09 235 ILE A C 1
ATOM 1910 O O . ILE A 1 235 ? 1.031 1.642 21.016 1 47.09 235 ILE A O 1
ATOM 1914 N N . ARG A 1 236 ? -0.532 2.34 19.797 1 42.31 236 ARG A N 1
ATOM 1915 C CA . ARG A 1 236 ? -1.61 1.846 20.641 1 42.31 236 ARG A CA 1
ATOM 1916 C C . ARG A 1 236 ? -1.723 0.327 20.562 1 42.31 236 ARG A C 1
ATOM 1918 O O . ARG A 1 236 ? -1.81 -0.234 19.469 1 42.31 236 ARG A O 1
ATOM 1925 N N . SER A 1 237 ? -1.103 -0.483 21.438 1 39.47 237 SER A N 1
ATOM 1926 C CA . SER A 1 237 ? -1.283 -1.928 21.547 1 39.47 237 SER A CA 1
ATOM 1927 C C . SER A 1 237 ? -2.754 -2.289 21.719 1 39.47 237 SER A C 1
ATOM 1929 O O . SER A 1 237 ? -3.52 -1.526 22.312 1 39.47 237 SER A O 1
ATOM 1931 N N . GLU A 1 238 ? -3.314 -3.096 20.734 1 37.38 238 GLU A N 1
ATOM 1932 C CA . GLU A 1 238 ? -4.664 -3.635 20.859 1 37.38 238 GLU A CA 1
ATOM 1933 C C . GLU A 1 238 ? -4.926 -4.148 22.281 1 37.38 238 GLU A C 1
ATOM 1935 O O . GLU A 1 238 ? -6.027 -4.598 22.594 1 37.38 238 GLU A O 1
ATOM 1940 N N . GLU A 1 239 ? -4.082 -4.426 23.156 1 32.34 239 GLU A N 1
ATOM 1941 C CA . GLU A 1 239 ? -4.547 -4.984 24.422 1 32.34 239 GLU A CA 1
ATOM 1942 C C . GLU A 1 239 ? -5.402 -3.979 25.188 1 32.34 239 GLU A C 1
ATOM 1944 O O . GLU A 1 239 ? -5.953 -4.301 26.234 1 32.34 239 GLU A O 1
ATOM 1949 N N . ASP A 1 240 ? -5.34 -2.725 25.016 1 28.89 240 ASP A N 1
ATOM 1950 C CA . ASP A 1 240 ? -6.258 -1.959 25.844 1 28.89 240 ASP A CA 1
ATOM 1951 C C . ASP A 1 240 ? -7.605 -1.769 25.156 1 28.89 240 ASP A C 1
ATOM 1953 O O . ASP A 1 240 ? -7.664 -1.553 23.953 1 28.89 240 ASP A O 1
ATOM 1957 N N . ASP B 1 1 ? -38.031 4.887 -31.109 1 54.38 1 ASP B N 1
ATOM 1958 C CA . ASP B 1 1 ? -37.562 6.184 -31.594 1 54.38 1 ASP B CA 1
ATOM 1959 C C . ASP B 1 1 ? -36.031 6.25 -31.609 1 54.38 1 ASP B C 1
ATOM 1961 O O . ASP B 1 1 ? -35.375 5.613 -30.797 1 54.38 1 ASP B O 1
ATOM 1965 N N . GLU B 1 2 ? -35.5 6.672 -32.812 1 62.88 2 GLU B N 1
ATOM 1966 C CA . GLU B 1 2 ? -34.094 6.766 -33.125 1 62.88 2 GLU B CA 1
ATOM 1967 C C . GLU B 1 2 ? -33.312 7.426 -32 1 62.88 2 GLU B C 1
ATOM 1969 O O . GLU B 1 2 ? -32.188 6.996 -31.672 1 62.88 2 GLU B O 1
ATOM 1974 N N . ILE B 1 3 ? -33.875 8.367 -31.375 1 64.81 3 ILE B N 1
ATOM 1975 C CA . ILE B 1 3 ? -33.219 9.078 -30.281 1 64.81 3 ILE B CA 1
ATOM 1976 C C . ILE B 1 3 ? -33.125 8.156 -29.062 1 64.81 3 ILE B C 1
ATOM 1978 O O . ILE B 1 3 ? -32.094 8.125 -28.375 1 64.81 3 ILE B O 1
ATOM 1982 N N . TYR B 1 4 ? -34.25 7.363 -28.781 1 68.94 4 TYR B N 1
ATOM 1983 C CA . TYR B 1 4 ? -34.219 6.414 -27.672 1 68.94 4 TYR B CA 1
ATOM 1984 C C . TYR B 1 4 ? -33.094 5.406 -27.828 1 68.94 4 TYR B C 1
ATOM 1986 O O . TYR B 1 4 ? -32.375 5.102 -26.875 1 68.94 4 TYR B O 1
ATOM 1994 N N . ASP B 1 5 ? -32.969 4.938 -28.984 1 69.94 5 ASP B N 1
ATOM 1995 C CA . ASP B 1 5 ? -31.922 3.949 -29.234 1 69.94 5 ASP B CA 1
ATOM 1996 C C . ASP B 1 5 ? -30.531 4.562 -29.094 1 69.94 5 ASP B C 1
ATOM 1998 O O . ASP B 1 5 ? -29.609 3.916 -28.578 1 69.94 5 ASP B O 1
ATOM 2002 N N . ILE B 1 6 ? -30.391 5.707 -29.516 1 73.5 6 ILE B N 1
ATOM 2003 C CA . ILE B 1 6 ? -29.109 6.387 -29.406 1 73.5 6 ILE B CA 1
ATOM 2004 C C . ILE B 1 6 ? -28.766 6.609 -27.938 1 73.5 6 ILE B C 1
ATOM 2006 O O . ILE B 1 6 ? -27.641 6.32 -27.5 1 73.5 6 ILE B O 1
ATOM 2010 N N . ILE B 1 7 ? -29.766 7.137 -27.141 1 75.5 7 ILE B N 1
ATOM 2011 C CA . ILE B 1 7 ? -29.516 7.383 -25.734 1 75.5 7 ILE B CA 1
ATOM 2012 C C . ILE B 1 7 ? -29.281 6.059 -25 1 75.5 7 ILE B C 1
ATOM 2014 O O . ILE B 1 7 ? -28.391 5.953 -24.172 1 75.5 7 ILE B O 1
ATOM 2018 N N . ASN B 1 8 ? -30.094 5.051 -25.328 1 71.75 8 ASN B N 1
ATOM 2019 C CA . ASN B 1 8 ? -29.922 3.725 -24.75 1 71.75 8 ASN B CA 1
ATOM 2020 C C . ASN B 1 8 ? -28.531 3.174 -25.016 1 71.75 8 ASN B C 1
ATOM 2022 O O . ASN B 1 8 ? -27.875 2.633 -24.125 1 71.75 8 ASN B O 1
ATOM 2026 N N . ASN B 1 9 ? -28.141 3.318 -26.219 1 70.19 9 ASN B N 1
ATOM 2027 C CA . ASN B 1 9 ? -26.828 2.83 -26.594 1 70.19 9 ASN B CA 1
ATOM 2028 C C . ASN B 1 9 ? -25.719 3.568 -25.844 1 70.19 9 ASN B C 1
ATOM 2030 O O . ASN B 1 9 ? -24.766 2.949 -25.359 1 70.19 9 ASN B O 1
ATOM 2034 N N . ILE B 1 10 ? -25.859 4.867 -25.812 1 72.44 10 ILE B N 1
ATOM 2035 C CA . ILE B 1 10 ? -24.844 5.641 -25.109 1 72.44 10 ILE B CA 1
ATOM 2036 C C . ILE B 1 10 ? -24.938 5.371 -23.609 1 72.44 10 ILE B C 1
ATOM 2038 O O . ILE B 1 10 ? -23.906 5.254 -22.922 1 72.44 10 ILE B O 1
ATOM 2042 N N . HIS B 1 11 ? -26.172 5.262 -23.031 1 74.19 11 HIS B N 1
ATOM 2043 C CA . HIS B 1 11 ? -26.391 4.938 -21.625 1 74.19 11 HIS B CA 1
ATOM 2044 C C . HIS B 1 11 ? -25.781 3.578 -21.266 1 74.19 11 HIS B C 1
ATOM 2046 O O . HIS B 1 11 ? -25.141 3.432 -20.234 1 74.19 11 HIS B O 1
ATOM 2052 N N . LEU B 1 12 ? -25.969 2.688 -22.125 1 66.06 12 LEU B N 1
ATOM 2053 C CA . LEU B 1 12 ? -25.375 1.364 -21.953 1 66.06 12 LEU B CA 1
ATOM 2054 C C . LEU B 1 12 ? -23.875 1.417 -22.141 1 66.06 12 LEU B C 1
ATOM 2056 O O . LEU B 1 12 ? -23.125 0.777 -21.391 1 66.06 12 LEU B O 1
ATOM 2060 N N . LYS B 1 13 ? -23.438 2.227 -23.062 1 64.81 13 LYS B N 1
ATOM 2061 C CA . LYS B 1 13 ? -22.016 2.389 -23.344 1 64.81 13 LYS B CA 1
ATOM 2062 C C . LYS B 1 13 ? -21.297 3.082 -22.188 1 64.81 13 LYS B C 1
ATOM 2064 O O . LYS B 1 13 ? -20.125 2.814 -21.922 1 64.81 13 LYS B O 1
ATOM 2069 N N . THR B 1 14 ? -22.125 3.908 -21.516 1 62.59 14 THR B N 1
ATOM 2070 C CA . THR B 1 14 ? -21.562 4.637 -20.375 1 62.59 14 THR B CA 1
ATOM 2071 C C . THR B 1 14 ? -21.891 3.924 -19.062 1 62.59 14 THR B C 1
ATOM 2073 O O . THR B 1 14 ? -21.766 4.5 -17.984 1 62.59 14 THR B O 1
ATOM 2076 N N . ASN B 1 15 ? -22.344 2.576 -19.203 1 57.53 15 ASN B N 1
ATOM 2077 C CA . ASN B 1 15 ? -22.766 1.762 -18.062 1 57.53 15 ASN B CA 1
ATOM 2078 C C . ASN B 1 15 ? -23.703 2.535 -17.141 1 57.53 15 ASN B C 1
ATOM 2080 O O . ASN B 1 15 ? -23.484 2.584 -15.922 1 57.53 15 ASN B O 1
ATOM 2084 N N . HIS B 1 16 ? -24.562 2.979 -17.625 1 67 16 HIS B N 1
ATOM 2085 C CA . HIS B 1 16 ? -25.641 3.691 -16.938 1 67 16 HIS B CA 1
ATOM 2086 C C . HIS B 1 16 ? -25.109 4.93 -16.234 1 67 16 HIS B C 1
ATOM 2088 O O . HIS B 1 16 ? -25.453 5.172 -15.07 1 67 16 HIS B O 1
ATOM 2094 N N . GLY B 1 17 ? -24.375 5.703 -16.891 1 63.88 17 GLY B N 1
ATOM 2095 C CA . GLY B 1 17 ? -23.812 6.949 -16.391 1 63.88 17 GLY B CA 1
ATOM 2096 C C . GLY B 1 17 ? -24.859 7.98 -16.047 1 63.88 17 GLY B C 1
ATOM 2097 O O . GLY B 1 17 ? -26.016 7.875 -16.484 1 63.88 17 GLY B O 1
ATOM 2098 N N . SER B 1 18 ? -24.344 8.859 -15.219 1 70.94 18 SER B N 1
ATOM 2099 C CA . SER B 1 18 ? -25.234 9.961 -14.844 1 70.94 18 SER B CA 1
ATOM 2100 C C . SER B 1 18 ? -25.625 10.797 -16.047 1 70.94 18 SER B C 1
ATOM 2102 O O . SER B 1 18 ? -25.016 10.68 -17.125 1 70.94 18 SER B O 1
ATOM 2104 N N . LYS B 1 19 ? -26.734 11.508 -15.766 1 73.06 19 LYS B N 1
ATOM 2105 C CA . LYS B 1 19 ? -27.281 12.398 -16.781 1 73.06 19 LYS B CA 1
ATOM 2106 C C . LYS B 1 19 ? -26.172 13.234 -17.422 1 73.06 19 LYS B C 1
ATOM 2108 O O . LYS B 1 19 ? -26.109 13.367 -18.641 1 73.06 19 LYS B O 1
ATOM 2113 N N . ASN B 1 20 ? -25.359 13.766 -16.594 1 70 20 ASN B N 1
ATOM 2114 C CA . ASN B 1 20 ? -24.328 14.664 -17.109 1 70 20 ASN B CA 1
ATOM 2115 C C . ASN B 1 20 ? -23.328 13.93 -17.984 1 70 20 ASN B C 1
ATOM 2117 O O . ASN B 1 20 ? -22.859 14.461 -19 1 70 20 ASN B O 1
ATOM 2121 N N . VAL B 1 21 ? -23.109 12.758 -17.719 1 68.12 21 VAL B N 1
ATOM 2122 C CA . VAL B 1 21 ? -22.188 11.938 -18.5 1 68.12 21 VAL B CA 1
ATOM 2123 C C . VAL B 1 21 ? -22.828 11.594 -19.844 1 68.12 21 VAL B C 1
ATOM 2125 O O . VAL B 1 21 ? -22.188 11.711 -20.891 1 68.12 21 VAL B O 1
ATOM 2128 N N . VAL B 1 22 ? -23.984 11.172 -19.75 1 75.06 22 VAL B N 1
ATOM 2129 C CA . VAL B 1 22 ? -24.688 10.781 -20.953 1 75.06 22 VAL B CA 1
ATOM 2130 C C . VAL B 1 22 ? -24.828 11.984 -21.891 1 75.06 22 VAL B C 1
ATOM 2132 O O . VAL B 1 22 ? -24.609 11.883 -23.094 1 75.06 22 VAL B O 1
ATOM 2135 N N . ILE B 1 23 ? -25.031 13.109 -21.266 1 73.56 23 ILE B N 1
ATOM 2136 C CA . ILE B 1 23 ? -25.219 14.328 -22.047 1 73.56 23 ILE B CA 1
ATOM 2137 C C . ILE B 1 23 ? -23.906 14.734 -22.703 1 73.56 23 ILE B C 1
ATOM 2139 O O . ILE B 1 23 ? -23.875 15.141 -23.875 1 73.56 23 ILE B O 1
ATOM 2143 N N . LYS B 1 24 ? -22.938 14.648 -22 1 70.81 24 LYS B N 1
ATOM 2144 C CA . LYS B 1 24 ? -21.625 14.992 -22.547 1 70.81 24 LYS B CA 1
ATOM 2145 C C . LYS B 1 24 ? -21.281 14.117 -23.75 1 70.81 24 LYS B C 1
ATOM 2147 O O . LYS B 1 24 ? -20.781 14.617 -24.75 1 70.81 24 LYS B O 1
ATOM 2152 N N . TYR B 1 25 ? -21.547 12.891 -23.656 1 68.38 25 TYR B N 1
ATOM 2153 C CA . TYR B 1 25 ? -21.297 11.961 -24.75 1 68.38 25 TYR B CA 1
ATOM 2154 C C . TYR B 1 25 ? -22.234 12.258 -25.922 1 68.38 25 TYR B C 1
ATOM 2156 O O . TYR B 1 25 ? -21.828 12.156 -27.078 1 68.38 25 TYR B O 1
ATOM 2164 N N . LEU B 1 26 ? -23.312 12.609 -25.641 1 71.56 26 LEU B N 1
ATOM 2165 C CA . LEU B 1 26 ? -24.297 12.859 -26.688 1 71.56 26 LEU B CA 1
ATOM 2166 C C . LEU B 1 26 ? -24.031 14.18 -27.391 1 71.56 26 LEU B C 1
ATOM 2168 O O . LEU B 1 26 ? -24.125 14.266 -28.625 1 71.56 26 LEU B O 1
ATOM 2172 N N . ASN B 1 27 ? -23.594 15.117 -26.531 1 67.38 27 ASN B N 1
ATOM 2173 C CA . ASN B 1 27 ? -23.391 16.422 -27.141 1 67.38 27 ASN B CA 1
ATOM 2174 C C . ASN B 1 27 ? -22.172 16.422 -28.062 1 67.38 27 ASN B C 1
ATOM 2176 O O . ASN B 1 27 ? -22.109 17.234 -29 1 67.38 27 ASN B O 1
ATOM 2180 N N . ALA B 1 28 ? -21.344 15.547 -27.922 1 62.53 28 ALA B N 1
ATOM 2181 C CA . ALA B 1 28 ? -20.156 15.414 -28.781 1 62.53 28 ALA B CA 1
ATOM 2182 C C . ALA B 1 28 ? -20.516 14.828 -30.141 1 62.53 28 ALA B C 1
ATOM 2184 O O . ALA B 1 28 ? -19.828 15.062 -31.125 1 62.53 28 ALA B O 1
ATOM 2185 N N . ARG B 1 29 ? -21.578 14.203 -30.141 1 63.94 29 ARG B N 1
ATOM 2186 C CA . ARG B 1 29 ? -21.828 13.469 -31.375 1 63.94 29 ARG B CA 1
ATOM 2187 C C . ARG B 1 29 ? -23.188 13.836 -31.969 1 63.94 29 ARG B C 1
ATOM 2189 O O . ARG B 1 29 ? -23.391 13.75 -33.188 1 63.94 29 ARG B O 1
ATOM 2196 N N . TYR B 1 30 ? -24.031 14.219 -31.016 1 67.56 30 TYR B N 1
ATOM 2197 C CA . TYR B 1 30 ? -25.375 14.469 -31.5 1 67.56 30 TYR B CA 1
ATOM 2198 C C . TYR B 1 30 ? -25.859 15.867 -31.109 1 67.56 30 TYR B C 1
ATOM 2200 O O . TYR B 1 30 ? -25.672 16.281 -29.969 1 67.56 30 TYR B O 1
ATOM 2208 N N . LYS B 1 31 ? -26.125 16.719 -31.938 1 63.84 31 LYS B N 1
ATOM 2209 C CA . LYS B 1 31 ? -26.5 18.109 -31.734 1 63.84 31 LYS B CA 1
ATOM 2210 C C . LYS B 1 31 ? -27.938 18.234 -31.234 1 63.84 31 LYS B C 1
ATOM 2212 O O . LYS B 1 31 ? -28.266 19.188 -30.531 1 63.84 31 LYS B O 1
ATOM 2217 N N . ASN B 1 32 ? -28.828 17.234 -31.375 1 61.22 32 ASN B N 1
ATOM 2218 C CA . ASN B 1 32 ? -30.25 17.469 -31.141 1 61.22 32 ASN B CA 1
ATOM 2219 C C . ASN B 1 32 ? -30.75 16.688 -29.922 1 61.22 32 ASN B C 1
ATOM 2221 O O . ASN B 1 32 ? -31.953 16.422 -29.812 1 61.22 32 ASN B O 1
ATOM 2225 N N . ILE B 1 33 ? -29.906 16.188 -29.109 1 67 33 ILE B N 1
ATOM 2226 C CA . ILE B 1 33 ? -30.406 15.477 -27.938 1 67 33 ILE B CA 1
ATOM 2227 C C . ILE B 1 33 ? -30.453 16.422 -26.75 1 67 33 ILE B C 1
ATOM 2229 O O . ILE B 1 33 ? -29.422 17 -26.375 1 67 33 ILE B O 1
ATOM 2233 N N . THR B 1 34 ? -31.672 16.766 -26.266 1 69.44 34 THR B N 1
ATOM 2234 C CA . THR B 1 34 ? -31.906 17.719 -25.188 1 69.44 34 THR B CA 1
ATOM 2235 C C . THR B 1 34 ? -31.672 17.062 -23.828 1 69.44 34 THR B C 1
ATOM 2237 O O . THR B 1 34 ? -31.766 15.836 -23.703 1 69.44 34 THR B O 1
ATOM 2240 N N . TYR B 1 35 ? -31.328 17.953 -22.906 1 72.19 35 TYR B N 1
ATOM 2241 C CA . TYR B 1 35 ? -31.203 17.547 -21.516 1 72.19 35 TYR B CA 1
ATOM 2242 C C . TYR B 1 35 ? -32.469 16.844 -21.031 1 72.19 35 TYR B C 1
ATOM 2244 O O . TYR B 1 35 ? -32.375 15.852 -20.297 1 72.19 35 TYR B O 1
ATOM 2252 N N . GLU B 1 36 ? -33.562 17.234 -21.453 1 71.62 36 GLU B N 1
ATOM 2253 C CA . GLU B 1 36 ? -34.844 16.703 -21.031 1 71.62 36 GLU B CA 1
ATOM 2254 C C . GLU B 1 36 ? -35.062 15.281 -21.562 1 71.62 36 GLU B C 1
ATOM 2256 O O . GLU B 1 36 ? -35.562 14.414 -20.844 1 71.62 36 GLU B O 1
ATOM 2261 N N . SER B 1 37 ? -34.625 15.062 -22.719 1 70.75 37 SER B N 1
ATOM 2262 C CA . SER B 1 37 ? -34.781 13.734 -23.297 1 70.75 37 SER B CA 1
ATOM 2263 C C . SER B 1 37 ? -33.906 12.711 -22.594 1 70.75 37 SER B C 1
ATOM 2265 O O . SER B 1 37 ? -34.344 11.57 -22.359 1 70.75 37 SER B O 1
ATOM 2267 N N . VAL B 1 38 ? -32.719 13.188 -22.219 1 75.75 38 VAL B N 1
ATOM 2268 C CA . VAL B 1 38 ? -31.828 12.289 -21.516 1 75.75 38 VAL B CA 1
ATOM 2269 C C . VAL B 1 38 ? -32.344 12.031 -20.109 1 75.75 38 VAL B C 1
ATOM 2271 O O . VAL B 1 38 ? -32.344 10.891 -19.625 1 75.75 38 VAL B O 1
ATOM 2274 N N . ASN B 1 39 ? -32.906 13.031 -19.531 1 71.62 39 ASN B N 1
ATOM 2275 C CA . ASN B 1 39 ? -33.469 12.898 -18.203 1 71.62 39 ASN B CA 1
ATOM 2276 C C . ASN B 1 39 ? -34.688 11.953 -18.219 1 71.62 39 ASN B C 1
ATOM 2278 O O . ASN B 1 39 ? -34.844 11.148 -17.297 1 71.62 39 ASN B O 1
ATOM 2282 N N . ILE B 1 40 ? -35.5 12.039 -19.094 1 70.12 40 ILE B N 1
ATOM 2283 C CA . ILE B 1 40 ? -36.656 11.172 -19.219 1 70.12 40 ILE B CA 1
ATOM 2284 C C . ILE B 1 40 ? -36.219 9.727 -19.406 1 70.12 40 ILE B C 1
ATOM 2286 O O . ILE B 1 40 ? -36.75 8.812 -18.766 1 70.12 40 ILE B O 1
ATOM 2290 N N . TYR B 1 41 ? -35.25 9.602 -20.328 1 67.94 41 TYR B N 1
ATOM 2291 C CA . TYR B 1 41 ? -34.75 8.25 -20.547 1 67.94 41 TYR B CA 1
ATOM 2292 C C . TYR B 1 41 ? -34.156 7.656 -19.281 1 67.94 41 TYR B C 1
ATOM 2294 O O . TYR B 1 41 ? -34.469 6.516 -18.906 1 67.94 41 TYR B O 1
ATOM 2302 N N . LEU B 1 42 ? -33.344 8.414 -18.609 1 72.25 42 LEU B N 1
ATOM 2303 C CA . LEU B 1 42 ? -32.688 7.898 -17.406 1 72.25 42 LEU B CA 1
ATOM 2304 C C . LEU B 1 42 ? -33.688 7.613 -16.312 1 72.25 42 LEU B C 1
ATOM 2306 O O . LEU B 1 42 ? -33.531 6.664 -15.539 1 72.25 42 LEU B O 1
ATOM 2310 N N . SER B 1 43 ? -34.719 8.305 -16.219 1 69.69 43 SER B N 1
ATOM 2311 C CA . SER B 1 43 ? -35.75 8.086 -15.234 1 69.69 43 SER B CA 1
ATOM 2312 C C . SER B 1 43 ? -36.562 6.824 -15.547 1 69.69 43 SER B C 1
ATOM 2314 O O . SER B 1 43 ? -37.25 6.281 -14.672 1 69.69 43 SER B O 1
ATOM 2316 N N . LEU B 1 44 ? -36.469 6.352 -16.688 1 65 44 LEU B N 1
ATOM 2317 C CA . LEU B 1 44 ? -37.25 5.184 -17.109 1 65 44 LEU B CA 1
ATOM 2318 C C . LEU B 1 44 ? -36.344 3.941 -17.156 1 65 44 LEU B C 1
ATOM 2320 O O . LEU B 1 44 ? -36.844 2.834 -17.391 1 65 44 LEU B O 1
ATOM 2324 N N . CYS B 1 45 ? -35.094 4.258 -17.109 1 66.62 45 CYS B N 1
ATOM 2325 C CA . CYS B 1 45 ? -34.188 3.105 -17.125 1 66.62 45 CYS B CA 1
ATOM 2326 C C . CYS B 1 45 ? -34.438 2.217 -15.906 1 66.62 45 CYS B C 1
ATOM 2328 O O . CYS B 1 45 ? -34.312 2.668 -14.766 1 66.62 45 CYS B O 1
ATOM 2330 N N . LYS B 1 46 ? -34.844 0.984 -16.156 1 61.12 46 LYS B N 1
ATOM 2331 C CA . LYS B 1 46 ? -35.188 0.038 -15.094 1 61.12 46 LYS B CA 1
ATOM 2332 C C . LYS B 1 46 ? -34 -0.229 -14.188 1 61.12 46 LYS B C 1
ATOM 2334 O O . LYS B 1 46 ? -34.156 -0.345 -12.969 1 61.12 46 LYS B O 1
ATOM 2339 N N . VAL B 1 47 ? -32.906 -0.211 -14.734 1 59.88 47 VAL B N 1
ATOM 2340 C CA . VAL B 1 47 ? -31.688 -0.491 -13.984 1 59.88 47 VAL B CA 1
ATOM 2341 C C . VAL B 1 47 ? -31.375 0.676 -13.047 1 59.88 47 VAL B C 1
ATOM 2343 O O . VAL B 1 47 ? -31.078 0.472 -11.867 1 59.88 47 VAL B O 1
ATOM 2346 N N . CYS B 1 48 ? -31.438 1.767 -13.547 1 60.19 48 CYS B N 1
ATOM 2347 C CA . CYS B 1 48 ? -31.188 2.947 -12.727 1 60.19 48 CYS B CA 1
ATOM 2348 C C . CYS B 1 48 ? -32.344 3.164 -11.734 1 60.19 48 CYS B C 1
ATOM 2350 O O . CYS B 1 48 ? -32.094 3.586 -10.602 1 60.19 48 CYS B O 1
ATOM 2352 N N . LYS B 1 49 ? -33.562 2.984 -12.102 1 59.91 49 LYS B N 1
ATOM 2353 C CA . LYS B 1 49 ? -34.688 3.08 -11.18 1 59.91 49 LYS B CA 1
ATOM 2354 C C . LYS B 1 49 ? -34.562 2.057 -10.055 1 59.91 49 LYS B C 1
ATOM 2356 O O . LYS B 1 49 ? -34.844 2.365 -8.891 1 59.91 49 LYS B O 1
ATOM 2361 N N . GLU B 1 50 ? -34.25 0.979 -10.43 1 53.19 50 GLU B N 1
ATOM 2362 C CA . GLU B 1 50 ? -34.062 -0.034 -9.398 1 53.19 50 GLU B CA 1
ATOM 2363 C C . GLU B 1 50 ? -32.906 0.317 -8.484 1 53.19 50 GLU B C 1
ATOM 2365 O O . GLU B 1 50 ? -32.969 0.095 -7.273 1 53.19 50 GLU B O 1
ATOM 2370 N N . ARG B 1 51 ? -31.938 0.952 -9.102 1 48.47 51 ARG B N 1
ATOM 2371 C CA . ARG B 1 51 ? -30.812 1.454 -8.32 1 48.47 51 ARG B CA 1
ATOM 2372 C C . ARG B 1 51 ? -31.25 2.602 -7.41 1 48.47 51 ARG B C 1
ATOM 2374 O O . ARG B 1 51 ? -30.828 2.688 -6.258 1 48.47 51 ARG B O 1
ATOM 2381 N N . SER B 1 52 ? -32.031 3.432 -7.977 1 47.22 52 SER B N 1
ATOM 2382 C CA . SER B 1 52 ? -32.562 4.566 -7.219 1 47.22 52 SER B CA 1
ATOM 2383 C C . SER B 1 52 ? -33.594 4.121 -6.203 1 47.22 52 SER B C 1
ATOM 2385 O O . SER B 1 52 ? -33.688 4.668 -5.102 1 47.22 52 SER B O 1
ATOM 2387 N N . GLN B 1 53 ? -34.594 3.404 -6.625 1 47.22 53 GLN B N 1
ATOM 2388 C CA . GLN B 1 53 ? -35.594 2.908 -5.66 1 47.22 53 GLN B CA 1
ATOM 2389 C C . GLN B 1 53 ? -34.906 2.129 -4.539 1 47.22 53 GLN B C 1
ATOM 2391 O O . GLN B 1 53 ? -35.344 2.162 -3.391 1 47.22 53 GLN B O 1
ATOM 2396 N N . ALA B 1 54 ? -33.969 1.408 -4.883 1 38.94 54 ALA B N 1
ATOM 2397 C CA . ALA B 1 54 ? -33.188 0.768 -3.816 1 38.94 54 ALA B CA 1
ATOM 2398 C C . ALA B 1 54 ? -32.5 1.806 -2.951 1 38.94 54 ALA B C 1
ATOM 2400 O O . ALA B 1 54 ? -32.375 1.633 -1.737 1 38.94 54 ALA B O 1
ATOM 2401 N N . LYS B 1 55 ? -32.062 2.889 -3.451 1 37.12 55 LYS B N 1
ATOM 2402 C CA . LYS B 1 55 ? -31.578 4.008 -2.645 1 37.12 55 LYS B CA 1
ATOM 2403 C C . LYS B 1 55 ? -32.719 4.625 -1.831 1 37.12 55 LYS B C 1
ATOM 2405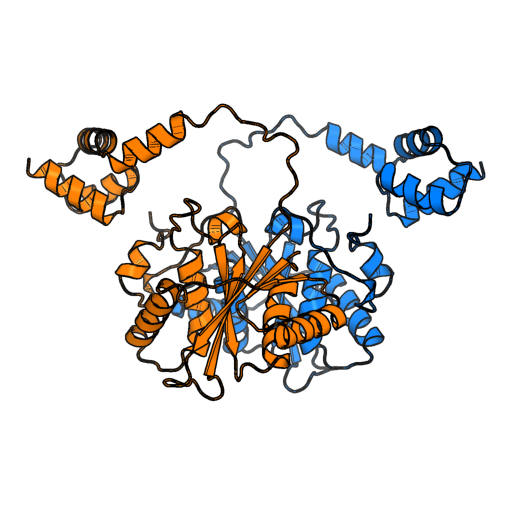 O O . LYS B 1 55 ? -32.5 5.102 -0.715 1 37.12 55 LYS B O 1
ATOM 2410 N N . ALA B 1 56 ? -33.781 4.918 -2.387 1 37.81 56 ALA B N 1
ATOM 2411 C CA . ALA B 1 56 ? -34.875 5.539 -1.673 1 37.81 56 ALA B CA 1
ATOM 2412 C C . ALA B 1 56 ? -35.312 4.699 -0.47 1 37.81 56 ALA B C 1
ATOM 2414 O O . ALA B 1 56 ? -35.812 5.23 0.518 1 37.81 56 ALA B O 1
ATOM 2415 N N . LYS B 1 57 ? -35.562 3.457 -0.685 1 32.62 57 LYS B N 1
ATOM 2416 C CA . LYS B 1 57 ? -35.875 2.668 0.502 1 32.62 57 LYS B CA 1
ATOM 2417 C C . LYS B 1 57 ? -34.656 2.529 1.411 1 32.62 57 LYS B C 1
ATOM 2419 O O . LYS B 1 57 ? -34.094 1.446 1.523 1 32.62 57 LYS B O 1
ATOM 2424 N N . GLU B 1 58 ? -33.688 3.355 1.07 1 30 58 GLU B N 1
ATOM 2425 C CA . GLU B 1 58 ? -32.656 3.344 2.113 1 30 58 GLU B CA 1
ATOM 2426 C C . GLU B 1 58 ? -33.281 3.578 3.49 1 30 58 GLU B C 1
ATOM 2428 O O . GLU B 1 58 ? -33.969 4.578 3.707 1 30 58 GLU B O 1
ATOM 2433 N N . PRO B 1 59 ? -33.75 2.516 4.078 1 29.52 59 PRO B N 1
ATOM 2434 C CA . PRO B 1 59 ? -34.25 2.867 5.41 1 29.52 59 PRO B CA 1
ATOM 2435 C C . PRO B 1 59 ? -33.531 4.082 6.004 1 29.52 59 PRO B C 1
ATOM 2437 O O . PRO B 1 59 ? -32.438 4.41 5.59 1 29.52 59 PRO B O 1
ATOM 2440 N N . ALA B 1 60 ? -34.219 4.938 6.758 1 26.98 60 ALA B N 1
ATOM 2441 C CA . ALA B 1 60 ? -33.625 5.836 7.742 1 26.98 60 ALA B CA 1
ATOM 2442 C C . ALA B 1 60 ? -32.188 5.406 8.094 1 26.98 60 ALA B C 1
ATOM 2444 O O . ALA B 1 60 ? -31.844 4.23 7.945 1 26.98 60 ALA B O 1
ATOM 2445 N N . ARG B 1 61 ? -31.344 6.355 8.453 1 27.75 61 ARG B N 1
ATOM 2446 C CA . ARG B 1 61 ? -29.969 6.172 8.953 1 27.75 61 ARG B CA 1
ATOM 2447 C C . ARG B 1 61 ? -29.891 4.965 9.875 1 27.75 61 ARG B C 1
ATOM 2449 O O . ARG B 1 61 ? -30.312 5.027 11.031 1 27.75 61 ARG B O 1
ATOM 2456 N N . TYR B 1 62 ? -30.484 3.873 9.68 1 24.81 62 TYR B N 1
ATOM 2457 C CA . TYR B 1 62 ? -30.328 2.785 10.641 1 24.81 62 TYR B CA 1
ATOM 2458 C C . TYR B 1 62 ? -28.969 2.859 11.328 1 24.81 62 TYR B C 1
ATOM 2460 O O . TYR B 1 62 ? -27.922 2.707 10.68 1 24.81 62 TYR B O 1
ATOM 2468 N N . ARG B 1 63 ? -28.734 3.764 12.188 1 28.72 63 ARG B N 1
ATOM 2469 C CA . ARG B 1 63 ? -27.672 3.637 13.195 1 28.72 63 ARG B CA 1
ATOM 2470 C C . ARG B 1 63 ? -27.406 2.172 13.523 1 28.72 63 ARG B C 1
ATOM 2472 O O . ARG B 1 63 ? -28.25 1.503 14.133 1 28.72 63 ARG B O 1
ATOM 2479 N N . LYS B 1 64 ? -27.016 1.37 12.664 1 30.53 64 LYS B N 1
ATOM 2480 C CA . LYS B 1 64 ? -26.828 -0.015 13.086 1 30.53 64 LYS B CA 1
ATOM 2481 C C . LYS B 1 64 ? -26.594 -0.101 14.594 1 30.53 64 LYS B C 1
ATOM 2483 O O . LYS B 1 64 ? -25.922 0.749 15.172 1 30.53 64 LYS B O 1
ATOM 2488 N N . PRO B 1 65 ? -27.469 -0.6 15.375 1 31.78 65 PRO B N 1
ATOM 2489 C CA . PRO B 1 65 ? -27.031 -0.839 16.75 1 31.78 65 PRO B CA 1
ATOM 2490 C C . PRO B 1 65 ? -25.516 -0.978 16.875 1 31.78 65 PRO B C 1
ATOM 2492 O O . PRO B 1 65 ? -24.844 -1.325 15.898 1 31.78 65 PRO B O 1
ATOM 2495 N N . ALA B 1 66 ? -24.766 -0.483 17.828 1 32.72 66 ALA B N 1
ATOM 2496 C CA . ALA B 1 66 ? -23.344 -0.721 18.125 1 32.72 66 ALA B CA 1
ATOM 2497 C C . ALA B 1 66 ? -22.906 -2.088 17.609 1 32.72 66 ALA B C 1
ATOM 2499 O O . ALA B 1 66 ? -23.016 -3.09 18.328 1 32.72 66 ALA B O 1
ATOM 2500 N N . GLY B 1 67 ? -23.391 -2.736 16.703 1 34.59 67 GLY B N 1
ATOM 2501 C CA . GLY B 1 67 ? -23.297 -4.117 16.25 1 34.59 67 GLY B CA 1
ATOM 2502 C C . GLY B 1 67 ? -21.891 -4.688 16.391 1 34.59 67 GLY B C 1
ATOM 2503 O O . GLY B 1 67 ? -20.922 -3.939 16.531 1 34.59 67 GLY B O 1
ATOM 2504 N N . LYS B 1 68 ? -21.656 -5.934 16.516 1 38.97 68 LYS B N 1
ATOM 2505 C CA . LYS B 1 68 ? -20.375 -6.617 16.703 1 38.97 68 LYS B CA 1
ATOM 2506 C C . LYS B 1 68 ? -19.344 -6.16 15.672 1 38.97 68 LYS B C 1
ATOM 2508 O O . LYS B 1 68 ? -19.609 -6.199 14.469 1 38.97 68 LYS B O 1
ATOM 2513 N N . LYS B 1 69 ? -18.656 -5.098 15.711 1 49.62 69 LYS B N 1
ATOM 2514 C CA . LYS B 1 69 ? -17.516 -4.645 14.938 1 49.62 69 LYS B CA 1
ATOM 2515 C C . LYS B 1 69 ? -16.891 -5.793 14.148 1 49.62 69 LYS B C 1
ATOM 2517 O O . LYS B 1 69 ? -16.453 -6.785 14.727 1 49.62 69 LYS B O 1
ATOM 2522 N N . LEU B 1 70 ? -17.438 -6.199 12.969 1 56.41 70 LEU B N 1
ATOM 2523 C CA . LEU B 1 70 ? -16.922 -7.316 12.188 1 56.41 70 LEU B CA 1
ATOM 2524 C C . LEU B 1 70 ? -15.391 -7.312 12.188 1 56.41 70 LEU B C 1
ATOM 2526 O O . LEU B 1 70 ? -14.773 -6.289 11.891 1 56.41 70 LEU B O 1
ATOM 2530 N N . LYS B 1 71 ? -14.82 -8.297 12.672 1 76.31 71 LYS B N 1
ATOM 2531 C CA . LYS B 1 71 ? -13.375 -8.516 12.695 1 76.31 71 LYS B CA 1
ATOM 2532 C C . LYS B 1 71 ? -12.797 -8.453 11.281 1 76.31 71 LYS B C 1
ATOM 2534 O O . LYS B 1 71 ? -13.352 -9.023 10.352 1 76.31 71 LYS B O 1
ATOM 2539 N N . PRO B 1 72 ? -11.945 -7.527 11 1 86.5 72 PRO B N 1
ATOM 2540 C CA . PRO B 1 72 ? -11.297 -7.469 9.688 1 86.5 72 PRO B CA 1
ATOM 2541 C C . PRO B 1 72 ? -10.828 -8.836 9.195 1 86.5 72 PRO B C 1
ATOM 2543 O O . PRO B 1 72 ? -10.172 -9.57 9.938 1 86.5 72 PRO B O 1
ATOM 2546 N N . ARG B 1 73 ? -11.281 -9.188 7.965 1 93.56 73 ARG B N 1
ATOM 2547 C CA . ARG B 1 73 ? -10.914 -10.453 7.352 1 93.56 73 ARG B CA 1
ATOM 2548 C C . ARG B 1 73 ? -10.211 -10.234 6.016 1 93.56 73 ARG B C 1
ATOM 2550 O O . ARG B 1 73 ? -10.508 -9.266 5.309 1 93.56 73 ARG B O 1
ATOM 2557 N N . GLY B 1 74 ? -9.305 -11.031 5.789 1 95.06 74 GLY B N 1
ATOM 2558 C CA . GLY B 1 74 ? -8.633 -11.055 4.5 1 95.06 74 GLY B CA 1
ATOM 2559 C C . GLY B 1 74 ? -8.531 -12.453 3.912 1 95.06 74 GLY B C 1
ATOM 2560 O O . GLY B 1 74 ? -8.484 -13.438 4.648 1 95.06 74 GLY B O 1
ATOM 2561 N N . THR B 1 75 ? -8.57 -12.523 2.568 1 95.06 75 THR B N 1
ATOM 2562 C CA . THR B 1 75 ? -8.453 -13.789 1.859 1 95.06 75 THR B CA 1
ATOM 2563 C C . THR B 1 75 ? -7.27 -13.758 0.892 1 95.06 75 THR B C 1
ATOM 2565 O O . THR B 1 75 ? -7.02 -12.734 0.247 1 95.06 75 THR B O 1
ATOM 2568 N N . PHE B 1 76 ? -6.578 -14.922 0.861 1 94.88 76 PHE B N 1
ATOM 2569 C CA . PHE B 1 76 ? -5.57 -14.992 -0.19 1 94.88 76 PHE B CA 1
ATOM 2570 C C . PHE B 1 76 ? -5.703 -16.281 -0.989 1 94.88 76 PHE B C 1
ATOM 2572 O O . PHE B 1 76 ? -6.219 -17.281 -0.482 1 94.88 76 PHE B O 1
ATOM 2579 N N . TYR B 1 77 ? -5.344 -16.266 -2.268 1 93.25 77 TYR B N 1
ATOM 2580 C CA . TYR B 1 77 ? -5.305 -17.406 -3.178 1 93.25 77 TYR B CA 1
ATOM 2581 C C . TYR B 1 77 ? -4.246 -17.203 -4.258 1 93.25 77 TYR B C 1
ATOM 2583 O O . TYR B 1 77 ? -3.578 -16.156 -4.297 1 93.25 77 TYR B O 1
ATOM 2591 N N . PHE B 1 78 ? -4.125 -18.219 -5.074 1 93.44 78 PHE B N 1
ATOM 2592 C CA . PHE B 1 78 ? -3.025 -18.172 -6.035 1 93.44 78 PHE B CA 1
ATOM 2593 C C . PHE B 1 78 ? -3.551 -18.234 -7.465 1 93.44 78 PHE B C 1
ATOM 2595 O O . PHE B 1 78 ? -4.562 -18.891 -7.73 1 93.44 78 PHE B O 1
ATOM 2602 N N . ILE B 1 79 ? -2.963 -17.516 -8.305 1 91.94 79 ILE B N 1
ATOM 2603 C CA . ILE B 1 79 ? -3.066 -17.719 -9.742 1 91.94 79 ILE B CA 1
ATOM 2604 C C . ILE B 1 79 ? -1.839 -18.484 -10.25 1 91.94 79 ILE B C 1
ATOM 2606 O O . ILE B 1 79 ? -0.706 -18.031 -10.047 1 91.94 79 ILE B O 1
ATOM 2610 N N . ASP B 1 80 ? -2.105 -19.562 -10.852 1 92.56 80 ASP B N 1
ATOM 2611 C CA . ASP B 1 80 ? -1.033 -20.438 -11.328 1 92.56 80 ASP B CA 1
ATOM 2612 C C . ASP B 1 80 ? -0.48 -19.938 -12.664 1 92.56 80 ASP B C 1
ATOM 2614 O O . ASP B 1 80 ? -1.199 -19.906 -13.664 1 92.56 80 ASP B O 1
ATOM 2618 N N . MET B 1 81 ? 0.814 -19.578 -12.633 1 93.75 81 MET B N 1
ATOM 2619 C CA . MET B 1 81 ? 1.465 -19.062 -13.836 1 93.75 81 MET B CA 1
ATOM 2620 C C . MET B 1 81 ? 2.615 -19.969 -14.258 1 93.75 81 MET B C 1
ATOM 2622 O O . MET B 1 81 ? 3.547 -19.531 -14.93 1 93.75 81 MET B O 1
ATOM 2626 N N . GLN B 1 82 ? 2.621 -21.156 -13.93 1 93.5 82 GLN B N 1
ATOM 2627 C CA . GLN B 1 82 ? 3.719 -22.078 -14.195 1 93.5 82 GLN B CA 1
ATOM 2628 C C . GLN B 1 82 ? 3.902 -22.312 -15.695 1 93.5 82 GLN B C 1
ATOM 2630 O O . GLN B 1 82 ? 5.02 -22.531 -16.156 1 93.5 82 GLN B O 1
ATOM 2635 N N . GLU B 1 83 ? 2.805 -22.297 -16.484 1 91.31 83 GLU B N 1
ATOM 2636 C CA . GLU B 1 83 ? 2.887 -22.5 -17.922 1 91.31 83 GLU B CA 1
ATOM 2637 C C . GLU B 1 83 ? 3.424 -21.25 -18.625 1 91.31 83 GLU B C 1
ATOM 2639 O O . GLU B 1 83 ? 3.873 -21.312 -19.766 1 91.31 83 GLU B O 1
ATOM 2644 N N . GLU B 1 84 ? 3.332 -20.125 -17.969 1 91.06 84 GLU B N 1
ATOM 2645 C CA . GLU B 1 84 ? 3.846 -18.859 -18.484 1 91.06 84 GLU B CA 1
ATOM 2646 C C . GLU B 1 84 ? 4.691 -18.156 -17.422 1 91.06 84 GLU B C 1
ATOM 2648 O O . GLU B 1 84 ? 4.332 -17.062 -16.984 1 91.06 84 GLU B O 1
ATOM 2653 N N . PRO B 1 85 ? 5.809 -18.703 -17.172 1 93.44 85 PRO B N 1
ATOM 2654 C CA . PRO B 1 85 ? 6.641 -18.125 -16.125 1 93.44 85 PRO B CA 1
ATOM 2655 C C . PRO B 1 85 ? 7.234 -16.781 -16.516 1 93.44 85 PRO B C 1
ATOM 2657 O O . PRO B 1 85 ? 7.355 -16.484 -17.703 1 93.44 85 PRO B O 1
ATOM 2660 N N . ASP B 1 86 ? 7.441 -15.953 -15.578 1 95.06 86 ASP B N 1
ATOM 2661 C CA . ASP B 1 86 ? 8.18 -14.703 -15.719 1 95.06 86 ASP B CA 1
ATOM 2662 C C . ASP B 1 86 ? 9.477 -14.742 -14.914 1 95.06 86 ASP B C 1
ATOM 2664 O O . ASP B 1 86 ? 9.477 -14.43 -13.719 1 95.06 86 ASP B O 1
ATOM 2668 N N . GLY B 1 87 ? 10.578 -15.109 -15.633 1 94.56 87 GLY B N 1
ATOM 2669 C CA . GLY B 1 87 ? 11.797 -15.336 -14.875 1 94.56 87 GLY B CA 1
ATOM 2670 C C . GLY B 1 87 ? 11.656 -16.422 -13.828 1 94.56 87 GLY B C 1
ATOM 2671 O O . GLY B 1 87 ? 11.297 -17.562 -14.141 1 94.56 87 GLY B O 1
ATOM 2672 N N . GLU B 1 88 ? 11.906 -16.031 -12.547 1 95.75 88 GLU B N 1
ATOM 2673 C CA . GLU B 1 88 ? 11.828 -16.984 -11.445 1 95.75 88 GLU B CA 1
ATOM 2674 C C . GLU B 1 88 ? 10.414 -17.078 -10.891 1 95.75 88 GLU B C 1
ATOM 2676 O O . GLU B 1 88 ? 10.117 -17.938 -10.055 1 95.75 88 GLU B O 1
ATOM 2681 N N . TYR B 1 89 ? 9.594 -16.234 -11.312 1 97.38 89 TYR B N 1
ATOM 2682 C CA . TYR B 1 89 ? 8.25 -16.188 -10.758 1 97.38 89 TYR B CA 1
ATOM 2683 C C . TYR B 1 89 ? 7.328 -17.172 -11.461 1 97.38 89 TYR B C 1
ATOM 2685 O O . TYR B 1 89 ? 7.332 -17.266 -12.695 1 97.38 89 TYR B O 1
ATOM 2693 N N . ARG B 1 90 ? 6.504 -17.953 -10.594 1 96.88 90 ARG B N 1
ATOM 2694 C CA . ARG B 1 90 ? 5.656 -19.016 -11.125 1 96.88 90 ARG B CA 1
ATOM 2695 C C . ARG B 1 90 ? 4.215 -18.844 -10.664 1 96.88 90 ARG B C 1
ATOM 2697 O O . ARG B 1 90 ? 3.305 -19.469 -11.211 1 96.88 90 ARG B O 1
ATOM 2704 N N . TYR B 1 91 ? 4.027 -17.984 -9.688 1 96.19 91 TYR B N 1
ATOM 2705 C CA . TYR B 1 91 ? 2.697 -17.828 -9.109 1 96.19 91 TYR B CA 1
ATOM 2706 C C . TYR B 1 91 ? 2.404 -16.359 -8.82 1 96.19 91 TYR B C 1
ATOM 2708 O O . TYR B 1 91 ? 3.326 -15.547 -8.68 1 96.19 91 TYR B O 1
ATOM 2716 N N . ILE B 1 92 ? 1.177 -16.031 -8.805 1 96.19 92 ILE B N 1
ATOM 2717 C CA . ILE B 1 92 ? 0.692 -14.766 -8.273 1 96.19 92 ILE B CA 1
ATOM 2718 C C . ILE B 1 92 ? -0.135 -15.016 -7.016 1 96.19 92 ILE B C 1
ATOM 2720 O O . ILE B 1 92 ? -1.046 -15.852 -7.02 1 96.19 92 ILE B O 1
ATOM 2724 N N . ILE B 1 93 ? 0.252 -14.461 -5.938 1 96.25 93 ILE B N 1
ATOM 2725 C CA . ILE B 1 93 ? -0.602 -14.484 -4.754 1 96.25 93 ILE B CA 1
ATOM 2726 C C . ILE B 1 93 ? -1.522 -13.266 -4.762 1 96.25 93 ILE B C 1
ATOM 2728 O O . ILE B 1 93 ? -1.072 -12.141 -4.988 1 96.25 93 ILE B O 1
ATOM 2732 N N . VAL B 1 94 ? -2.758 -13.508 -4.621 1 95.94 94 VAL B N 1
ATOM 2733 C CA . VAL B 1 94 ? -3.781 -12.469 -4.531 1 95.94 94 VAL B CA 1
ATOM 2734 C C . VAL B 1 94 ? -4.273 -12.352 -3.09 1 95.94 94 VAL B C 1
ATOM 2736 O O . VAL B 1 94 ? -4.699 -13.336 -2.49 1 95.94 94 VAL B O 1
ATOM 2739 N N . TYR B 1 95 ? -4.117 -11.227 -2.525 1 96.75 95 TYR B N 1
ATOM 2740 C CA . TYR B 1 95 ? -4.734 -10.906 -1.242 1 96.75 95 TYR B CA 1
ATOM 2741 C C . TYR B 1 95 ? -5.914 -9.961 -1.424 1 96.75 95 TYR B C 1
ATOM 2743 O O . TYR B 1 95 ? -5.793 -8.93 -2.1 1 96.75 95 TYR B O 1
ATOM 2751 N N . GLU B 1 96 ? -6.988 -10.312 -0.833 1 95.5 96 GLU B N 1
ATOM 2752 C CA . GLU B 1 96 ? -8.195 -9.492 -0.951 1 95.5 96 GLU B CA 1
ATOM 2753 C C . GLU B 1 96 ? -8.797 -9.195 0.42 1 95.5 96 GLU B C 1
ATOM 2755 O O . GLU B 1 96 ? -9 -10.109 1.225 1 95.5 96 GLU B O 1
ATOM 2760 N N . ASP B 1 97 ? -8.992 -7.914 0.635 1 95.12 97 ASP B N 1
ATOM 2761 C CA . ASP B 1 97 ? -9.742 -7.508 1.82 1 95.12 97 ASP B CA 1
ATOM 2762 C C . ASP B 1 97 ? -11.219 -7.883 1.692 1 95.12 97 ASP B C 1
ATOM 2764 O O . ASP B 1 97 ? -11.844 -7.621 0.662 1 95.12 97 ASP B O 1
ATOM 2768 N N . GLU B 1 98 ? -11.766 -8.398 2.672 1 91.94 98 GLU B N 1
ATOM 2769 C CA . GLU B 1 98 ? -13.117 -8.953 2.59 1 91.94 98 GLU B CA 1
ATOM 2770 C C . GLU B 1 98 ? -14.156 -7.844 2.482 1 91.94 98 GLU B C 1
ATOM 2772 O O . GLU B 1 98 ? -15.141 -7.977 1.747 1 91.94 98 GLU B O 1
ATOM 2777 N N . VAL B 1 99 ? -13.969 -6.797 3.15 1 91.19 99 VAL B N 1
ATOM 2778 C CA . VAL B 1 99 ? -14.977 -5.746 3.25 1 91.19 99 VAL B CA 1
ATOM 2779 C C . VAL B 1 99 ? -14.883 -4.824 2.037 1 91.19 99 VAL B C 1
ATOM 2781 O O . VAL B 1 99 ? -15.883 -4.555 1.374 1 91.19 99 VAL B O 1
ATOM 2784 N N . THR B 1 100 ? -13.734 -4.391 1.741 1 94.06 100 THR B N 1
ATOM 2785 C CA . THR B 1 100 ? -13.562 -3.393 0.691 1 94.06 100 THR B CA 1
ATOM 2786 C C . THR B 1 100 ? -13.344 -4.062 -0.663 1 94.06 100 THR B C 1
ATOM 2788 O O . THR B 1 100 ? -13.445 -3.416 -1.706 1 94.06 100 THR B O 1
ATOM 2791 N N . LYS B 1 101 ? -12.938 -5.305 -0.682 1 93.88 101 LYS B N 1
ATOM 2792 C CA . LYS B 1 101 ? -12.625 -6.07 -1.885 1 93.88 101 LYS B CA 1
ATOM 2793 C C . LYS B 1 101 ? -11.352 -5.559 -2.545 1 93.88 101 LYS B C 1
ATOM 2795 O O . LYS B 1 101 ? -11.039 -5.934 -3.676 1 93.88 101 LYS B O 1
ATOM 2800 N N . PHE B 1 102 ? -10.664 -4.73 -1.813 1 96.25 102 PHE B N 1
ATOM 2801 C CA . PHE B 1 102 ? -9.383 -4.219 -2.287 1 96.25 102 PHE B CA 1
ATOM 2802 C C . PHE B 1 102 ? -8.367 -5.348 -2.42 1 96.25 102 PHE B C 1
ATOM 2804 O O . PHE B 1 102 ? -8.203 -6.152 -1.501 1 96.25 102 PHE B O 1
ATOM 2811 N N . VAL B 1 103 ? -7.633 -5.355 -3.574 1 96.5 103 VAL B N 1
ATOM 2812 C CA . VAL B 1 103 ? -6.75 -6.492 -3.822 1 96.5 103 VAL B CA 1
ATOM 2813 C C . VAL B 1 103 ? -5.301 -6.02 -3.879 1 96.5 103 VAL B C 1
ATOM 2815 O O . VAL B 1 103 ? -5.027 -4.887 -4.281 1 96.5 103 VAL B O 1
ATOM 2818 N N . GLN B 1 104 ? -4.43 -6.82 -3.381 1 97.44 104 GLN B N 1
ATOM 2819 C CA . GLN B 1 104 ? -2.984 -6.723 -3.559 1 97.44 104 GLN B CA 1
ATOM 2820 C C . GLN B 1 104 ? -2.436 -7.945 -4.285 1 97.44 104 GLN B C 1
ATOM 2822 O O . GLN B 1 104 ? -2.789 -9.078 -3.953 1 97.44 104 GLN B O 1
ATOM 2827 N N . LEU B 1 105 ? -1.633 -7.676 -5.301 1 96.88 105 LEU B N 1
ATOM 2828 C CA . LEU B 1 105 ? -1.021 -8.742 -6.086 1 96.88 105 LEU B CA 1
ATOM 2829 C C . LEU B 1 105 ? 0.493 -8.758 -5.898 1 96.88 105 LEU B C 1
ATOM 2831 O O . LEU B 1 105 ? 1.131 -7.703 -5.891 1 96.88 105 LEU B O 1
ATOM 2835 N N . LYS B 1 106 ? 0.998 -9.961 -5.703 1 97.44 106 LYS B N 1
ATOM 2836 C CA . LYS B 1 106 ? 2.445 -10.133 -5.609 1 97.44 106 LYS B CA 1
ATOM 2837 C C . LYS B 1 106 ? 2.904 -11.367 -6.387 1 97.44 106 LYS B C 1
ATOM 2839 O O . LYS B 1 106 ? 2.203 -12.375 -6.426 1 97.44 106 LYS B O 1
ATOM 2844 N N . ALA B 1 107 ? 4.027 -11.219 -7.031 1 97.06 107 ALA B N 1
ATOM 2845 C CA . ALA B 1 107 ? 4.629 -12.352 -7.719 1 97.06 107 ALA B CA 1
ATOM 2846 C C . ALA B 1 107 ? 5.352 -13.273 -6.738 1 97.06 107 ALA B C 1
ATOM 2848 O O . ALA B 1 107 ? 6.02 -12.797 -5.816 1 97.06 107 ALA B O 1
ATOM 2849 N N . LEU B 1 108 ? 5.176 -14.578 -6.945 1 97.44 108 LEU B N 1
ATOM 2850 C CA . LEU B 1 108 ? 5.828 -15.555 -6.082 1 97.44 108 LEU B CA 1
ATOM 2851 C C . LEU B 1 108 ? 6.691 -16.516 -6.898 1 97.44 108 LE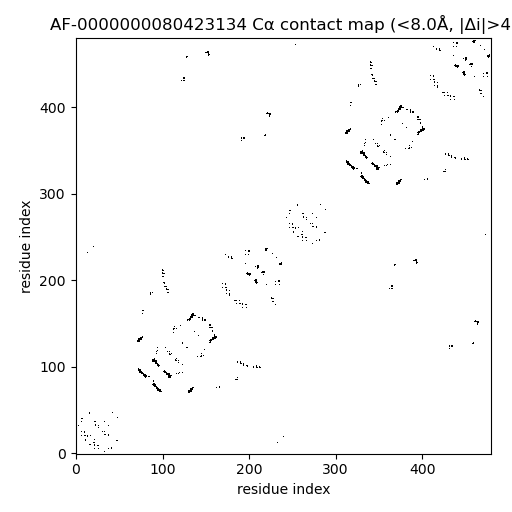U B C 1
ATOM 2853 O O . LEU B 1 108 ? 6.289 -16.953 -7.98 1 97.44 108 LEU B O 1
ATOM 2857 N N . LYS B 1 109 ? 7.844 -16.781 -6.324 1 96.62 109 LYS B N 1
ATOM 2858 C CA . LYS B 1 109 ? 8.719 -17.766 -6.953 1 96.62 109 LYS B CA 1
ATOM 2859 C C . LYS B 1 109 ? 8.195 -19.188 -6.75 1 96.62 109 LYS B C 1
ATOM 2861 O O . LYS B 1 109 ? 8.32 -20.031 -7.633 1 96.62 109 LYS B O 1
ATOM 2866 N N . SER B 1 110 ? 7.629 -19.438 -5.59 1 95.94 110 SER B N 1
ATOM 2867 C CA . SER B 1 110 ? 7.062 -20.734 -5.219 1 95.94 110 SER B CA 1
ATOM 2868 C C . SER B 1 110 ? 6.008 -20.578 -4.129 1 95.94 110 SER B C 1
ATOM 2870 O O . SER B 1 110 ? 5.859 -19.5 -3.551 1 95.94 110 SER B O 1
ATOM 2872 N N . LYS B 1 111 ? 5.352 -21.672 -3.91 1 94.44 111 LYS B N 1
ATOM 2873 C CA . LYS B 1 111 ? 4.316 -21.656 -2.881 1 94.44 111 LYS B CA 1
ATOM 2874 C C . LYS B 1 111 ? 4.875 -22.109 -1.534 1 94.44 111 LYS B C 1
ATOM 2876 O O . LYS B 1 111 ? 4.137 -22.625 -0.691 1 94.44 111 LYS B O 1
ATOM 2881 N N . GLU B 1 112 ? 6.105 -21.922 -1.437 1 95.06 112 GLU B N 1
ATOM 2882 C CA . GLU B 1 112 ? 6.691 -22.219 -0.13 1 95.06 112 GLU B CA 1
ATOM 2883 C C . GLU B 1 112 ? 6.18 -21.234 0.928 1 95.06 112 GLU B C 1
ATOM 2885 O O . GLU B 1 112 ? 5.984 -20.062 0.647 1 95.06 112 GLU B O 1
ATOM 2890 N N . VAL B 1 113 ? 6.109 -21.703 2.121 1 95.12 113 VAL B N 1
ATOM 2891 C CA . VAL B 1 113 ? 5.504 -20.9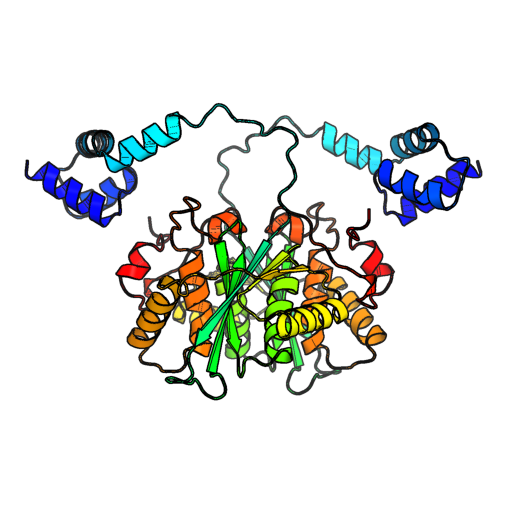69 3.23 1 95.12 113 VAL B CA 1
ATOM 2892 C C . VAL B 1 113 ? 6.238 -19.641 3.438 1 95.12 113 VAL B C 1
ATOM 2894 O O . VAL B 1 113 ? 5.613 -18.609 3.682 1 95.12 113 VAL B O 1
ATOM 2897 N N . GLY B 1 114 ? 7.52 -19.672 3.334 1 94.88 114 GLY B N 1
ATOM 2898 C CA . GLY B 1 114 ? 8.312 -18.469 3.51 1 94.88 114 GLY B CA 1
ATOM 2899 C C . GLY B 1 114 ? 7.969 -17.375 2.51 1 94.88 114 GLY B C 1
ATOM 2900 O O . GLY B 1 114 ? 7.875 -16.203 2.871 1 94.88 114 GLY B O 1
ATOM 2901 N N . ASN B 1 115 ? 7.781 -17.781 1.29 1 95.69 115 ASN B N 1
ATOM 2902 C CA . ASN B 1 115 ? 7.414 -16.844 0.241 1 95.69 115 ASN B CA 1
ATOM 2903 C C . ASN B 1 115 ? 6.02 -16.266 0.464 1 95.69 115 ASN B C 1
ATOM 2905 O O . ASN B 1 115 ? 5.801 -15.07 0.305 1 95.69 115 ASN B O 1
ATOM 2909 N N . ILE B 1 116 ? 5.168 -17.125 0.856 1 96.5 116 ILE B N 1
ATOM 2910 C CA . ILE B 1 116 ? 3.793 -16.703 1.114 1 96.5 116 ILE B CA 1
ATOM 2911 C C . ILE B 1 116 ? 3.76 -15.719 2.277 1 96.5 116 ILE B C 1
ATOM 2913 O O . ILE B 1 116 ? 3.168 -14.648 2.168 1 96.5 116 ILE B O 1
ATOM 2917 N N . ALA B 1 117 ? 4.41 -16.047 3.336 1 96.06 117 ALA B N 1
ATOM 2918 C CA . ALA B 1 117 ? 4.438 -15.195 4.527 1 96.06 117 ALA B CA 1
ATOM 2919 C C . ALA B 1 117 ? 5.055 -13.836 4.219 1 96.06 117 ALA B C 1
ATOM 2921 O O . ALA B 1 117 ? 4.57 -12.805 4.691 1 96.06 117 ALA B O 1
ATOM 2922 N N . AL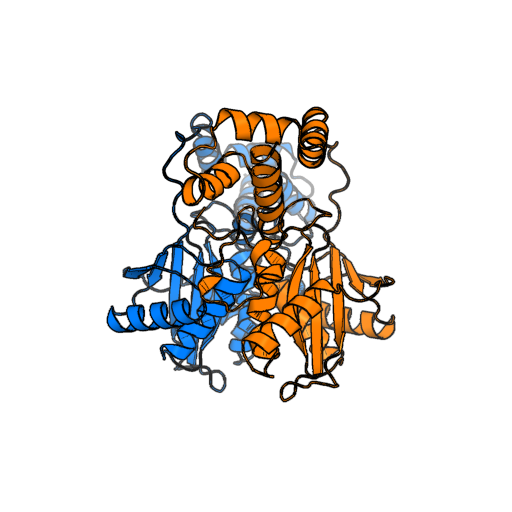A B 1 118 ? 6.074 -13.859 3.432 1 94.69 118 ALA B N 1
ATOM 2923 C CA . ALA B 1 118 ? 6.738 -12.609 3.068 1 94.69 118 ALA B CA 1
ATOM 2924 C C . ALA B 1 118 ? 5.805 -11.703 2.275 1 94.69 118 ALA B C 1
ATOM 2926 O O . ALA B 1 118 ? 5.754 -10.492 2.516 1 94.69 118 ALA B O 1
ATOM 2927 N N . ALA B 1 119 ? 5.125 -12.289 1.373 1 95.88 119 ALA B N 1
ATOM 2928 C CA . ALA B 1 119 ? 4.18 -11.523 0.565 1 95.88 119 ALA B CA 1
ATOM 2929 C C . ALA B 1 119 ? 3.061 -10.953 1.43 1 95.88 119 ALA B C 1
ATOM 2931 O O . ALA B 1 119 ? 2.713 -9.773 1.304 1 95.88 119 ALA B O 1
ATOM 2932 N N . LEU B 1 120 ? 2.564 -11.75 2.314 1 96.69 120 LEU B N 1
ATOM 2933 C CA . LEU B 1 120 ? 1.484 -11.312 3.191 1 96.69 120 LEU B CA 1
ATOM 2934 C C . LEU B 1 120 ? 1.978 -10.258 4.176 1 96.69 120 LEU B C 1
ATOM 2936 O O . LEU B 1 120 ? 1.261 -9.305 4.48 1 96.69 120 LEU B O 1
ATOM 2940 N N . LEU B 1 121 ? 3.145 -10.453 4.617 1 94.19 121 LEU B N 1
ATOM 2941 C CA . LEU B 1 121 ? 3.732 -9.492 5.547 1 94.19 121 LEU B CA 1
ATOM 2942 C C . LEU B 1 121 ? 3.816 -8.102 4.914 1 94.19 121 LEU B C 1
ATOM 2944 O O . LEU B 1 121 ? 3.533 -7.102 5.574 1 94.19 121 LEU B O 1
ATOM 2948 N N . GLU B 1 122 ? 4.168 -8.055 3.697 1 94.31 122 GLU B N 1
ATOM 2949 C CA . GLU B 1 122 ? 4.219 -6.781 2.99 1 94.31 122 GLU B CA 1
ATOM 2950 C C . GLU B 1 122 ? 2.846 -6.113 2.955 1 94.31 122 GLU B C 1
ATOM 2952 O O . GLU B 1 122 ? 2.73 -4.906 3.166 1 94.31 122 GLU B O 1
ATOM 2957 N N . VAL B 1 123 ? 1.883 -6.887 2.719 1 96.31 123 VAL B N 1
ATOM 2958 C CA . VAL B 1 123 ? 0.519 -6.371 2.676 1 96.31 123 VAL B CA 1
ATOM 2959 C C . VAL B 1 123 ? 0.106 -5.891 4.066 1 96.31 123 VAL B C 1
ATOM 2961 O O . VAL B 1 123 ? -0.427 -4.789 4.215 1 96.31 123 VAL B O 1
ATOM 2964 N N . PHE B 1 124 ? 0.423 -6.656 5.062 1 94.69 124 PHE B N 1
ATOM 2965 C CA . PHE B 1 124 ? -0.036 -6.387 6.418 1 94.69 124 PHE B CA 1
ATOM 2966 C C . PHE B 1 124 ? 0.674 -5.168 6.996 1 94.69 124 PHE B C 1
ATOM 2968 O O . PHE B 1 124 ? 0.08 -4.398 7.758 1 94.69 124 PHE B O 1
ATOM 2975 N N . THR B 1 125 ? 1.869 -4.957 6.648 1 92.62 125 THR B N 1
ATOM 2976 C CA . THR B 1 125 ? 2.619 -3.82 7.168 1 92.62 125 THR B CA 1
ATOM 2977 C C . THR B 1 125 ? 2.254 -2.543 6.418 1 92.62 125 THR B C 1
ATOM 2979 O O . THR B 1 125 ? 2.734 -1.459 6.758 1 92.62 125 THR B O 1
ATOM 2982 N N . THR B 1 126 ? 1.481 -2.635 5.438 1 94.69 126 THR B N 1
ATOM 2983 C CA . THR B 1 126 ? 1.014 -1.463 4.703 1 94.69 126 THR B CA 1
ATOM 2984 C C . THR B 1 126 ? -0.442 -1.158 5.043 1 94.69 126 THR B C 1
ATOM 2986 O O . THR B 1 126 ? -0.793 -0.01 5.32 1 94.69 126 THR B O 1
ATOM 2989 N N . PHE B 1 127 ? -1.232 -2.223 5.098 1 94.69 127 PHE B N 1
ATOM 2990 C CA . PHE B 1 127 ? -2.674 -2.02 5.18 1 94.69 127 PHE B CA 1
ATOM 2991 C C . PHE B 1 127 ? -3.207 -2.473 6.535 1 94.69 127 PHE B C 1
ATOM 2993 O O . PHE B 1 127 ? -4.387 -2.277 6.84 1 94.69 127 PHE B O 1
ATOM 3000 N N . GLY B 1 128 ? -2.375 -3.096 7.305 1 92.12 128 GLY B N 1
ATOM 3001 C CA . GLY B 1 128 ? -2.809 -3.633 8.586 1 92.12 128 GLY B CA 1
ATOM 3002 C C . GLY B 1 128 ? -3.113 -5.117 8.531 1 92.12 128 GLY B C 1
ATOM 3003 O O . GLY B 1 128 ? -3.555 -5.633 7.504 1 92.12 128 GLY B O 1
ATOM 3004 N N . THR B 1 129 ? -2.932 -5.762 9.609 1 92.31 129 THR B N 1
ATOM 3005 C CA . THR B 1 129 ? -3.168 -7.199 9.719 1 92.31 129 THR B CA 1
ATOM 3006 C C . THR B 1 129 ? -4.641 -7.48 10 1 92.31 129 THR B C 1
ATOM 3008 O O . THR B 1 129 ? -5.234 -6.875 10.898 1 92.31 129 THR B O 1
ATOM 3011 N N . PRO B 1 130 ? -5.188 -8.383 9.203 1 93.06 130 PRO B N 1
ATOM 3012 C CA . PRO B 1 130 ? -6.562 -8.773 9.516 1 93.06 130 PRO B CA 1
ATOM 3013 C C . PRO B 1 130 ? -6.656 -9.664 10.75 1 93.06 130 PRO B C 1
ATOM 3015 O O . PRO B 1 130 ? -5.652 -10.242 11.18 1 93.06 130 PRO B O 1
ATOM 3018 N N . CYS B 1 131 ? -7.852 -9.75 11.242 1 91.69 131 CYS B N 1
ATOM 3019 C CA . CYS B 1 131 ? -8.078 -10.656 12.367 1 91.69 131 CYS B CA 1
ATOM 3020 C C . CYS B 1 131 ? -8.102 -12.109 11.906 1 91.69 131 CYS B C 1
ATOM 3022 O O . CYS B 1 131 ? -7.605 -12.992 12.602 1 91.69 131 CYS B O 1
ATOM 3024 N N . VAL B 1 132 ? -8.688 -12.242 10.734 1 94.25 132 VAL B N 1
ATOM 3025 C CA . VAL B 1 132 ? -8.836 -13.594 10.195 1 94.25 132 VAL B CA 1
ATOM 3026 C C . VAL B 1 132 ? -8.297 -13.641 8.766 1 94.25 132 VAL B C 1
ATOM 3028 O O . VAL B 1 132 ? -8.648 -12.797 7.934 1 94.25 132 VAL B O 1
ATOM 3031 N N . LEU B 1 133 ? -7.457 -14.555 8.555 1 95.88 133 LEU B N 1
ATOM 3032 C CA . LEU B 1 133 ? -6.918 -14.836 7.227 1 95.88 133 LEU B CA 1
ATOM 3033 C C . LEU B 1 133 ? -7.547 -16.094 6.641 1 95.88 133 LEU B C 1
ATOM 3035 O O . LEU B 1 133 ? -7.539 -17.156 7.277 1 95.88 133 LEU B O 1
ATOM 3039 N N . GLN B 1 134 ? -8.055 -15.953 5.438 1 95 134 GLN B N 1
ATOM 3040 C CA . GLN B 1 134 ? -8.75 -17.078 4.812 1 95 134 GLN B CA 1
ATOM 3041 C C . GLN B 1 134 ? -8.016 -17.562 3.568 1 95 134 GLN B C 1
ATOM 3043 O O . GLN B 1 134 ? -7.469 -16.75 2.809 1 95 134 GLN B O 1
ATOM 3048 N N . SER B 1 135 ? -7.949 -18.844 3.385 1 94 135 SER B N 1
ATOM 3049 C CA . SER B 1 135 ? -7.371 -19.438 2.18 1 94 135 SER B CA 1
ATOM 3050 C C . SER B 1 135 ? -7.797 -20.891 2.012 1 94 135 SER B C 1
ATOM 3052 O O . SER B 1 135 ? -8.461 -21.453 2.883 1 94 135 SER B O 1
ATOM 3054 N N . GLY B 1 136 ? -7.508 -21.406 0.86 1 90.5 136 GLY B N 1
ATOM 3055 C CA . GLY B 1 136 ? -7.738 -22.828 0.606 1 90.5 136 GLY B CA 1
ATOM 3056 C C . GLY B 1 136 ? -6.574 -23.703 1.027 1 90.5 136 GLY B C 1
ATOM 3057 O O . GLY B 1 136 ? -6.562 -24.906 0.741 1 90.5 136 GLY B O 1
ATOM 3058 N N . SER B 1 137 ? -5.645 -23.203 1.714 1 88.44 137 SER B N 1
ATOM 3059 C CA . SER B 1 137 ? -4.453 -23.938 2.105 1 88.44 137 SER B CA 1
ATOM 3060 C C . SER B 1 137 ? -4.785 -25 3.148 1 88.44 137 SER B C 1
ATOM 3062 O O . SER B 1 137 ? -5.746 -24.859 3.906 1 88.44 137 SER B O 1
ATOM 3064 N N . ASP B 1 138 ? -4.008 -26 3.166 1 90.06 138 ASP B N 1
ATOM 3065 C CA . ASP B 1 138 ? -4.184 -27.047 4.176 1 90.06 138 ASP B CA 1
ATOM 3066 C C . ASP B 1 138 ? -3.795 -26.531 5.562 1 90.06 138 ASP B C 1
ATOM 3068 O O . ASP B 1 138 ? -3.119 -25.516 5.684 1 90.06 138 ASP B O 1
ATOM 3072 N N . GLU B 1 139 ? -4.184 -27.25 6.473 1 90.38 139 GLU B N 1
ATOM 3073 C CA . GLU B 1 139 ? -4.031 -26.828 7.867 1 90.38 139 GLU B CA 1
ATOM 3074 C C . GLU B 1 139 ? -2.559 -26.641 8.227 1 90.38 139 GLU B C 1
ATOM 3076 O O . GLU B 1 139 ? -2.197 -25.672 8.883 1 90.38 139 GLU B O 1
ATOM 3081 N N . GLN B 1 140 ? -1.767 -27.531 7.82 1 92.69 140 GLN B N 1
ATOM 3082 C CA . GLN B 1 140 ? -0.351 -27.469 8.164 1 92.69 140 GLN B CA 1
ATOM 3083 C C . GLN B 1 140 ? 0.303 -26.219 7.578 1 92.69 140 GLN B C 1
ATOM 3085 O O . GLN B 1 140 ? 1.024 -25.516 8.273 1 92.69 140 GLN B O 1
ATOM 3090 N N . THR B 1 141 ? 0.056 -26.016 6.344 1 93.5 141 THR B N 1
ATOM 3091 C CA . THR B 1 141 ? 0.585 -24.844 5.668 1 93.5 141 THR B CA 1
ATOM 3092 C C . THR B 1 141 ? 0.076 -23.562 6.324 1 93.5 141 THR B C 1
ATOM 3094 O O . THR B 1 141 ? 0.841 -22.625 6.539 1 93.5 141 THR B O 1
ATOM 3097 N N . ALA B 1 142 ? -1.105 -23.594 6.656 1 93.88 142 ALA B N 1
ATOM 3098 C CA . ALA B 1 142 ? -1.721 -22.422 7.281 1 93.88 142 ALA B CA 1
ATOM 3099 C C . ALA B 1 142 ? -1.072 -22.109 8.625 1 93.88 142 ALA B C 1
ATOM 3101 O O . ALA B 1 142 ? -0.792 -20.953 8.938 1 93.88 142 ALA B O 1
ATOM 3102 N N . ILE B 1 143 ? -0.917 -23.141 9.367 1 93.31 143 ILE B N 1
ATOM 3103 C CA . ILE B 1 143 ? -0.3 -22.984 10.68 1 93.31 143 ILE B CA 1
ATOM 3104 C C . ILE B 1 143 ? 1.109 -22.406 10.523 1 93.31 143 ILE B C 1
ATOM 3106 O O . ILE B 1 143 ? 1.502 -21.5 11.25 1 93.31 143 ILE B O 1
ATOM 3110 N N . GLU B 1 144 ? 1.809 -22.938 9.609 1 95.31 144 GLU B N 1
ATOM 3111 C CA . GLU B 1 144 ? 3.176 -22.469 9.383 1 95.31 144 GLU B CA 1
ATOM 3112 C C . GLU B 1 144 ? 3.205 -21.016 8.953 1 95.31 144 GLU B C 1
ATOM 3114 O O . GLU B 1 144 ? 4.043 -20.234 9.414 1 95.31 144 GLU B O 1
ATOM 3119 N N . ILE B 1 145 ? 2.322 -20.656 8.086 1 96.06 145 ILE B N 1
ATOM 3120 C CA . ILE B 1 145 ? 2.227 -19.266 7.625 1 96.06 145 ILE B CA 1
ATOM 3121 C C . ILE B 1 145 ? 1.927 -18.344 8.805 1 96.06 145 ILE B C 1
ATOM 3123 O O . ILE B 1 145 ? 2.605 -17.344 9 1 96.06 145 ILE B O 1
ATOM 3127 N N . THR B 1 146 ? 0.981 -18.734 9.594 1 95.12 146 THR B N 1
ATOM 3128 C CA . THR B 1 146 ? 0.556 -17.891 10.703 1 95.12 146 THR B CA 1
ATOM 3129 C C . THR B 1 146 ? 1.664 -17.766 11.75 1 95.12 146 THR B C 1
ATOM 3131 O O . THR B 1 146 ? 1.85 -16.703 12.344 1 95.12 146 THR B O 1
ATOM 3134 N N . ASN B 1 147 ? 2.395 -18.797 11.922 1 92.38 147 ASN B N 1
ATOM 3135 C CA . ASN B 1 147 ? 3.508 -18.766 12.867 1 92.38 147 ASN B CA 1
ATOM 3136 C C . ASN B 1 147 ? 4.613 -17.812 12.398 1 92.38 147 ASN B C 1
ATOM 3138 O O . ASN B 1 147 ? 5.156 -17.047 13.195 1 92.38 147 ASN B O 1
ATOM 3142 N N . LEU B 1 148 ? 4.906 -17.922 11.164 1 92.69 148 LEU B N 1
ATOM 3143 C CA . LEU B 1 148 ? 5.926 -17.031 10.617 1 92.69 148 LEU B CA 1
ATOM 3144 C C . LEU B 1 148 ? 5.5 -15.57 10.742 1 92.69 148 LEU B C 1
ATOM 3146 O O . LEU B 1 148 ? 6.316 -14.703 11.062 1 92.69 148 LEU B O 1
ATOM 3150 N N . LEU B 1 149 ? 4.27 -15.336 10.516 1 92.25 149 LEU B N 1
ATOM 3151 C CA . LEU B 1 149 ? 3.74 -13.984 10.633 1 92.25 149 LEU B CA 1
ATOM 3152 C C . LEU B 1 149 ? 3.764 -13.523 12.086 1 92.25 149 LEU B C 1
ATOM 3154 O O . LEU B 1 149 ? 4.113 -12.375 12.375 1 92.25 149 LEU B O 1
ATOM 3158 N N . LYS B 1 150 ? 3.424 -14.406 12.938 1 88.31 150 LYS B N 1
ATOM 3159 C CA . LYS B 1 150 ? 3.449 -14.109 14.367 1 88.31 150 LYS B CA 1
ATOM 3160 C C . LYS B 1 150 ? 4.855 -13.742 14.828 1 88.31 150 LYS B C 1
ATOM 3162 O O . LYS B 1 150 ? 5.031 -12.812 15.617 1 88.31 150 LYS B O 1
ATOM 3167 N N . ASP B 1 151 ? 5.793 -14.414 14.312 1 84.44 151 ASP B N 1
ATOM 3168 C CA . ASP B 1 151 ? 7.191 -14.141 14.641 1 84.44 151 ASP B CA 1
ATOM 3169 C C . ASP B 1 151 ? 7.586 -12.719 14.227 1 84.44 151 ASP B C 1
ATOM 3171 O O . ASP B 1 151 ? 8.516 -12.141 14.781 1 84.44 151 ASP B O 1
ATOM 3175 N N . LYS B 1 152 ? 6.848 -12.266 13.297 1 84.88 152 LYS B N 1
ATOM 3176 C CA . LYS B 1 152 ? 7.145 -10.922 12.805 1 84.88 152 LYS B CA 1
ATOM 3177 C C . LYS B 1 152 ? 6.176 -9.898 13.383 1 84.88 152 LYS B C 1
ATOM 3179 O O . LYS B 1 152 ? 6.016 -8.805 12.836 1 84.88 152 LYS B O 1
ATOM 3184 N N . GLY B 1 153 ? 5.434 -10.289 14.367 1 82.38 153 GLY B N 1
ATOM 3185 C CA . GLY B 1 153 ? 4.594 -9.359 15.117 1 82.38 153 GLY B CA 1
ATOM 3186 C C . GLY B 1 153 ? 3.18 -9.273 14.578 1 82.38 153 GLY B C 1
ATOM 3187 O O . GLY B 1 153 ? 2.432 -8.352 14.93 1 82.38 153 GLY B O 1
ATOM 3188 N N . GLN B 1 154 ? 2.895 -10.188 13.656 1 87.12 154 GLN B N 1
ATOM 3189 C CA . GLN B 1 154 ? 1.558 -10.164 13.078 1 87.12 154 GLN B CA 1
ATOM 3190 C C . GLN B 1 154 ? 0.688 -11.273 13.664 1 87.12 154 GLN B C 1
ATOM 3192 O O . GLN B 1 154 ? 0.94 -12.461 13.43 1 87.12 154 GLN B O 1
ATOM 3197 N N . GLN B 1 155 ? -0.331 -10.891 14.352 1 87.19 155 GLN B N 1
ATOM 3198 C CA . GLN B 1 155 ? -1.247 -11.875 14.922 1 87.19 155 GLN B CA 1
ATOM 3199 C C . GLN B 1 155 ? -2.484 -12.039 14.047 1 87.19 155 GLN B C 1
ATOM 3201 O O . GLN B 1 155 ? -3.262 -11.102 13.867 1 87.19 155 GLN B O 1
ATOM 3206 N N . VAL B 1 156 ? -2.598 -13.203 13.539 1 92.25 156 VAL B N 1
ATOM 3207 C CA . VAL B 1 156 ? -3.727 -13.469 12.656 1 92.25 156 VAL B CA 1
ATOM 3208 C C . VAL B 1 156 ? -4.188 -14.922 12.828 1 92.25 156 VAL B C 1
ATOM 3210 O O . VAL B 1 156 ? -3.367 -15.82 13.008 1 92.25 156 VAL B O 1
ATOM 3213 N N . LYS B 1 157 ? -5.461 -15.125 12.789 1 92.75 157 LYS B N 1
ATOM 3214 C CA . LYS B 1 157 ? -6.043 -16.469 12.781 1 92.75 157 LYS B CA 1
ATOM 3215 C C . LYS B 1 157 ? -6.371 -16.906 11.359 1 92.75 157 LYS B C 1
ATOM 3217 O O . LYS B 1 157 ? -6.754 -16.094 10.523 1 92.75 157 LYS B O 1
ATOM 3222 N N . HIS B 1 158 ? -6.203 -18.219 11.133 1 95 158 HIS B N 1
ATOM 3223 C CA . HIS B 1 158 ? -6.488 -18.719 9.797 1 95 158 HIS B CA 1
ATOM 3224 C C . HIS B 1 158 ? -7.797 -19.516 9.773 1 95 158 HIS B C 1
ATOM 3226 O O . HIS B 1 158 ? -8.094 -20.266 10.711 1 95 158 HIS B O 1
ATOM 3232 N N . GLU B 1 159 ? -8.555 -19.328 8.75 1 92.94 159 GLU B N 1
ATOM 3233 C CA . GLU B 1 159 ? -9.766 -20.094 8.461 1 92.94 159 GLU B CA 1
ATOM 3234 C C . GLU B 1 159 ? -9.742 -20.672 7.047 1 92.94 159 GLU B C 1
ATOM 3236 O O . GLU B 1 159 ? -9.516 -19.938 6.082 1 92.94 159 GLU B O 1
ATOM 3241 N N . LYS B 1 160 ? -9.977 -21.953 7.012 1 92.44 160 LYS B N 1
ATOM 3242 C CA . LYS B 1 160 ? -10.023 -22.578 5.695 1 92.44 160 LYS B CA 1
ATOM 3243 C C . LYS B 1 160 ? -11.359 -22.297 5.004 1 92.44 160 LYS B C 1
ATOM 3245 O O . LYS B 1 160 ? -12.422 -22.422 5.621 1 92.44 160 LYS B O 1
ATOM 3250 N N . VAL B 1 161 ? -11.25 -21.844 3.814 1 88.5 161 VAL B N 1
ATOM 3251 C CA . VAL B 1 161 ? -12.461 -21.594 3.031 1 88.5 161 VAL B CA 1
ATOM 3252 C C . VAL B 1 161 ? -12.32 -22.234 1.652 1 88.5 161 VAL B C 1
ATOM 3254 O O . VAL B 1 161 ? -11.211 -22.438 1.161 1 88.5 161 VAL B O 1
ATOM 3257 N N . SER B 1 162 ? -13.484 -22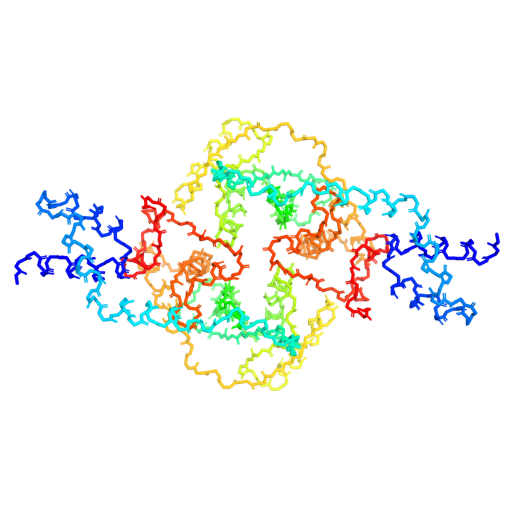.688 1.154 1 81.88 162 SER B N 1
ATOM 3258 C CA . SER B 1 162 ? -13.5 -23.172 -0.224 1 81.88 162 SER B CA 1
ATOM 3259 C C . SER B 1 162 ? -13.523 -22 -1.213 1 81.88 162 SER B C 1
ATOM 3261 O O . SER B 1 162 ? -14.406 -21.156 -1.155 1 81.88 162 SER B O 1
ATOM 3263 N N . LEU B 1 163 ? -12.414 -21.75 -1.597 1 70.06 163 LEU B N 1
ATOM 3264 C CA . LEU B 1 163 ? -12.352 -20.641 -2.539 1 70.06 163 LEU B CA 1
ATOM 3265 C C . LEU B 1 163 ? -12.836 -21.078 -3.92 1 70.06 163 LEU B C 1
ATOM 3267 O O . LEU B 1 163 ? -12.477 -22.156 -4.398 1 70.06 163 LEU B O 1
ATOM 3271 N N . GLU B 1 164 ? -14.039 -20.641 -4.254 1 56.56 164 GLU B N 1
ATOM 3272 C CA . GLU B 1 164 ? -14.5 -20.891 -5.621 1 56.56 164 GLU B CA 1
ATOM 3273 C C . GLU B 1 164 ? -13.438 -20.484 -6.641 1 56.56 164 GLU B C 1
ATOM 3275 O O . GLU B 1 164 ? -12.492 -19.766 -6.312 1 56.56 164 GLU B O 1
ATOM 3280 N N . GLU B 1 165 ? -13.516 -20.969 -7.875 1 53.69 165 GLU B N 1
ATOM 3281 C CA . GLU B 1 165 ? -12.617 -20.719 -8.992 1 53.69 165 GLU B CA 1
ATOM 3282 C C . GLU B 1 165 ? -12.125 -19.266 -8.992 1 53.69 165 GLU B C 1
ATOM 3284 O O . GLU B 1 165 ? -12.906 -18.344 -8.773 1 53.69 165 GLU B O 1
ATOM 3289 N N . PRO B 1 166 ? -10.789 -19.172 -8.797 1 54 166 PRO B N 1
ATOM 3290 C CA . PRO B 1 166 ? -10.109 -17.875 -8.773 1 54 166 PRO B CA 1
ATOM 3291 C C . PRO B 1 166 ? -10.797 -16.844 -9.656 1 54 166 PRO B C 1
ATOM 3293 O O . PRO B 1 166 ? -11.469 -17.188 -10.625 1 54 166 PRO B O 1
ATOM 3296 N N . ASN B 1 167 ? -10.977 -15.57 -9.078 1 57.22 167 ASN B N 1
ATOM 3297 C CA . ASN B 1 167 ? -11.602 -14.383 -9.656 1 57.22 167 ASN B CA 1
ATOM 3298 C C . ASN B 1 167 ? -11.148 -14.148 -11.094 1 57.22 167 ASN B C 1
ATOM 3300 O O . ASN B 1 167 ? -9.992 -13.812 -11.344 1 57.22 167 ASN B O 1
ATOM 3304 N N . ASN B 1 168 ? -11.805 -14.734 -12.102 1 68.75 168 ASN B N 1
ATOM 3305 C CA . ASN B 1 168 ? -11.758 -14.602 -13.555 1 68.75 168 ASN B CA 1
ATOM 3306 C C . ASN B 1 168 ? -11.492 -13.164 -13.984 1 68.75 168 ASN B C 1
ATOM 3308 O O . ASN B 1 168 ? -10.859 -12.922 -15.008 1 68.75 168 ASN B O 1
ATOM 3312 N N . GLU B 1 169 ? -11.656 -12.367 -13.008 1 77 169 GLU B N 1
ATOM 3313 C CA . GLU B 1 169 ? -11.531 -10.977 -13.414 1 77 169 GLU B CA 1
ATOM 3314 C C . GLU B 1 169 ? -10.062 -10.547 -13.484 1 77 169 GLU B C 1
ATOM 3316 O O . GLU B 1 169 ? -9.648 -9.898 -14.445 1 77 169 GLU B O 1
ATOM 3321 N N . ILE B 1 170 ? -9.273 -10.984 -12.516 1 86.44 170 ILE B N 1
ATOM 3322 C CA . ILE B 1 170 ? -7.863 -10.625 -12.492 1 86.44 170 ILE B CA 1
ATOM 3323 C C . ILE B 1 170 ? -7.145 -11.273 -13.672 1 86.44 170 ILE B C 1
ATOM 3325 O O . ILE B 1 170 ? -6.301 -10.641 -14.312 1 86.44 170 ILE B O 1
ATOM 3329 N N . ASN B 1 171 ? -7.559 -12.445 -13.945 1 83.06 171 ASN B N 1
ATOM 3330 C CA . ASN B 1 171 ? -6.965 -13.133 -15.086 1 83.06 171 ASN B CA 1
ATOM 3331 C C . ASN B 1 171 ? -7.258 -12.406 -16.391 1 83.06 171 ASN B C 1
ATOM 3333 O O . ASN B 1 171 ? -6.375 -12.273 -17.25 1 83.06 171 ASN B O 1
ATOM 3337 N N . LYS B 1 172 ? -8.445 -12.023 -16.5 1 78.19 172 LYS B N 1
ATOM 3338 C CA . LYS B 1 172 ? -8.836 -11.305 -17.703 1 78.19 172 LYS B CA 1
ATOM 3339 C C . LYS B 1 172 ? -8.031 -10.016 -17.875 1 78.19 172 LYS B C 1
ATOM 3341 O O . LYS B 1 172 ? -7.52 -9.727 -18.953 1 78.19 172 LYS B O 1
ATOM 3346 N N . ILE B 1 173 ? -7.91 -9.312 -16.797 1 80.75 173 ILE B N 1
ATOM 3347 C CA . ILE B 1 173 ? -7.156 -8.062 -16.828 1 80.75 173 ILE B CA 1
ATOM 3348 C C . ILE B 1 173 ? -5.688 -8.352 -17.125 1 80.75 173 ILE B C 1
ATOM 3350 O O . ILE B 1 173 ? -5.055 -7.637 -17.906 1 80.75 173 ILE B O 1
ATOM 3354 N N . LEU B 1 174 ? -5.211 -9.383 -16.516 1 85.19 174 LEU B N 1
ATOM 3355 C CA . LEU B 1 174 ? -3.816 -9.773 -16.688 1 85.19 174 LEU B CA 1
ATOM 3356 C C . LEU B 1 174 ? -3.512 -10.086 -18.141 1 85.19 174 LEU B C 1
ATOM 3358 O O . LEU B 1 174 ? -2.564 -9.547 -18.719 1 85.19 174 LEU B O 1
ATOM 3362 N N . TYR B 1 175 ? -4.328 -10.867 -18.719 1 80.19 175 TYR B N 1
ATOM 3363 C CA . TYR B 1 175 ? -4.074 -11.273 -20.094 1 80.19 175 TYR B CA 1
ATOM 3364 C C . TYR B 1 175 ? -4.262 -10.109 -21.047 1 80.19 175 TYR B C 1
ATOM 3366 O O . TYR B 1 175 ? -3.512 -9.969 -22.016 1 80.19 175 TYR B O 1
ATOM 3374 N N . CYS B 1 176 ? -5.25 -9.297 -20.781 1 77.12 176 CYS B N 1
ATOM 3375 C CA . CYS B 1 176 ? -5.426 -8.102 -21.594 1 77.12 176 CYS B CA 1
ATOM 3376 C C . CYS B 1 176 ? -4.188 -7.211 -21.516 1 77.12 176 CYS B C 1
ATOM 3378 O O . CYS B 1 176 ? -3.717 -6.715 -22.547 1 77.12 176 CYS B O 1
ATOM 3380 N N . TRP B 1 177 ? -3.713 -7.07 -20.359 1 78.5 177 TRP B N 1
ATOM 3381 C CA . TRP B 1 177 ? -2.525 -6.242 -20.172 1 78.5 177 TRP B CA 1
ATOM 3382 C C . TRP B 1 177 ? -1.322 -6.844 -20.891 1 78.5 177 TRP B C 1
ATOM 3384 O O . TRP B 1 177 ? -0.56 -6.129 -21.547 1 78.5 177 TRP B O 1
ATOM 3394 N N . LEU B 1 178 ? -1.155 -8.109 -20.828 1 79.06 178 LEU B N 1
ATOM 3395 C CA . LEU B 1 178 ? -0.035 -8.789 -21.469 1 79.06 178 LEU B CA 1
ATOM 3396 C C . LEU B 1 178 ? -0.105 -8.648 -22.984 1 79.06 178 LEU B C 1
ATOM 3398 O O . LEU B 1 178 ? 0.907 -8.367 -23.641 1 79.06 178 LEU B O 1
ATOM 3402 N N . CYS B 1 179 ? -1.247 -8.883 -23.5 1 76.88 179 CYS B N 1
ATOM 3403 C CA . CYS B 1 179 ? -1.442 -8.805 -24.953 1 76.88 179 CYS B CA 1
ATOM 3404 C C . CYS B 1 179 ? -1.182 -7.395 -25.469 1 76.88 179 CYS B C 1
ATOM 3406 O O . CYS B 1 179 ? -0.494 -7.211 -26.469 1 76.88 179 CYS B O 1
ATOM 3408 N N . ARG B 1 180 ? -1.545 -6.496 -24.766 1 70.56 180 ARG B N 1
ATOM 3409 C CA . ARG B 1 180 ? -1.43 -5.109 -25.203 1 70.56 180 ARG B CA 1
ATOM 3410 C C . ARG B 1 180 ? 0.001 -4.602 -25.047 1 70.56 180 ARG B C 1
ATOM 3412 O O . ARG B 1 180 ? 0.469 -3.797 -25.859 1 70.56 180 ARG B O 1
ATOM 3419 N N . SER B 1 181 ? 0.598 -5.035 -24.047 1 75.31 181 SER B N 1
ATOM 3420 C CA . SER B 1 181 ? 1.963 -4.59 -23.797 1 75.31 181 SER B CA 1
ATOM 3421 C C . SER B 1 181 ? 2.973 -5.422 -24.578 1 75.31 181 SER B C 1
ATOM 3423 O O . SER B 1 181 ? 4.164 -5.102 -24.594 1 75.31 181 SER B O 1
ATOM 3425 N N . ALA B 1 182 ? 2.443 -6.449 -25.234 1 77.19 182 ALA B N 1
ATOM 3426 C CA . ALA B 1 182 ? 3.305 -7.332 -26.016 1 77.19 182 ALA B CA 1
ATOM 3427 C C . ALA B 1 182 ? 4.5 -7.801 -25.188 1 77.19 182 ALA B C 1
ATOM 3429 O O . ALA B 1 182 ? 5.645 -7.715 -25.641 1 77.19 182 ALA B O 1
ATOM 3430 N N . THR B 1 183 ? 4.195 -8.133 -23.969 1 80.25 183 THR B N 1
ATOM 3431 C CA . THR B 1 183 ? 5.258 -8.609 -23.094 1 80.25 183 THR B CA 1
ATOM 3432 C C . THR B 1 183 ? 4.828 -9.867 -22.359 1 80.25 183 THR B C 1
ATOM 3434 O O . THR B 1 183 ? 3.635 -10.164 -22.266 1 80.25 183 THR B O 1
ATOM 3437 N N . TYR B 1 184 ? 5.84 -10.633 -21.938 1 83 184 TYR B N 1
ATOM 3438 C CA . TYR B 1 184 ? 5.574 -11.812 -21.125 1 83 184 TYR B CA 1
ATOM 3439 C C . TYR B 1 184 ? 6.02 -11.586 -19.688 1 83 184 TYR B C 1
ATOM 3441 O O . TYR B 1 184 ? 5.945 -12.492 -18.844 1 83 184 TYR B O 1
ATOM 3449 N N . LYS B 1 185 ? 6.395 -10.352 -19.375 1 89.69 185 LYS B N 1
ATOM 3450 C CA . LYS B 1 185 ? 6.848 -10 -18.031 1 89.69 185 LYS B CA 1
ATOM 3451 C C . LYS B 1 185 ? 5.68 -9.555 -17.156 1 89.69 185 LYS B C 1
ATOM 3453 O O . LYS B 1 185 ? 5.582 -8.383 -16.781 1 89.69 185 LYS B O 1
ATOM 3458 N N . TRP B 1 186 ? 4.855 -10.594 -16.766 1 92.31 186 TRP B N 1
ATOM 3459 C CA . TRP B 1 186 ? 3.623 -10.266 -16.047 1 92.31 186 TRP B CA 1
ATOM 3460 C C . TRP B 1 186 ? 3.922 -9.742 -14.648 1 92.31 186 TRP B C 1
ATOM 3462 O O . TRP B 1 186 ? 3.111 -9.023 -14.07 1 92.31 186 TRP B O 1
ATOM 3472 N N . SER B 1 187 ? 5.078 -10.047 -14.055 1 93.38 187 SER B N 1
ATOM 3473 C CA . SER B 1 187 ? 5.422 -9.586 -12.719 1 93.38 187 SER B CA 1
ATOM 3474 C C . SER B 1 187 ? 5.512 -8.062 -12.664 1 93.38 187 SER B C 1
ATOM 3476 O O . SER B 1 187 ? 5.125 -7.445 -11.664 1 93.38 187 SER B O 1
ATOM 3478 N N . GLU B 1 188 ? 5.926 -7.441 -13.727 1 87.12 188 GLU B N 1
ATOM 3479 C CA . GLU B 1 188 ? 6.047 -5.988 -13.797 1 87.12 188 GLU B CA 1
ATOM 3480 C C . GLU B 1 188 ? 4.684 -5.332 -13.977 1 87.12 188 GLU B C 1
ATOM 3482 O O . GLU B 1 188 ? 4.496 -4.164 -13.617 1 87.12 188 GLU B O 1
ATOM 3487 N N . GLY B 1 189 ? 3.809 -6.102 -14.531 1 88.44 189 GLY B N 1
ATOM 3488 C CA . GLY B 1 189 ? 2.484 -5.582 -14.828 1 88.44 189 GLY B CA 1
ATOM 3489 C C . GLY B 1 189 ? 1.516 -5.723 -13.664 1 88.44 189 GLY B C 1
ATOM 3490 O O . GLY B 1 189 ? 0.442 -5.117 -13.672 1 88.44 189 GLY B O 1
ATOM 3491 N N . LEU B 1 190 ? 1.902 -6.406 -12.633 1 93.44 190 LEU B N 1
ATOM 3492 C CA . LEU B 1 190 ? 0.976 -6.723 -11.555 1 93.44 190 LEU B CA 1
ATOM 3493 C C . LEU B 1 190 ? 0.474 -5.453 -10.875 1 93.44 190 LEU B C 1
ATOM 3495 O O . LEU B 1 190 ? -0.691 -5.375 -10.484 1 93.44 190 LEU B O 1
ATOM 3499 N N . ARG B 1 191 ? 1.399 -4.504 -10.766 1 90.56 191 ARG B N 1
ATOM 3500 C CA . ARG B 1 191 ? 1.004 -3.266 -10.102 1 90.56 191 ARG B CA 1
ATOM 3501 C C . ARG B 1 191 ? -0.091 -2.551 -10.891 1 90.56 191 ARG B C 1
ATOM 3503 O O . ARG B 1 191 ? -1 -1.961 -10.297 1 90.56 191 ARG B O 1
ATOM 3510 N N . PHE B 1 192 ? -0.032 -2.609 -12.141 1 88.62 192 PHE B N 1
ATOM 3511 C CA . PHE B 1 192 ? -1.045 -1.973 -12.969 1 88.62 192 PHE B CA 1
ATOM 3512 C C . PHE B 1 192 ? -2.35 -2.758 -12.93 1 88.62 192 PHE B C 1
ATOM 3514 O O . PHE B 1 192 ? -3.432 -2.172 -12.844 1 88.62 192 PHE B O 1
ATOM 3521 N N . ILE B 1 193 ? -2.221 -4.055 -13.031 1 89.25 193 ILE B N 1
ATOM 3522 C CA . ILE B 1 193 ? -3.389 -4.93 -12.984 1 89.25 193 ILE B CA 1
ATOM 3523 C C . ILE B 1 193 ? -4.117 -4.738 -11.656 1 89.25 193 ILE B C 1
ATOM 3525 O O . ILE B 1 193 ? -5.348 -4.629 -11.625 1 89.25 193 ILE B O 1
ATOM 3529 N N . GLN B 1 194 ? -3.33 -4.684 -10.625 1 93.56 194 GLN B N 1
ATOM 3530 C CA . GLN B 1 194 ? -3.855 -4.422 -9.289 1 93.56 194 GLN B CA 1
ATOM 3531 C C . GLN B 1 194 ? -4.633 -3.111 -9.25 1 93.56 194 GLN B C 1
ATOM 3533 O O . GLN B 1 194 ? -5.746 -3.061 -8.727 1 93.56 194 GLN B O 1
ATOM 3538 N N . TYR B 1 195 ? -4.051 -2.115 -9.742 1 91.75 195 TYR B N 1
ATOM 3539 C CA . TYR B 1 195 ? -4.68 -0.799 -9.719 1 91.75 195 TYR B CA 1
ATOM 3540 C C . TYR B 1 195 ? -5.977 -0.8 -10.523 1 91.75 195 TYR B C 1
ATOM 3542 O O . TYR B 1 195 ? -7.008 -0.314 -10.055 1 91.75 195 TYR B O 1
ATOM 3550 N N . ILE B 1 196 ? -5.891 -1.362 -11.648 1 86.69 196 ILE B N 1
ATOM 3551 C CA . ILE B 1 196 ? -7.051 -1.422 -12.531 1 86.69 196 ILE B CA 1
ATOM 3552 C C . ILE B 1 196 ? -8.188 -2.174 -11.836 1 86.69 196 ILE B C 1
ATOM 3554 O O . ILE B 1 196 ? -9.328 -1.715 -11.828 1 86.69 196 ILE B O 1
ATOM 3558 N N . ARG B 1 197 ? -7.922 -3.283 -11.328 1 90.12 197 ARG B N 1
ATOM 3559 C CA . ARG B 1 197 ? -8.93 -4.066 -10.617 1 90.12 197 ARG B CA 1
ATOM 3560 C C . ARG B 1 197 ? -9.555 -3.258 -9.484 1 90.12 197 ARG B C 1
ATOM 3562 O O . ARG B 1 197 ? -10.766 -3.303 -9.281 1 90.12 197 ARG B O 1
ATOM 3569 N N . ASN B 1 198 ? -8.703 -2.475 -8.758 1 93.56 198 ASN B N 1
ATOM 3570 C CA . ASN B 1 198 ? -9.164 -1.755 -7.578 1 93.56 198 ASN B CA 1
ATOM 3571 C C . ASN B 1 198 ? -9.977 -0.52 -7.953 1 93.56 198 ASN B C 1
ATOM 3573 O O . ASN B 1 198 ? -10.734 0.005 -7.133 1 93.56 198 ASN B O 1
ATOM 3577 N N . ILE B 1 199 ? -9.805 -0.081 -9.195 1 88.81 199 ILE B N 1
ATOM 3578 C CA . ILE B 1 199 ? -10.586 1.09 -9.586 1 88.81 199 ILE B CA 1
ATOM 3579 C C . ILE B 1 199 ? -11.742 0.663 -10.484 1 88.81 199 ILE B C 1
ATOM 3581 O O . ILE B 1 199 ? -12.422 1.505 -11.07 1 88.81 199 ILE B O 1
ATOM 3585 N N . THR B 1 200 ? -11.922 -0.629 -10.625 1 83.62 200 THR B N 1
ATOM 3586 C CA . THR B 1 200 ? -13.055 -1.176 -11.367 1 83.62 200 THR B CA 1
ATOM 3587 C C . THR B 1 200 ? -14.25 -1.396 -10.445 1 83.62 200 THR B C 1
ATOM 3589 O O . THR B 1 200 ? -14.102 -1.88 -9.328 1 83.62 200 THR B O 1
ATOM 3592 N N . TYR B 1 201 ? -15.422 -1.071 -11.008 1 86 201 TYR B N 1
ATOM 3593 C CA . TYR B 1 201 ? -16.656 -1.177 -10.242 1 86 201 TYR B CA 1
ATOM 3594 C C . TYR B 1 201 ? -16.922 -2.619 -9.828 1 86 201 TYR B C 1
ATOM 3596 O O . TYR B 1 201 ? -16.75 -3.543 -10.625 1 86 201 TYR B O 1
ATOM 3604 N N . ASN B 1 202 ? -17.203 -2.775 -8.547 1 85.25 202 ASN B N 1
ATOM 3605 C CA . ASN B 1 202 ? -17.562 -4.074 -7.977 1 85.25 202 ASN B CA 1
ATOM 3606 C C . ASN B 1 202 ? -19.047 -4.148 -7.625 1 85.25 202 ASN B C 1
ATOM 3608 O O . ASN B 1 202 ? -19.531 -3.354 -6.828 1 85.25 202 ASN B O 1
ATOM 3612 N N . GLU B 1 203 ? -19.656 -5.09 -8.148 1 81.5 203 GLU B N 1
ATOM 3613 C CA . GLU B 1 203 ? -21.109 -5.203 -8.031 1 81.5 203 GLU B CA 1
ATOM 3614 C C . GLU B 1 203 ? -21.516 -5.582 -6.609 1 81.5 203 GLU B C 1
ATOM 3616 O O . GLU B 1 203 ? -22.578 -5.191 -6.137 1 81.5 203 GLU B O 1
ATOM 3621 N N . LYS B 1 204 ? -20.734 -6.277 -5.945 1 81.62 204 LYS B N 1
ATOM 3622 C CA . LYS B 1 204 ? -21.062 -6.77 -4.609 1 81.62 204 LYS B CA 1
ATOM 3623 C C . LYS B 1 204 ? -21.062 -5.629 -3.592 1 81.62 204 LYS B C 1
ATOM 3625 O O . LYS B 1 204 ? -21.922 -5.598 -2.701 1 81.62 204 LYS B O 1
ATOM 3630 N N . ILE B 1 205 ? -20.156 -4.621 -3.732 1 89.81 205 ILE B N 1
ATOM 3631 C CA . ILE B 1 205 ? -20.047 -3.559 -2.738 1 89.81 205 ILE B CA 1
ATOM 3632 C C . ILE B 1 205 ? -20.578 -2.25 -3.316 1 89.81 205 ILE B C 1
ATOM 3634 O O . ILE B 1 205 ? -20.594 -1.226 -2.631 1 89.81 205 ILE B O 1
ATOM 3638 N N . LYS B 1 206 ? -20.922 -2.23 -4.566 1 89 206 LYS B N 1
ATOM 3639 C CA . LYS B 1 206 ? -21.562 -1.129 -5.27 1 89 206 LYS B CA 1
ATOM 3640 C C . LYS B 1 206 ? -20.672 0.104 -5.312 1 89 206 LYS B C 1
ATOM 3642 O O . LYS B 1 206 ? -21.156 1.234 -5.219 1 89 206 LYS B O 1
ATOM 3647 N N . LYS B 1 207 ? -19.484 -0.085 -5.332 1 90.44 207 LYS B N 1
ATOM 3648 C CA . LYS B 1 207 ? -18.422 0.905 -5.496 1 90.44 207 LYS B CA 1
ATOM 3649 C C . LYS B 1 207 ? -17.109 0.24 -5.883 1 90.44 207 LYS B C 1
ATOM 3651 O O . LYS B 1 207 ? -17.031 -0.986 -5.984 1 90.44 207 LYS B O 1
ATOM 3656 N N . THR B 1 208 ? -16.188 1.007 -6.184 1 90.75 208 THR B N 1
ATOM 3657 C CA . THR B 1 208 ? -14.891 0.42 -6.477 1 90.75 208 THR B CA 1
ATOM 3658 C C . THR B 1 208 ? -14.164 0.04 -5.191 1 90.75 208 THR B C 1
ATOM 3660 O O . THR B 1 208 ? -14.312 0.71 -4.168 1 90.75 208 THR B O 1
ATOM 3663 N N . PRO B 1 209 ? -13.422 -1.003 -5.254 1 93.56 209 PRO B N 1
ATOM 3664 C CA . PRO B 1 209 ? -12.609 -1.328 -4.082 1 93.56 209 PRO B CA 1
ATOM 3665 C C . PRO B 1 209 ? -11.742 -0.157 -3.623 1 93.56 209 PRO B C 1
ATOM 3667 O O . PRO B 1 209 ? -11.555 0.045 -2.42 1 93.56 209 PRO B O 1
ATOM 3670 N N . PHE B 1 210 ? -11.289 0.605 -4.578 1 94.56 210 PHE B N 1
ATOM 3671 C CA . PHE B 1 210 ? -10.469 1.771 -4.262 1 94.56 210 PHE B CA 1
ATOM 3672 C C . PHE B 1 210 ? -11.266 2.783 -3.449 1 94.56 210 PHE B C 1
ATOM 3674 O O . PHE B 1 210 ? -10.789 3.275 -2.424 1 94.56 210 PHE B O 1
ATOM 3681 N N . GLU B 1 211 ? -12.391 3.018 -3.82 1 92.81 211 GLU B N 1
ATOM 3682 C CA . GLU B 1 211 ? -13.266 3.941 -3.098 1 92.81 211 GLU B CA 1
ATOM 3683 C C . GLU B 1 211 ? -13.617 3.402 -1.714 1 92.81 211 GLU B C 1
ATOM 3685 O O . GLU B 1 211 ? -13.68 4.16 -0.745 1 92.81 211 GLU B O 1
ATOM 3690 N N . ALA B 1 212 ? -13.859 2.172 -1.69 1 92.81 212 ALA B N 1
ATOM 3691 C CA . ALA B 1 212 ? -14.195 1.543 -0.417 1 92.81 212 ALA B CA 1
ATOM 3692 C C . ALA B 1 212 ? -13.031 1.618 0.561 1 92.81 212 ALA B C 1
ATOM 3694 O O . ALA B 1 212 ? -13.227 1.818 1.761 1 92.81 212 ALA B O 1
ATOM 3695 N N . MET B 1 213 ? -11.828 1.51 0.046 1 94.38 213 MET B N 1
ATOM 3696 C CA . MET B 1 213 ? -10.641 1.455 0.884 1 94.38 213 MET B CA 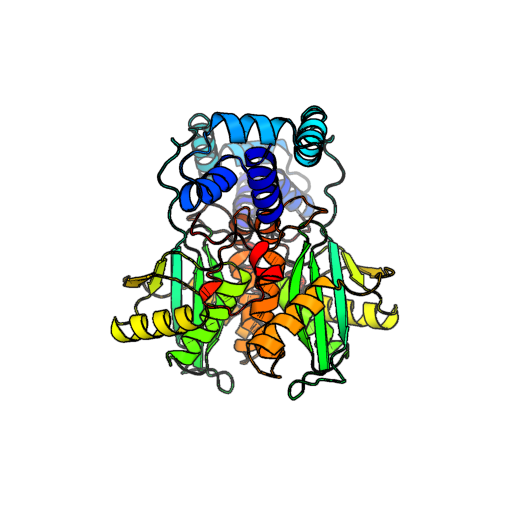1
ATOM 3697 C C . MET B 1 213 ? -10.211 2.855 1.313 1 94.38 213 MET B C 1
ATOM 3699 O O . MET B 1 213 ? -9.852 3.07 2.473 1 94.38 213 MET B O 1
ATOM 3703 N N . PHE B 1 214 ? -10.305 3.826 0.382 1 92.06 214 PHE B N 1
ATOM 3704 C CA . PHE B 1 214 ? -9.656 5.109 0.633 1 92.06 214 PHE B CA 1
ATOM 3705 C C . PHE B 1 214 ? -10.695 6.223 0.739 1 92.06 214 PHE B C 1
ATOM 3707 O O . PHE B 1 214 ? -10.359 7.355 1.096 1 92.06 214 PHE B O 1
ATOM 3714 N N . GLY B 1 215 ? -11.867 5.957 0.38 1 87.56 215 GLY B N 1
ATOM 3715 C CA . GLY B 1 215 ? -12.922 6.953 0.494 1 87.56 215 GLY B CA 1
ATOM 3716 C C . GLY B 1 215 ? -12.922 7.961 -0.641 1 87.56 215 GLY B C 1
ATOM 3717 O O . GLY B 1 215 ? -13.531 9.023 -0.534 1 87.56 215 GLY B O 1
ATOM 3718 N N . ARG B 1 216 ? -12.156 7.664 -1.604 1 85.5 216 ARG B N 1
ATOM 3719 C CA . ARG B 1 216 ? -12.07 8.523 -2.777 1 85.5 216 ARG B CA 1
ATOM 3720 C C . ARG B 1 216 ? -11.922 7.703 -4.055 1 85.5 216 ARG B C 1
ATOM 3722 O O . ARG B 1 216 ? -11.516 6.543 -4.004 1 85.5 216 ARG B O 1
ATOM 3729 N N . LYS B 1 217 ? -12.172 8.359 -5.164 1 83 217 LYS B N 1
ATOM 3730 C CA . LYS B 1 217 ? -12.078 7.668 -6.445 1 83 217 LYS B CA 1
ATOM 3731 C C . LYS B 1 217 ? -10.641 7.629 -6.949 1 83 217 LYS B C 1
ATOM 3733 O O . LYS B 1 217 ? -9.875 8.57 -6.742 1 83 217 LYS B O 1
ATOM 3738 N N . GLY B 1 218 ? -10.297 6.508 -7.504 1 83.25 218 GLY B N 1
ATOM 3739 C CA . GLY B 1 218 ? -9.008 6.395 -8.172 1 83.25 218 GLY B CA 1
ATOM 3740 C C . GLY B 1 218 ? -9.023 6.887 -9.602 1 83.25 218 GLY B C 1
ATOM 3741 O O . GLY B 1 218 ? -10.047 6.773 -10.289 1 83.25 218 GLY B O 1
ATOM 3742 N N . LYS B 1 219 ? -7.84 7.48 -9.969 1 75.56 219 LYS B N 1
ATOM 3743 C CA . LYS B 1 219 ? -7.758 8 -11.328 1 75.56 219 LYS B CA 1
ATOM 3744 C C . LYS B 1 219 ? -6.648 7.316 -12.117 1 75.56 219 LYS B C 1
ATOM 3746 O O . LYS B 1 219 ? -5.605 6.965 -11.562 1 75.56 219 LYS B O 1
ATOM 3751 N N . LEU B 1 220 ? -7.016 6.895 -13.219 1 71.06 220 LEU B N 1
ATOM 3752 C CA . LEU B 1 220 ? -6.02 6.34 -14.125 1 71.06 220 LEU B CA 1
ATOM 3753 C C . LEU B 1 220 ? -6.164 6.938 -15.523 1 71.06 220 LEU B C 1
ATOM 3755 O O . LEU B 1 220 ? -7.277 7.062 -16.031 1 71.06 220 LEU B O 1
ATOM 3759 N N . ASP B 1 221 ? -5.066 7.523 -15.914 1 61.34 221 ASP B N 1
ATOM 3760 C CA . ASP B 1 221 ? -5.078 7.922 -17.312 1 61.34 221 ASP B CA 1
ATOM 3761 C C . ASP B 1 221 ? -4.875 6.719 -18.234 1 61.34 221 ASP B C 1
ATOM 3763 O O . ASP B 1 221 ? -3.768 6.176 -18.312 1 61.34 221 ASP B O 1
ATOM 3767 N N . VAL B 1 222 ? -5.906 6.207 -18.578 1 54.69 222 VAL B N 1
ATOM 3768 C CA . VAL B 1 222 ? -5.965 4.961 -19.328 1 54.69 222 VAL B CA 1
ATOM 3769 C C . VAL B 1 222 ? -5.297 5.156 -20.688 1 54.69 222 VAL B C 1
ATOM 3771 O O . VAL B 1 222 ? -4.766 4.207 -21.266 1 54.69 222 VAL B O 1
ATOM 3774 N N . SER B 1 223 ? -5.441 6.379 -21.156 1 53.72 223 SER B N 1
ATOM 3775 C CA . SER B 1 223 ? -4.91 6.555 -22.5 1 53.72 223 SER B CA 1
ATOM 3776 C C . SER B 1 223 ? -3.49 6.012 -22.625 1 53.72 223 SER B C 1
ATOM 3778 O O . SER B 1 223 ? -3.07 5.57 -23.688 1 53.72 223 SER B O 1
ATOM 3780 N N . SER B 1 224 ? -2.926 6.012 -21.531 1 51.38 224 SER B N 1
ATOM 3781 C CA . SER B 1 224 ? -1.527 5.605 -21.625 1 51.38 224 SER B CA 1
ATOM 3782 C C . SER B 1 224 ? -1.37 4.109 -21.344 1 51.38 224 SER B C 1
ATOM 3784 O O . SER B 1 224 ? -0.329 3.525 -21.656 1 51.38 224 SER B O 1
ATOM 3786 N N . LEU B 1 225 ? -2.393 3.715 -20.578 1 55.56 225 LEU B N 1
ATOM 3787 C CA . LEU B 1 225 ? -2.25 2.291 -20.297 1 55.56 225 LEU B CA 1
ATOM 3788 C C . LEU B 1 225 ? -2.939 1.457 -21.375 1 55.56 225 LEU B C 1
ATOM 3790 O O . LEU B 1 225 ? -3.994 1.843 -21.891 1 55.56 225 LEU B O 1
ATOM 3794 N N . ASN B 1 226 ? -2.504 1.298 -22.516 1 52 226 ASN B N 1
ATOM 3795 C CA . ASN B 1 226 ? -3.033 0.459 -23.578 1 52 226 ASN B CA 1
ATOM 3796 C C . ASN B 1 226 ? -3.959 -0.626 -23.031 1 52 226 ASN B C 1
ATOM 3798 O O . ASN B 1 226 ? -3.711 -1.816 -23.234 1 52 226 ASN B O 1
ATOM 3802 N N . LEU B 1 227 ? -4.855 -0.283 -22.156 1 53.09 227 LEU B N 1
ATOM 3803 C CA . LEU B 1 227 ? -5.75 -1.29 -21.594 1 53.09 227 LEU B CA 1
ATOM 3804 C C . LEU B 1 227 ? -6.977 -1.482 -22.484 1 53.09 227 LEU B C 1
ATOM 3806 O O . LEU B 1 227 ? -7.398 -0.554 -23.172 1 53.09 227 LEU B O 1
ATOM 3810 N N . PRO B 1 228 ? -7.363 -2.76 -22.578 1 45.97 228 PRO B N 1
ATOM 3811 C CA . PRO B 1 228 ? -8.555 -3.02 -23.391 1 45.97 228 PRO B CA 1
ATOM 3812 C C . PRO B 1 228 ? -9.766 -2.211 -22.938 1 45.97 228 PRO B C 1
ATOM 3814 O O . PRO B 1 228 ? -9.898 -1.9 -21.75 1 45.97 228 PRO B O 1
ATOM 3817 N N . GLN B 1 229 ? -10.406 -1.841 -23.938 1 47.88 229 GLN B N 1
ATOM 3818 C CA . GLN B 1 229 ? -11.625 -1.052 -23.766 1 47.88 229 GLN B CA 1
ATOM 3819 C C . GLN B 1 229 ? -12.555 -1.689 -22.734 1 47.88 229 GLN B C 1
ATOM 3821 O O . GLN B 1 229 ? -13.227 -0.986 -21.984 1 47.88 229 GLN B O 1
ATOM 3826 N N . GLU B 1 230 ? -12.609 -2.906 -22.719 1 47.62 230 GLU B N 1
ATOM 3827 C CA . GLU B 1 230 ? -13.492 -3.639 -21.812 1 47.62 230 GLU B CA 1
ATOM 3828 C C . GLU B 1 230 ? -13.109 -3.393 -20.359 1 47.62 230 GLU B C 1
ATOM 3830 O O . GLU B 1 230 ? -13.977 -3.375 -19.484 1 47.62 230 GLU B O 1
ATOM 3835 N N . VAL B 1 231 ? -11.906 -3.312 -20.188 1 49 231 VAL B N 1
ATOM 3836 C CA . VAL B 1 231 ? -11.383 -3.051 -18.844 1 49 231 VAL B CA 1
ATOM 3837 C C . VAL B 1 231 ? -11.5 -1.562 -18.531 1 49 231 VAL B C 1
ATOM 3839 O O . VAL B 1 231 ? -11.82 -1.185 -17.406 1 49 231 VAL B O 1
ATOM 3842 N N . ILE B 1 232 ? -11.141 -0.778 -19.531 1 51.06 232 ILE B N 1
ATOM 3843 C CA . ILE B 1 232 ? -11.141 0.679 -19.453 1 51.06 232 ILE B CA 1
ATOM 3844 C C . ILE B 1 232 ? -12.562 1.173 -19.172 1 51.06 232 ILE B C 1
ATOM 3846 O O . ILE B 1 232 ? -12.75 2.127 -18.406 1 51.06 232 ILE B O 1
ATOM 3850 N N . GLY B 1 233 ? -13.383 0.566 -19.812 1 45.84 233 GLY B N 1
ATOM 3851 C CA . GLY B 1 233 ? -14.75 1.033 -19.672 1 45.84 233 GLY B CA 1
ATOM 3852 C C . GLY B 1 233 ? -15.195 1.151 -18.219 1 45.84 233 GLY B C 1
ATOM 3853 O O . GLY B 1 233 ? -16 2.021 -17.875 1 45.84 233 GLY B O 1
ATOM 3854 N N . ASP B 1 234 ? -14.695 0.345 -17.438 1 44.94 234 ASP B N 1
ATOM 3855 C CA . ASP B 1 234 ? -15.094 0.34 -16.031 1 44.94 234 ASP B CA 1
ATOM 3856 C C . ASP B 1 234 ? -14.211 1.27 -15.211 1 44.94 234 ASP B C 1
ATOM 3858 O O . ASP B 1 234 ? -14.453 1.463 -14.016 1 44.94 234 ASP B O 1
ATOM 3862 N N . ILE B 1 235 ? -13.117 1.741 -15.797 1 47.5 235 ILE B N 1
ATOM 3863 C CA . ILE B 1 235 ? -12.203 2.668 -15.141 1 47.5 235 ILE B CA 1
ATOM 3864 C C . ILE B 1 235 ? -12.664 4.105 -15.375 1 47.5 235 ILE B C 1
ATOM 3866 O O . ILE B 1 235 ? -12.922 4.496 -16.516 1 47.5 235 ILE B O 1
ATOM 3870 N N . ARG B 1 236 ? -13.172 4.898 -14.508 1 42.03 236 ARG B N 1
ATOM 3871 C CA . ARG B 1 236 ? -13.656 6.266 -14.656 1 42.03 236 ARG B CA 1
ATOM 3872 C C . ARG B 1 236 ? -12.516 7.207 -15.031 1 42.03 236 ARG B C 1
ATOM 3874 O O . ARG B 1 236 ? -11.484 7.246 -14.359 1 42.03 236 ARG B O 1
ATOM 3881 N N . SER B 1 237 ? -12.203 7.512 -16.281 1 40.12 237 SER B N 1
ATOM 3882 C CA . SER B 1 237 ? -11.266 8.547 -16.703 1 40.12 237 SER B CA 1
ATOM 3883 C C . SER B 1 237 ? -11.617 9.891 -16.078 1 40.12 237 SER B C 1
ATOM 3885 O O . SER B 1 237 ? -12.781 10.164 -15.789 1 40.12 237 SER B O 1
ATOM 3887 N N . GLU B 1 238 ? -10.586 10.531 -15.375 1 37.34 238 GLU B N 1
ATOM 3888 C CA . GLU B 1 238 ? -10.734 11.891 -14.859 1 37.34 238 GLU B CA 1
ATOM 3889 C C . GLU B 1 238 ? -11.367 12.812 -15.898 1 37.34 238 GLU B C 1
ATOM 3891 O O . GLU B 1 238 ? -11.672 13.969 -15.602 1 37.34 238 GLU B O 1
ATOM 3896 N N . GLU B 1 239 ? -11.352 12.664 -17.156 1 32.5 239 GLU B N 1
ATOM 3897 C CA . GLU B 1 239 ? -11.883 13.727 -18 1 32.5 239 GLU B CA 1
ATOM 3898 C C . GLU B 1 239 ? -13.375 13.93 -17.766 1 32.5 239 GLU B C 1
ATOM 3900 O O . GLU B 1 239 ? -13.984 14.836 -18.328 1 32.5 239 GLU B O 1
ATOM 3905 N N . ASP B 1 240 ? -14.062 13.023 -17.266 1 28.48 240 ASP B N 1
ATOM 3906 C CA . ASP B 1 240 ? -15.469 13.414 -17.156 1 28.48 240 ASP B CA 1
ATOM 3907 C C . ASP B 1 240 ? -15.758 14.047 -15.797 1 28.48 240 ASP B C 1
ATOM 3909 O O . ASP B 1 240 ? -15.227 13.602 -14.773 1 28.48 240 ASP B O 1
#

Secondary structure (DSSP, 8-state):
-HHHHHHHHHHHHTTS--HHHHHHHHHHH-SS--HHHHHHHHHH-HHHHHHHHHHHT--S-----S------EEEEEEEE-TTS-BTTB-EEEEEEETTT--EEEEEES---HHHHHHHHHHHHHHH---SEEEES--HHHHHHHHHHHHHTT---EEEE----S--HHHHHHHHHHHHHHT-S-HHHHHHHHHHHHHTS-BTTTTB-HHHHHHSS-----GGGTT--HHHHTTS--TT-/-HHHHHHHHHHHHTTS--HHHHHHHHHHH-SS--HHHHHHHHHH-HHHHHHHHHHHT--S-----S------EEEEEEEE-TTS-BTTB-EEEEEEETTT--EEEEEES---HHHHHHHHHHHHHHH---SEEEES--HHHHHHHHHHHHHTT---EEEE----S--HHHHHHHHHHHHHHT-S-HHHHHHHHHHHHHTS-BTTTTB-HHHHHHSS-----GGGTT--HHHHTTS--TT-

Radius of gyration: 25.47 Å; Cα contacts (8 Å, |Δi|>4): 706; chains: 2; bounding box: 65×54×80 Å